Protein AF-A0A1M6BQM5-F1 (afdb_monomer_lite)

Radius of gyration: 25.69 Å; chains: 1; bounding box: 80×69×64 Å

Sequence (448 aa):
MKKIYMFLIIIILGLVFVLYKNVTLPLAPKIQARNLKTSPLLGDWYVDKYVTLKDKSSYNNEPDKYLGKVAHFSNESIFFNDEGLTNPSFKVKRVNSKDYFWDNYKIKANMIGIDKEYIQIITISSKEHFFDEYLKIDETHLAKYNEGLLLFFTKENSTNEKQVQKSIDYTQLASEKEQEVRAKSGLLLGLKSNNSYRTIWVSQVNNKFMDIAEINDILLPRISGFWKIGTDGTSLWAAPITSNTIKDSNNDIQRVQNLQDVSVLFAGNDFICVDNKKNLQVLPLDNLKGHPLELSKIFVREEDKYSIDGLSNDTITKAKEFSETNWGVFRRGGRWILRGRKKLIDNDGFKEFDIAYAAPKSLTTYDELYPSFNIIKTKIPEAVDAFSSPNKDFLVVLTDKELLTVPIQGNSLGDVQQRIALKRNETVVMANWATGHYVDEWLKKVKE

pLDDT: mean 82.98, std 15.09, range [32.44, 98.38]

Structure (mmCIF, N/CA/C/O backbone):
data_AF-A0A1M6BQM5-F1
#
_entry.id   AF-A0A1M6BQM5-F1
#
loop_
_atom_site.group_PDB
_atom_site.id
_atom_site.type_symbol
_atom_site.label_atom_id
_atom_site.label_alt_id
_atom_site.label_comp_id
_atom_site.label_asym_id
_atom_site.label_entity_id
_atom_site.label_seq_id
_atom_site.pdbx_PDB_ins_code
_atom_site.Cartn_x
_atom_site.Cartn_y
_atom_site.Cartn_z
_atom_site.occupancy
_atom_site.B_iso_or_equiv
_atom_site.auth_seq_id
_atom_site.auth_comp_id
_atom_site.auth_asym_id
_atom_site.auth_atom_id
_atom_site.pdbx_PDB_model_num
ATOM 1 N N . MET A 1 1 ? 52.850 47.388 17.467 1.00 58.41 1 MET A N 1
ATOM 2 C CA . MET A 1 1 ? 51.442 47.232 17.909 1.00 58.41 1 MET A CA 1
ATOM 3 C C . MET A 1 1 ? 50.497 46.775 16.790 1.00 58.41 1 MET A C 1
ATOM 5 O O . MET A 1 1 ? 49.923 45.710 16.949 1.00 58.41 1 MET A O 1
ATOM 9 N N . LYS A 1 2 ? 50.381 47.454 15.631 1.00 64.69 2 LYS A N 1
ATOM 10 C CA . LYS A 1 2 ? 49.465 47.045 14.527 1.00 64.69 2 LYS A CA 1
ATOM 11 C C . LYS A 1 2 ? 49.612 45.589 14.032 1.00 64.69 2 LYS A C 1
ATOM 13 O O . LYS A 1 2 ? 48.608 44.932 13.791 1.00 64.69 2 LYS A O 1
ATOM 18 N N . LYS A 1 3 ? 50.840 45.060 13.932 1.00 67.19 3 LYS A N 1
ATOM 19 C CA . LYS A 1 3 ? 51.089 43.673 13.480 1.00 67.19 3 LYS A CA 1
ATOM 20 C C . LYS A 1 3 ? 50.585 42.602 14.463 1.00 67.19 3 LYS A C 1
ATOM 22 O O . LYS A 1 3 ? 50.183 41.532 14.030 1.00 67.19 3 LYS A O 1
ATOM 27 N N . ILE A 1 4 ? 50.555 42.910 15.763 1.00 81.12 4 ILE A N 1
ATOM 28 C CA . ILE A 1 4 ? 50.074 41.991 16.809 1.00 81.12 4 ILE A CA 1
ATOM 29 C C . ILE A 1 4 ? 48.544 41.885 16.758 1.00 81.12 4 ILE A C 1
ATOM 31 O O . ILE A 1 4 ? 48.010 40.783 16.800 1.00 81.12 4 ILE A O 1
ATOM 35 N N . TYR A 1 5 ? 47.840 43.007 16.562 1.00 81.38 5 TYR A N 1
ATOM 36 C CA . TYR A 1 5 ? 46.382 43.008 16.389 1.00 81.38 5 TYR A CA 1
ATOM 37 C C . TYR A 1 5 ? 45.936 42.245 15.139 1.00 81.38 5 TYR A C 1
ATOM 39 O O . TYR A 1 5 ? 44.965 41.498 15.192 1.00 81.38 5 TYR A O 1
ATOM 47 N N . MET A 1 6 ? 46.670 42.378 14.031 1.00 81.25 6 MET A N 1
ATOM 48 C CA . MET A 1 6 ? 46.360 41.647 12.800 1.00 81.25 6 MET A CA 1
ATOM 49 C C . MET A 1 6 ? 46.514 40.130 12.982 1.00 81.25 6 MET A C 1
ATOM 51 O O . MET A 1 6 ? 45.677 39.364 12.515 1.00 81.25 6 MET A O 1
ATOM 55 N N . PHE A 1 7 ? 47.547 39.697 13.711 1.00 85.19 7 PHE A N 1
ATOM 56 C CA . PHE A 1 7 ? 47.756 38.284 14.026 1.00 85.19 7 PHE A CA 1
ATOM 57 C C . PHE A 1 7 ? 46.655 37.730 14.944 1.00 85.19 7 PHE A C 1
ATOM 59 O O . PHE A 1 7 ? 46.140 36.640 14.706 1.00 85.19 7 PHE A O 1
ATOM 66 N N . LEU A 1 8 ? 46.221 38.517 15.935 1.00 87.00 8 LEU A N 1
ATOM 67 C CA . LEU A 1 8 ? 45.123 38.149 16.831 1.00 87.00 8 LEU A CA 1
ATOM 68 C C . LEU A 1 8 ? 43.791 37.984 16.075 1.00 87.00 8 LEU A C 1
ATOM 70 O O . LEU A 1 8 ? 43.055 37.033 16.322 1.00 87.00 8 LEU A O 1
ATOM 74 N N . ILE A 1 9 ? 43.504 38.869 15.115 1.00 88.62 9 ILE A N 1
ATOM 75 C CA . ILE A 1 9 ? 42.290 38.807 14.282 1.00 88.62 9 ILE A CA 1
ATOM 76 C C . ILE A 1 9 ? 42.274 37.543 13.413 1.00 88.62 9 ILE A C 1
ATOM 78 O O . ILE A 1 9 ? 41.232 36.901 13.295 1.00 88.62 9 ILE A O 1
ATOM 82 N N . ILE A 1 10 ? 43.418 37.148 12.846 1.00 88.44 10 ILE A N 1
ATOM 83 C CA . ILE A 1 10 ? 43.527 35.925 12.033 1.00 88.44 10 ILE A CA 1
ATOM 84 C C . ILE A 1 10 ? 43.280 34.676 12.889 1.00 88.44 10 ILE A C 1
ATOM 86 O O . ILE A 1 10 ? 42.579 33.765 12.451 1.00 88.44 10 ILE A O 1
ATOM 90 N N . ILE A 1 11 ? 43.789 34.648 14.124 1.00 88.88 11 ILE A N 1
ATOM 91 C CA . ILE A 1 11 ? 43.536 33.548 15.067 1.00 88.88 11 ILE A CA 1
ATOM 92 C C . ILE A 1 11 ? 42.049 33.471 15.431 1.00 88.88 11 ILE A C 1
ATOM 94 O O . ILE A 1 11 ? 41.479 32.381 15.435 1.00 88.88 11 ILE A O 1
ATOM 98 N N . ILE A 1 12 ? 41.406 34.614 15.686 1.00 89.38 12 ILE A N 1
ATOM 99 C CA . ILE A 1 12 ? 39.972 34.671 15.999 1.00 89.38 12 ILE A CA 1
ATOM 100 C C . ILE A 1 12 ? 39.137 34.195 14.802 1.00 89.38 12 ILE A C 1
ATOM 102 O O . ILE A 1 12 ? 38.239 33.377 14.980 1.00 89.38 12 ILE A O 1
ATOM 106 N N . LEU A 1 13 ? 39.459 34.626 13.578 1.00 85.62 13 LEU A N 1
ATOM 107 C CA . LEU A 1 13 ? 38.794 34.153 12.356 1.00 85.62 13 LEU A CA 1
ATOM 108 C C . LEU A 1 13 ? 38.989 32.647 12.136 1.00 85.62 13 LEU A C 1
ATOM 110 O O . LEU A 1 13 ? 38.041 31.958 11.763 1.00 85.62 13 LEU A O 1
ATOM 114 N N . GLY A 1 14 ? 40.183 32.121 12.422 1.00 82.69 14 GLY A N 1
ATOM 115 C CA . GLY A 1 14 ? 40.461 30.685 12.384 1.00 82.69 14 GLY A CA 1
ATOM 116 C C . GLY A 1 14 ? 39.630 29.900 13.402 1.00 82.69 14 GLY A C 1
ATOM 117 O O . GLY A 1 14 ? 39.033 28.883 13.054 1.00 82.69 14 GLY A O 1
ATOM 118 N N . LEU A 1 15 ? 39.517 30.401 14.635 1.00 80.94 15 LEU A N 1
ATOM 119 C CA . LEU A 1 15 ? 38.677 29.812 15.684 1.00 80.94 15 LEU A CA 1
ATOM 120 C C . LEU A 1 15 ? 37.191 29.828 15.314 1.00 80.94 15 LEU A C 1
ATOM 122 O O . LEU A 1 15 ? 36.513 28.819 15.494 1.00 80.94 15 LEU A O 1
ATOM 126 N N . VAL A 1 16 ? 36.694 30.929 14.743 1.00 81.75 16 VAL A N 1
ATOM 127 C CA . VAL A 1 16 ? 35.309 31.031 14.254 1.00 81.75 16 VAL A CA 1
ATOM 128 C C . VAL A 1 16 ? 35.057 30.047 13.110 1.00 81.75 16 VAL A C 1
ATOM 130 O O . VAL A 1 16 ? 34.013 29.403 13.087 1.00 81.75 16 VAL A O 1
ATOM 133 N N . PHE A 1 17 ? 36.015 29.862 12.198 1.00 75.62 17 PHE A N 1
ATOM 134 C CA . PHE A 1 17 ? 35.891 28.897 11.103 1.00 75.62 17 PHE A CA 1
ATOM 135 C C . PHE A 1 17 ? 35.893 27.442 11.600 1.00 75.62 17 PHE A C 1
ATOM 137 O O . PHE A 1 17 ? 35.099 26.627 11.132 1.00 75.62 17 PHE A O 1
ATOM 144 N N . VAL A 1 18 ? 36.735 27.115 12.589 1.00 75.25 18 VAL A N 1
ATOM 145 C CA . VAL A 1 18 ? 36.762 25.790 13.236 1.00 75.25 18 VAL A CA 1
ATOM 146 C C . VAL A 1 18 ? 35.475 25.531 14.023 1.00 75.25 18 VAL A C 1
ATOM 148 O O . VAL A 1 18 ? 34.941 24.425 13.957 1.00 75.25 18 VAL A O 1
ATOM 151 N N . LEU A 1 19 ? 34.941 26.537 14.719 1.00 70.94 19 LEU A N 1
ATOM 152 C CA . LEU A 1 19 ? 33.640 26.448 15.385 1.00 70.94 19 LEU A CA 1
ATOM 153 C C . LEU A 1 19 ? 32.514 26.256 14.363 1.00 70.94 19 LEU A C 1
ATOM 155 O O . LEU A 1 19 ? 31.722 25.338 14.516 1.00 70.94 19 LEU A O 1
ATOM 159 N N . TYR A 1 20 ? 32.482 27.031 13.277 1.00 72.62 20 TYR A N 1
ATOM 160 C CA . TYR A 1 20 ? 31.472 26.896 12.223 1.00 72.62 20 TYR A CA 1
ATOM 161 C C . TYR A 1 20 ? 31.479 25.505 11.573 1.00 72.62 20 TYR A C 1
ATOM 163 O O . TYR A 1 20 ? 30.420 24.918 11.369 1.00 72.62 20 TYR A O 1
ATOM 171 N N . LYS A 1 21 ? 32.662 24.932 11.305 1.00 65.12 21 LYS A N 1
ATOM 172 C CA . LYS A 1 21 ? 32.771 23.588 10.712 1.00 65.12 21 LYS A CA 1
ATOM 173 C C . LYS A 1 21 ? 32.346 22.457 11.656 1.00 65.12 21 LYS A C 1
ATOM 175 O O . LYS A 1 21 ? 31.922 21.413 11.173 1.00 65.12 21 LYS A O 1
ATOM 180 N N . ASN A 1 22 ? 32.491 22.648 12.969 1.00 57.97 22 ASN A N 1
ATOM 181 C CA . ASN A 1 22 ? 32.187 21.632 13.984 1.00 57.97 22 ASN A CA 1
ATOM 182 C C . ASN A 1 22 ? 30.829 21.836 14.671 1.00 57.97 22 ASN A C 1
ATOM 184 O O . ASN A 1 22 ? 30.365 20.956 15.394 1.00 57.97 22 ASN A O 1
ATOM 188 N N . VAL A 1 23 ? 30.162 22.968 14.441 1.00 50.62 23 VAL A N 1
ATOM 189 C CA . VAL A 1 23 ? 28.787 23.206 14.883 1.00 50.62 23 VAL A CA 1
ATOM 190 C C . VAL A 1 23 ? 27.833 22.565 13.875 1.00 50.62 23 VAL A C 1
ATOM 192 O O . VAL A 1 23 ? 27.143 23.214 13.100 1.00 50.62 23 VAL A O 1
ATOM 195 N N . THR A 1 24 ? 27.750 21.239 13.918 1.00 46.69 24 THR A N 1
ATOM 196 C CA . THR A 1 24 ? 26.511 20.540 13.568 1.00 46.69 24 THR A CA 1
ATOM 197 C C . THR A 1 24 ? 25.662 20.485 14.832 1.00 46.69 24 THR A C 1
ATOM 199 O O . THR A 1 24 ? 25.572 19.447 15.483 1.00 46.69 24 THR A O 1
ATOM 202 N N . LEU A 1 25 ? 25.102 21.625 15.243 1.00 41.09 25 LEU A N 1
ATOM 203 C CA . LEU A 1 25 ? 24.037 21.632 16.243 1.00 41.09 25 LEU A CA 1
ATOM 204 C C . LEU A 1 25 ? 22.778 21.111 15.540 1.00 41.09 25 LEU A C 1
ATOM 206 O O . LEU A 1 25 ? 22.276 21.798 14.647 1.00 41.09 25 LEU A O 1
ATOM 210 N N . PRO A 1 26 ? 22.251 19.920 15.881 1.00 38.66 26 PRO A N 1
ATOM 211 C CA . PRO A 1 26 ? 20.911 19.572 15.454 1.00 38.66 26 PRO A CA 1
ATOM 212 C C . PRO A 1 26 ? 19.970 20.557 16.156 1.00 38.66 26 PRO A C 1
ATOM 214 O O . PRO A 1 26 ? 19.730 20.459 17.354 1.00 38.66 26 PRO A O 1
ATOM 217 N N . LEU A 1 27 ? 19.466 21.541 15.412 1.00 38.12 27 LEU A N 1
ATOM 218 C CA . LEU A 1 27 ? 18.432 22.472 15.880 1.00 38.12 27 LEU A CA 1
ATOM 219 C C . LEU A 1 27 ? 17.078 21.771 16.101 1.00 38.12 27 LEU A C 1
ATOM 221 O O . LEU A 1 27 ? 16.133 22.395 16.573 1.00 38.12 27 LEU A O 1
ATOM 225 N N . ALA A 1 28 ? 16.987 20.472 15.809 1.00 37.97 28 ALA A N 1
ATOM 226 C CA . ALA A 1 28 ? 15.866 19.636 16.195 1.00 37.97 28 ALA A CA 1
ATOM 227 C C . ALA A 1 28 ? 16.120 19.051 17.599 1.00 37.97 28 ALA A C 1
ATOM 229 O O . ALA A 1 28 ? 17.084 18.294 17.774 1.00 37.97 28 ALA A O 1
ATOM 230 N N . PRO A 1 29 ? 15.287 19.355 18.615 1.00 32.44 29 PRO A N 1
ATOM 231 C CA . PRO A 1 29 ? 15.341 18.626 19.873 1.00 32.44 29 PRO A CA 1
ATOM 232 C C . PRO A 1 29 ? 15.192 17.131 19.580 1.00 32.44 29 PRO A C 1
ATOM 234 O O . PRO A 1 29 ? 14.281 16.707 18.872 1.00 32.44 29 PRO A O 1
ATOM 237 N N . LYS A 1 30 ? 16.107 16.321 20.116 1.00 33.34 30 LYS A N 1
ATOM 238 C CA . LYS A 1 30 ? 16.066 14.861 20.013 1.00 33.34 30 LYS A CA 1
ATOM 239 C C . LYS A 1 30 ? 14.858 14.360 20.811 1.00 33.34 30 LYS A C 1
ATOM 241 O O . LYS A 1 30 ? 14.973 14.096 22.006 1.00 33.34 30 LYS A O 1
ATOM 246 N N . ILE A 1 31 ? 13.693 14.268 20.174 1.00 35.88 31 ILE A N 1
ATOM 247 C CA . ILE A 1 31 ? 12.490 13.688 20.778 1.00 35.88 31 ILE A CA 1
ATOM 248 C C . ILE A 1 31 ? 12.744 12.181 20.886 1.00 35.88 31 ILE A C 1
ATOM 250 O O . ILE A 1 31 ? 12.659 11.445 19.906 1.00 35.88 31 ILE A O 1
ATOM 254 N N . GLN A 1 32 ? 13.150 11.707 22.065 1.00 34.22 32 GLN A N 1
ATOM 255 C CA . GLN A 1 32 ? 13.111 10.277 22.358 1.00 34.22 32 GLN A CA 1
ATOM 256 C C . GLN A 1 32 ? 11.645 9.847 22.424 1.00 34.22 32 GLN A C 1
ATOM 258 O O . GLN A 1 32 ? 10.875 10.424 23.196 1.00 34.22 32 GLN A O 1
ATOM 263 N N . ALA A 1 33 ? 11.275 8.832 21.639 1.00 43.94 33 ALA A N 1
ATOM 264 C CA . ALA A 1 33 ? 9.988 8.161 21.771 1.00 43.94 33 ALA A CA 1
ATOM 265 C C . ALA A 1 33 ? 9.815 7.722 23.234 1.00 43.94 33 ALA A C 1
ATOM 267 O O . ALA A 1 33 ? 10.659 7.019 23.800 1.00 43.94 33 ALA A O 1
ATOM 268 N N . ARG A 1 34 ? 8.761 8.214 23.887 1.00 47.59 34 ARG A N 1
ATOM 269 C CA . ARG A 1 34 ? 8.517 7.945 25.304 1.00 47.59 34 ARG A CA 1
ATOM 270 C C . ARG A 1 34 ? 7.883 6.563 25.419 1.00 47.59 34 ARG A C 1
ATOM 272 O O . ARG A 1 34 ? 6.721 6.401 25.068 1.00 47.59 34 ARG A O 1
ATOM 279 N N . ASN A 1 35 ? 8.613 5.594 25.970 1.00 55.09 35 ASN A N 1
ATOM 280 C CA . ASN A 1 35 ? 8.020 4.312 26.352 1.00 55.09 35 ASN A CA 1
ATOM 281 C C . ASN A 1 35 ? 6.920 4.559 27.394 1.00 55.09 35 ASN A C 1
ATOM 283 O O . ASN A 1 35 ? 7.194 5.031 28.504 1.00 55.09 35 ASN A O 1
ATOM 287 N N . LEU A 1 36 ? 5.672 4.276 27.022 1.00 64.56 36 LEU A N 1
ATOM 288 C CA . LEU A 1 36 ? 4.530 4.400 27.917 1.00 64.56 36 LEU A CA 1
ATOM 289 C C . LEU A 1 36 ? 4.571 3.255 28.929 1.00 64.56 36 LEU A C 1
ATOM 291 O O . LEU A 1 36 ? 4.529 2.087 28.559 1.00 64.56 36 LEU A O 1
ATOM 295 N N . LYS A 1 37 ? 4.661 3.597 30.218 1.00 63.72 37 LYS A N 1
ATOM 296 C CA . LYS A 1 37 ? 4.569 2.619 31.317 1.00 63.72 37 LYS A CA 1
ATOM 297 C C . LYS A 1 37 ? 3.125 2.243 31.657 1.00 63.72 37 LYS A C 1
ATOM 299 O O . LYS A 1 37 ? 2.902 1.264 32.355 1.00 63.72 37 LYS A O 1
ATOM 304 N N . THR A 1 38 ? 2.169 3.049 31.206 1.00 77.62 38 THR A N 1
ATOM 305 C CA . THR A 1 38 ? 0.742 2.895 31.484 1.00 77.62 38 THR A CA 1
ATOM 306 C C . THR A 1 38 ? -0.025 2.758 30.182 1.00 77.62 38 THR A C 1
ATOM 308 O O . THR A 1 38 ? 0.233 3.515 29.242 1.00 77.62 38 THR A O 1
ATOM 311 N N . SER A 1 39 ? -0.995 1.847 30.148 1.00 84.38 39 SER A N 1
ATOM 312 C CA . SER A 1 39 ? -1.902 1.684 29.019 1.00 84.38 39 SER A CA 1
ATOM 313 C C . SER A 1 39 ? -2.628 3.006 28.724 1.00 84.38 39 SER A C 1
ATOM 315 O O . SER A 1 39 ? -3.278 3.558 29.617 1.00 84.38 39 SER A O 1
ATOM 317 N N . PRO A 1 40 ? -2.553 3.534 27.488 1.00 88.56 40 PRO A N 1
ATOM 318 C CA . PRO A 1 40 ? -3.270 4.752 27.099 1.00 88.56 40 PRO A CA 1
ATOM 319 C C . PRO A 1 40 ? -4.795 4.555 27.025 1.00 88.56 40 PRO A C 1
ATOM 321 O O . PRO A 1 40 ? -5.533 5.537 26.909 1.00 88.56 40 PRO A O 1
ATOM 324 N N . LEU A 1 41 ? -5.249 3.298 27.098 1.00 92.88 41 LEU A N 1
ATOM 325 C CA . LEU A 1 41 ? -6.643 2.863 27.011 1.00 92.88 41 LEU A CA 1
ATOM 326 C C . LEU A 1 41 ? -7.145 2.244 28.322 1.00 92.88 41 LEU A C 1
ATOM 328 O O . LEU A 1 41 ? -8.127 1.522 28.307 1.00 92.88 41 LEU A O 1
ATOM 332 N N . LEU A 1 42 ? -6.484 2.496 29.455 1.00 92.94 42 LEU A N 1
ATOM 333 C CA . LEU A 1 42 ? -6.770 1.813 30.720 1.00 92.94 42 LEU A CA 1
ATOM 334 C C . LEU A 1 42 ? -8.264 1.827 31.117 1.00 92.94 42 LEU A C 1
ATOM 336 O O . LEU A 1 42 ? -8.894 2.896 31.180 1.00 92.94 42 LEU A O 1
ATOM 340 N N . GLY A 1 43 ? -8.780 0.639 31.441 1.00 93.19 43 GLY A N 1
ATOM 341 C CA . GLY A 1 43 ? -10.149 0.388 31.896 1.00 93.19 43 GLY A CA 1
ATOM 342 C C . GLY A 1 43 ? -10.959 -0.508 30.954 1.00 93.19 43 GLY A C 1
ATOM 343 O O . GLY A 1 43 ? -10.422 -1.074 30.001 1.00 93.19 43 GLY A O 1
ATOM 344 N N . ASP A 1 44 ? -12.255 -0.597 31.249 1.00 94.75 44 ASP A N 1
ATOM 345 C CA . ASP A 1 44 ? -13.246 -1.358 30.488 1.00 94.75 44 ASP A CA 1
ATOM 346 C C . ASP A 1 44 ? -14.039 -0.460 29.535 1.00 94.75 44 ASP A C 1
ATOM 348 O O . ASP A 1 44 ? -14.463 0.653 29.881 1.00 94.75 44 ASP A O 1
ATOM 352 N N . TRP A 1 45 ? -14.229 -0.956 28.314 1.00 95.25 45 TRP A N 1
ATOM 353 C CA . TRP A 1 45 ? -14.884 -0.241 27.224 1.00 95.25 45 TRP A CA 1
ATOM 354 C C . TRP A 1 45 ? -15.866 -1.167 26.534 1.00 95.25 45 TRP A C 1
ATOM 356 O O . TRP A 1 45 ? -15.476 -2.230 26.062 1.00 95.25 45 TRP A O 1
ATOM 366 N N . TYR A 1 46 ? -17.130 -0.779 26.436 1.00 93.62 46 TYR A N 1
ATOM 367 C CA . TYR A 1 46 ? -18.146 -1.605 25.790 1.00 93.62 46 TYR A CA 1
ATOM 368 C C . TYR A 1 46 ? -18.461 -1.085 24.393 1.00 93.62 46 TYR A C 1
ATOM 370 O O . TYR A 1 46 ? -18.455 0.123 24.165 1.00 93.62 46 TYR A O 1
ATOM 378 N N . VAL A 1 47 ? -18.758 -1.990 23.464 1.00 94.00 47 VAL A N 1
ATOM 379 C CA . VAL A 1 47 ? -19.202 -1.626 22.116 1.00 94.00 47 VAL A CA 1
ATOM 380 C C . VAL A 1 47 ? -20.620 -1.066 22.188 1.00 94.00 47 VAL A C 1
ATOM 382 O O . VAL A 1 47 ? -21.549 -1.785 22.564 1.00 94.00 47 VAL A O 1
ATOM 385 N N . ASP A 1 48 ? -20.804 0.193 21.809 1.00 91.31 48 ASP A N 1
ATOM 386 C CA . ASP A 1 48 ? -22.098 0.882 21.887 1.00 91.31 48 ASP A CA 1
ATOM 387 C C . ASP A 1 48 ? -22.765 1.086 20.521 1.00 91.31 48 ASP A C 1
ATOM 389 O O . ASP A 1 48 ? -23.992 1.153 20.441 1.00 91.31 48 ASP A O 1
ATOM 393 N N . LYS A 1 49 ? -21.972 1.138 19.446 1.00 92.50 49 LYS A N 1
ATOM 394 C CA . LYS A 1 49 ? -22.429 1.183 18.056 1.00 92.50 49 LYS A CA 1
ATOM 395 C C . LYS A 1 49 ? -21.398 0.578 17.108 1.00 92.50 49 LYS A C 1
ATOM 397 O O . LYS A 1 49 ? -20.218 0.423 17.422 1.00 92.50 49 LYS A O 1
ATOM 402 N N . TYR A 1 50 ? -21.841 0.308 15.887 1.00 92.94 50 TYR A N 1
ATOM 403 C CA . TYR A 1 50 ? -20.963 -0.003 14.765 1.00 92.94 50 TYR A CA 1
ATOM 404 C C . TYR A 1 50 ? -21.380 0.770 13.513 1.00 92.94 50 TYR A C 1
ATOM 406 O O . TYR A 1 50 ? -22.524 1.221 13.390 1.00 92.94 50 TYR A O 1
ATOM 414 N N . VAL A 1 51 ? -20.444 0.891 12.572 1.00 92.06 51 VAL A N 1
ATOM 415 C CA . VAL A 1 51 ? -20.672 1.447 11.235 1.00 92.06 51 VAL A CA 1
ATOM 416 C C . VAL A 1 51 ? -20.408 0.373 10.182 1.00 92.06 51 VAL A C 1
ATOM 418 O O . VAL A 1 51 ? -19.320 -0.214 10.160 1.00 92.06 51 VAL A O 1
ATOM 421 N N . THR A 1 52 ? -21.376 0.146 9.292 1.00 89.12 52 THR A N 1
ATOM 422 C CA . THR A 1 52 ? -21.189 -0.676 8.086 1.00 89.12 52 THR A CA 1
ATOM 423 C C . THR A 1 52 ? -20.684 0.183 6.932 1.00 89.12 52 THR A C 1
ATOM 425 O O . THR A 1 52 ? -21.195 1.274 6.675 1.00 89.12 52 THR A O 1
ATOM 428 N N . LEU A 1 53 ? -19.656 -0.308 6.238 1.00 84.81 53 LEU A N 1
ATOM 429 C CA . LEU A 1 53 ? -19.035 0.356 5.083 1.00 84.81 53 LEU A CA 1
ATOM 430 C C . LEU A 1 53 ? -19.459 -0.268 3.744 1.00 84.81 53 LEU A C 1
ATOM 432 O O . LEU A 1 53 ? -19.281 0.348 2.692 1.00 84.81 53 LEU A O 1
ATOM 436 N N . LYS A 1 54 ? -20.006 -1.485 3.799 1.00 77.69 54 LYS A N 1
ATOM 437 C CA . LYS A 1 54 ? -20.572 -2.250 2.684 1.00 77.69 54 LYS A CA 1
ATOM 438 C C . LYS A 1 54 ? -21.999 -2.673 3.043 1.00 77.69 54 LYS A C 1
ATOM 440 O O . LYS A 1 54 ? -22.408 -2.538 4.197 1.00 77.69 54 LYS A O 1
ATOM 445 N N . ASP A 1 55 ? -22.730 -3.211 2.070 1.00 70.44 55 ASP A N 1
ATOM 446 C CA . ASP A 1 55 ? -24.059 -3.777 2.311 1.00 70.44 55 ASP A CA 1
ATOM 447 C C . ASP A 1 55 ? -24.011 -4.865 3.384 1.00 70.44 55 ASP A C 1
ATOM 449 O O . ASP A 1 55 ? -23.080 -5.675 3.419 1.00 70.44 55 ASP A O 1
ATOM 453 N N . LYS A 1 56 ? -25.045 -4.932 4.232 1.00 66.31 56 LYS A N 1
ATOM 454 C CA . LYS A 1 56 ? -25.126 -5.922 5.321 1.00 66.31 56 LYS A CA 1
ATOM 455 C C . LYS A 1 56 ? -24.982 -7.375 4.838 1.00 66.31 56 LYS A C 1
ATOM 457 O O . LYS A 1 56 ? -24.446 -8.201 5.565 1.00 66.31 56 LYS A O 1
ATOM 462 N N . SER A 1 57 ? -25.396 -7.672 3.605 1.00 63.62 57 SER A N 1
ATOM 463 C CA . SER A 1 57 ? -25.240 -8.986 2.958 1.00 63.62 57 SER A CA 1
ATOM 464 C C . SER A 1 57 ? -23.786 -9.379 2.666 1.00 63.62 57 SER A C 1
ATOM 466 O O . SER A 1 57 ? -23.516 -10.542 2.388 1.00 63.62 57 SER A O 1
ATOM 468 N N . SER A 1 58 ? -22.849 -8.429 2.717 1.00 65.50 58 SER A N 1
ATOM 469 C CA . SER A 1 58 ? -21.423 -8.657 2.442 1.00 65.50 58 SER A CA 1
ATOM 470 C C . SER A 1 58 ? -20.635 -9.142 3.665 1.00 65.50 58 SER A C 1
ATOM 472 O O . SER A 1 58 ? -19.428 -9.368 3.559 1.00 65.50 58 SER A O 1
ATOM 474 N N . TYR A 1 59 ? -21.280 -9.258 4.829 1.00 69.88 59 TYR A N 1
ATOM 475 C CA . TYR A 1 59 ? -20.643 -9.671 6.076 1.00 69.88 59 TYR A CA 1
ATOM 476 C C . TYR A 1 59 ? -20.956 -11.134 6.386 1.00 69.88 59 TYR A C 1
ATOM 478 O O . TYR A 1 59 ? -22.110 -11.550 6.360 1.00 69.88 59 TYR A O 1
ATOM 486 N N . ASN A 1 60 ? -19.924 -11.905 6.739 1.00 64.75 60 ASN A N 1
ATOM 487 C CA . ASN A 1 60 ? -20.062 -13.329 7.071 1.00 64.75 60 ASN A CA 1
ATOM 488 C C . ASN A 1 60 ? -20.863 -13.576 8.361 1.00 64.75 60 ASN A C 1
ATOM 490 O O . ASN A 1 60 ? -21.352 -14.678 8.575 1.00 64.75 60 ASN A O 1
ATOM 494 N N . ASN A 1 61 ? -20.959 -12.571 9.235 1.00 67.19 61 ASN A N 1
ATOM 495 C CA . ASN A 1 61 ? -21.617 -12.647 10.532 1.00 67.19 61 ASN A CA 1
ATOM 496 C C . ASN A 1 61 ? -22.521 -11.431 10.736 1.00 67.19 61 ASN A C 1
ATOM 498 O O . ASN A 1 61 ? -22.192 -10.341 10.263 1.00 67.19 61 ASN A O 1
ATOM 502 N N . GLU A 1 62 ? -23.597 -11.590 11.509 1.00 80.06 62 GLU A N 1
ATOM 503 C CA . GLU A 1 62 ? -24.452 -10.466 11.892 1.00 80.06 62 GLU A CA 1
ATOM 504 C C . GLU A 1 62 ? -23.653 -9.432 12.706 1.00 80.06 62 GLU A C 1
ATOM 506 O O . GLU A 1 62 ? -23.115 -9.775 13.766 1.00 80.06 62 GLU A O 1
ATOM 511 N N . PRO A 1 63 ? -23.567 -8.166 12.250 1.00 81.69 63 PRO A N 1
ATOM 512 C CA . PRO A 1 63 ? -22.814 -7.119 12.944 1.00 81.69 63 PRO A CA 1
ATOM 513 C C . PRO A 1 63 ? -23.264 -6.879 14.393 1.00 81.69 63 PRO A C 1
ATOM 515 O O . PRO A 1 63 ? -22.459 -6.483 15.237 1.00 81.69 63 PRO A O 1
ATOM 518 N N . ASP A 1 64 ? -24.530 -7.171 14.700 1.00 86.75 64 ASP A N 1
ATOM 519 C CA . ASP A 1 64 ? -25.128 -6.966 16.021 1.00 86.75 64 ASP A CA 1
ATOM 520 C C . ASP A 1 64 ? -24.481 -7.837 17.114 1.00 86.75 64 ASP A C 1
ATOM 522 O O . ASP A 1 64 ? -24.515 -7.458 18.284 1.00 86.75 64 ASP A O 1
ATOM 526 N N . LYS A 1 65 ? -23.781 -8.931 16.757 1.00 88.12 65 LYS A N 1
ATOM 527 C CA . LYS A 1 65 ? -23.072 -9.806 17.716 1.00 88.12 65 LYS A CA 1
ATOM 528 C C . LYS A 1 65 ? -21.999 -9.090 18.547 1.00 88.12 65 LYS A C 1
ATOM 530 O O . LYS A 1 65 ? -21.506 -9.655 19.525 1.00 88.12 65 LYS A O 1
ATOM 535 N N . TYR A 1 66 ? -21.548 -7.914 18.108 1.00 89.94 66 TYR A N 1
ATOM 536 C CA . TYR A 1 66 ? -20.525 -7.138 18.804 1.00 89.94 66 TYR A CA 1
ATOM 537 C C . TYR A 1 66 ? -21.098 -6.174 19.838 1.00 89.94 66 TYR A C 1
ATOM 539 O O . TYR A 1 66 ? -20.366 -5.798 20.748 1.00 89.94 66 TYR A O 1
ATOM 547 N N . LEU A 1 67 ? -22.368 -5.776 19.720 1.00 90.56 67 LEU A N 1
ATOM 548 C CA . LEU A 1 67 ? -22.973 -4.789 20.614 1.00 90.56 67 LEU A CA 1
ATOM 549 C C . LEU A 1 67 ? -22.950 -5.285 22.066 1.00 90.56 67 LEU A C 1
ATOM 551 O O . LEU A 1 67 ? -23.262 -6.439 22.355 1.00 90.56 67 LEU A O 1
ATOM 555 N N . GLY A 1 68 ? -22.543 -4.410 22.984 1.00 89.12 68 GLY A N 1
ATOM 556 C CA . GLY A 1 68 ? -22.422 -4.704 24.412 1.00 89.12 68 GLY A CA 1
ATOM 557 C C . GLY A 1 68 ? -21.190 -5.522 24.816 1.00 89.12 68 GLY A C 1
ATOM 558 O O . GLY A 1 68 ? -20.938 -5.650 26.014 1.00 89.12 68 GLY A O 1
ATOM 559 N N . LYS A 1 69 ? -20.389 -6.048 23.873 1.00 92.31 69 LYS A N 1
ATOM 560 C CA . LYS A 1 69 ? -19.125 -6.725 24.213 1.00 92.31 69 LYS A CA 1
ATOM 561 C C . LYS A 1 69 ? -18.140 -5.744 24.840 1.00 92.31 69 LYS A C 1
ATOM 563 O O . LYS A 1 69 ? -18.047 -4.601 24.401 1.00 92.31 69 LYS A O 1
ATOM 568 N N . VAL A 1 70 ? -17.381 -6.214 25.827 1.00 93.25 70 VAL A N 1
ATOM 569 C CA . VAL A 1 70 ? -16.417 -5.402 26.580 1.00 93.25 70 VAL A CA 1
ATOM 570 C C . VAL A 1 70 ? -14.991 -5.716 26.131 1.00 93.25 70 VAL A C 1
ATOM 572 O O . VAL A 1 70 ? -14.610 -6.880 26.009 1.00 93.25 70 VAL A O 1
ATOM 575 N N . ALA A 1 71 ? -14.216 -4.670 25.872 1.00 94.81 71 ALA A N 1
ATOM 576 C CA . ALA A 1 71 ? -12.772 -4.701 25.723 1.00 94.81 71 ALA A CA 1
ATOM 577 C C . ALA A 1 71 ? -12.124 -4.242 27.035 1.00 94.81 71 ALA A C 1
ATOM 579 O O . ALA A 1 71 ? -12.416 -3.148 27.526 1.00 94.81 71 ALA A O 1
ATOM 580 N N . HIS A 1 72 ? -11.237 -5.074 27.576 1.00 94.81 72 HIS A N 1
ATOM 581 C CA . HIS A 1 72 ? -10.487 -4.791 28.796 1.00 94.81 72 HIS A CA 1
ATOM 582 C C . HIS A 1 72 ? -9.052 -4.401 28.448 1.00 94.81 72 HIS A C 1
ATOM 584 O O . HIS A 1 72 ? -8.369 -5.134 27.725 1.00 94.81 72 HIS A O 1
ATOM 590 N N . PHE A 1 73 ? -8.568 -3.286 28.999 1.00 94.19 73 PHE A N 1
ATOM 591 C CA . PHE A 1 73 ? -7.181 -2.851 28.839 1.00 94.19 73 PHE A CA 1
ATOM 592 C C . PHE A 1 73 ? -6.534 -2.562 30.192 1.00 94.19 73 PHE A C 1
ATOM 594 O O . PHE A 1 73 ? -6.929 -1.642 30.915 1.00 94.19 73 PHE A O 1
ATOM 601 N N . SER A 1 74 ? -5.452 -3.277 30.480 1.00 92.25 74 SER A N 1
ATOM 602 C CA . SER A 1 74 ? -4.578 -3.034 31.624 1.00 92.25 74 SER A CA 1
ATOM 603 C C . SER A 1 74 ? -3.116 -2.906 31.177 1.00 92.25 74 SER A C 1
ATOM 605 O O . SER A 1 74 ? -2.801 -2.918 29.985 1.00 92.25 74 SER A O 1
ATOM 607 N N . ASN A 1 75 ? -2.206 -2.739 32.138 1.00 88.88 75 ASN A N 1
ATOM 608 C CA . ASN A 1 75 ? -0.766 -2.762 31.861 1.00 88.88 75 ASN A CA 1
ATOM 609 C C . ASN A 1 75 ? -0.235 -4.189 31.646 1.00 88.88 75 ASN A C 1
ATOM 611 O O . ASN A 1 75 ? 0.842 -4.354 31.083 1.00 88.88 75 ASN A O 1
ATOM 615 N N . GLU A 1 76 ? -0.967 -5.204 32.109 1.00 90.06 76 GLU A N 1
ATOM 616 C CA . GLU A 1 76 ? -0.535 -6.606 32.099 1.00 90.06 76 GLU A CA 1
ATOM 617 C C . GLU A 1 76 ? -1.189 -7.395 30.968 1.00 90.06 76 GLU A C 1
ATOM 619 O O . GLU A 1 76 ? -0.584 -8.310 30.410 1.00 90.06 76 GLU A O 1
ATOM 624 N N . SER A 1 77 ? -2.419 -7.035 30.609 1.00 90.19 77 SER A N 1
ATOM 625 C CA . SER A 1 77 ? -3.210 -7.763 29.631 1.00 90.19 77 SER A CA 1
ATOM 626 C C . SER A 1 77 ? -4.197 -6.875 28.883 1.00 90.19 77 SER A C 1
ATOM 628 O O . SER A 1 77 ? -4.664 -5.845 29.377 1.00 90.19 77 SER A O 1
ATOM 630 N N . ILE A 1 78 ? -4.519 -7.306 27.669 1.00 92.44 78 ILE A N 1
ATOM 631 C CA . ILE A 1 78 ? -5.587 -6.759 26.838 1.00 92.44 78 ILE A CA 1
ATOM 632 C C . ILE A 1 78 ? -6.442 -7.926 26.378 1.00 92.44 78 ILE A C 1
ATOM 634 O O . ILE A 1 78 ? -5.899 -8.977 26.035 1.00 92.44 78 ILE A O 1
ATOM 638 N N . PHE A 1 79 ? -7.758 -7.742 26.368 1.00 92.00 79 PHE A N 1
ATOM 639 C CA . PHE A 1 79 ? -8.695 -8.770 25.934 1.00 92.00 79 PHE A CA 1
ATOM 640 C C . PHE A 1 79 ? -9.894 -8.154 25.219 1.00 92.00 79 PHE A C 1
ATOM 642 O O . PHE A 1 79 ? -10.504 -7.209 25.724 1.00 92.00 79 PHE A O 1
ATOM 649 N N . PHE A 1 80 ? -10.249 -8.702 24.059 1.00 92.19 80 PHE A N 1
ATOM 650 C CA . PHE A 1 80 ? -11.480 -8.379 23.346 1.00 92.19 80 PHE A CA 1
ATOM 651 C C . PHE A 1 80 ? -11.867 -9.530 22.412 1.00 92.19 80 PHE A C 1
ATOM 653 O O . PHE A 1 80 ? -11.051 -9.982 21.618 1.00 92.19 80 PHE A O 1
ATOM 660 N N . ASN A 1 81 ? -13.138 -9.949 22.452 1.00 85.38 81 ASN A N 1
ATOM 661 C CA . ASN A 1 81 ? -13.715 -10.921 21.512 1.00 85.38 81 ASN A CA 1
ATOM 662 C C . ASN A 1 81 ? -12.898 -12.225 21.377 1.00 85.38 81 ASN A C 1
ATOM 664 O O . ASN A 1 81 ? -12.526 -12.610 20.273 1.00 85.38 81 ASN A O 1
ATOM 668 N N . ASP A 1 82 ? -12.622 -12.875 22.511 1.00 82.94 82 ASP A N 1
ATOM 669 C CA . ASP A 1 82 ? -11.879 -14.145 22.620 1.00 82.94 82 ASP A CA 1
ATOM 670 C C . ASP A 1 82 ? -10.401 -14.081 22.193 1.00 82.94 82 ASP A C 1
ATOM 672 O O . ASP A 1 82 ? -9.690 -15.085 22.233 1.00 82.94 82 ASP A O 1
ATOM 676 N N . GLU A 1 83 ? -9.904 -12.890 21.864 1.00 85.19 83 GLU A N 1
ATOM 677 C CA . GLU A 1 83 ? -8.500 -12.619 21.586 1.00 85.19 83 GLU A CA 1
ATOM 678 C C . GLU A 1 83 ? -7.881 -11.832 22.743 1.00 85.19 83 GLU A C 1
ATOM 680 O O . GLU A 1 83 ? -8.481 -10.902 23.291 1.00 85.19 83 GLU A O 1
ATOM 685 N N . GLY A 1 84 ? -6.654 -12.193 23.119 1.00 87.00 84 GLY A N 1
ATOM 686 C CA . GLY A 1 84 ? -5.956 -11.539 24.214 1.00 87.00 84 GLY A CA 1
ATOM 687 C C . GLY A 1 84 ? -4.447 -11.499 24.043 1.00 87.00 84 GLY A C 1
ATOM 688 O O . GLY A 1 84 ? -3.849 -12.331 23.360 1.00 87.00 84 GLY A O 1
ATOM 689 N N . LEU A 1 85 ? -3.836 -10.517 24.699 1.00 88.69 85 LEU A N 1
ATOM 690 C CA . LEU A 1 85 ? -2.399 -10.284 24.706 1.00 88.69 85 LEU A CA 1
ATOM 691 C C . LEU A 1 85 ? -1.917 -10.036 26.131 1.00 88.69 85 LEU A C 1
ATOM 693 O O . LEU A 1 85 ? -2.465 -9.186 26.827 1.00 88.69 85 LEU A O 1
ATOM 697 N N . THR A 1 86 ? -0.851 -10.721 26.541 1.00 89.19 86 THR A N 1
ATOM 698 C CA . THR A 1 86 ? -0.144 -10.456 27.803 1.00 89.19 86 THR A CA 1
ATOM 699 C C . THR A 1 86 ? 1.103 -9.604 27.571 1.00 89.19 86 THR A C 1
ATOM 701 O O . THR A 1 86 ? 1.792 -9.784 26.562 1.00 89.19 86 THR A O 1
ATOM 704 N N . ASN A 1 87 ? 1.442 -8.750 28.537 1.00 87.31 87 ASN A N 1
ATOM 705 C CA . ASN A 1 87 ? 2.557 -7.798 28.499 1.00 87.31 87 ASN A CA 1
ATOM 706 C C . ASN A 1 87 ? 2.540 -6.910 27.239 1.00 87.31 87 ASN A C 1
ATOM 708 O O . ASN A 1 87 ? 3.485 -6.956 26.439 1.00 87.31 87 ASN A O 1
ATOM 712 N N . PRO A 1 88 ? 1.462 -6.131 27.030 1.00 88.62 88 PRO A N 1
ATOM 713 C CA . PRO A 1 88 ? 1.343 -5.259 25.872 1.00 88.62 88 PRO A CA 1
ATOM 714 C C . PRO A 1 88 ? 2.366 -4.117 25.909 1.00 88.62 88 PRO A C 1
ATOM 716 O O . PRO A 1 88 ? 2.629 -3.511 26.949 1.00 88.62 88 PRO A O 1
ATOM 719 N N . SER A 1 89 ? 2.899 -3.773 24.742 1.00 86.81 89 SER A N 1
ATOM 720 C CA . SER A 1 89 ? 3.580 -2.510 24.481 1.00 86.81 89 SER A CA 1
ATOM 721 C C . SER A 1 89 ? 2.686 -1.611 23.629 1.00 86.81 89 SER A C 1
ATOM 723 O O . SER A 1 89 ? 1.923 -2.084 22.783 1.00 86.81 89 SER A O 1
ATOM 725 N N . PHE A 1 90 ? 2.765 -0.302 23.870 1.00 85.12 90 PHE A N 1
ATOM 726 C CA . PHE A 1 90 ? 1.902 0.686 23.229 1.00 85.12 90 PHE A CA 1
ATOM 727 C C . PHE A 1 90 ? 2.718 1.732 22.487 1.00 85.12 90 PHE A C 1
ATOM 729 O O . PHE A 1 90 ? 3.714 2.244 23.005 1.00 85.12 90 PHE A O 1
ATOM 736 N N . LYS A 1 91 ? 2.226 2.108 21.309 1.00 84.31 91 LYS A N 1
ATOM 737 C CA . LYS A 1 91 ? 2.722 3.232 20.521 1.00 84.31 91 LYS A CA 1
ATOM 738 C C . LYS A 1 91 ? 1.560 4.143 20.158 1.00 84.31 91 LYS A C 1
ATOM 740 O O . LYS A 1 91 ? 0.492 3.655 19.794 1.00 84.31 91 LYS A O 1
ATOM 745 N N . VAL A 1 92 ? 1.756 5.454 20.287 1.00 84.19 92 VAL A N 1
ATOM 746 C CA . VAL A 1 92 ? 0.675 6.436 20.146 1.00 84.19 92 VAL A CA 1
ATOM 747 C C . VAL A 1 92 ? 1.028 7.449 19.077 1.00 84.19 92 VAL A C 1
ATOM 749 O O . VAL A 1 92 ? 1.963 8.226 19.223 1.00 84.19 92 VAL A O 1
ATOM 752 N N . LYS A 1 93 ? 0.225 7.485 18.018 1.00 84.00 93 LYS A N 1
ATOM 753 C CA . LYS A 1 93 ? 0.415 8.382 16.881 1.00 84.00 93 LYS A CA 1
ATOM 754 C C . LYS A 1 93 ? -0.787 9.306 16.753 1.00 84.00 93 LYS A C 1
ATOM 756 O O . LYS A 1 93 ? -1.909 8.848 16.588 1.00 84.00 93 LYS A O 1
ATOM 761 N N . ARG A 1 94 ? -0.575 10.617 16.814 1.00 86.88 94 ARG A N 1
ATOM 762 C CA . ARG A 1 94 ? -1.646 11.599 16.588 1.00 86.88 94 ARG A CA 1
ATOM 763 C C . ARG A 1 94 ? -1.823 11.831 15.090 1.00 86.88 94 ARG A C 1
ATOM 765 O O . ARG A 1 94 ? -0.835 12.050 14.408 1.00 86.88 94 ARG A O 1
ATOM 772 N N . VAL A 1 95 ? -3.051 11.829 14.582 1.00 87.50 95 VAL A N 1
ATOM 773 C CA . VAL A 1 95 ? -3.336 12.045 13.150 1.00 87.50 95 VAL A CA 1
ATOM 774 C C . VAL A 1 95 ? -4.529 12.975 12.958 1.00 87.50 95 VAL A C 1
ATOM 776 O O . VAL A 1 95 ? -5.373 13.079 13.849 1.00 87.50 95 VAL A O 1
ATOM 779 N N . ASN A 1 96 ? -4.604 13.652 11.809 1.00 93.19 96 ASN A N 1
ATOM 780 C CA . ASN A 1 96 ? -5.813 14.368 11.404 1.00 93.19 96 ASN A CA 1
ATOM 781 C C . ASN A 1 96 ? -6.929 13.351 11.117 1.00 93.19 96 ASN A C 1
ATOM 783 O O . ASN A 1 96 ? -6.717 12.385 10.384 1.00 93.19 96 ASN A O 1
ATOM 787 N N . SER A 1 97 ? -8.105 13.551 11.708 1.00 92.62 97 SER A N 1
ATOM 788 C CA . SER A 1 97 ? -9.216 12.603 11.594 1.00 92.62 97 SER A CA 1
ATOM 789 C C . SER A 1 97 ? -9.775 12.533 10.174 1.00 92.62 97 SER A C 1
ATOM 791 O O . SER A 1 97 ? -9.987 11.439 9.656 1.00 92.62 97 SER A O 1
ATOM 793 N N . LYS A 1 98 ? -9.975 13.677 9.512 1.00 93.19 98 LYS A N 1
ATOM 794 C CA . LYS A 1 98 ? -10.554 13.740 8.163 1.00 93.19 98 LYS A CA 1
ATOM 795 C C . LYS A 1 98 ? -9.684 12.979 7.170 1.00 93.19 98 LYS A C 1
ATOM 797 O O . LYS A 1 98 ? -10.197 12.111 6.467 1.00 93.19 98 LYS A O 1
ATOM 802 N N . ASP A 1 99 ? -8.385 13.260 7.183 1.00 89.56 99 ASP A N 1
ATOM 803 C CA . ASP A 1 99 ? -7.424 12.622 6.283 1.00 89.56 99 ASP A CA 1
ATOM 804 C C . ASP A 1 99 ? -7.313 11.123 6.581 1.00 89.56 99 ASP A C 1
ATOM 806 O O . ASP A 1 99 ? -7.402 10.302 5.673 1.00 89.56 99 ASP A O 1
ATOM 810 N N . TYR A 1 100 ? -7.214 10.736 7.860 1.00 89.75 100 TYR A N 1
ATOM 811 C CA . TYR A 1 100 ? -7.092 9.328 8.243 1.00 89.75 100 TYR A CA 1
ATOM 812 C C . TYR A 1 100 ? -8.312 8.498 7.817 1.00 89.75 100 TYR A C 1
ATOM 814 O O . TYR A 1 100 ? -8.146 7.425 7.232 1.00 89.75 100 TYR A O 1
ATOM 822 N N . PHE A 1 101 ? -9.536 8.972 8.074 1.00 91.94 101 PHE A N 1
ATOM 823 C CA . PHE A 1 101 ? -10.743 8.223 7.708 1.00 91.94 101 PHE A CA 1
ATOM 824 C C . PHE A 1 101 ? -10.961 8.162 6.191 1.00 91.94 101 PHE A C 1
ATOM 826 O O . PHE A 1 101 ? -11.404 7.132 5.672 1.00 91.94 101 PHE A O 1
ATOM 833 N N . TRP A 1 102 ? -10.588 9.216 5.463 1.00 89.31 102 TRP A N 1
ATOM 834 C CA . TRP A 1 102 ? -10.622 9.213 4.004 1.00 89.31 102 TRP A CA 1
ATOM 835 C C . TRP A 1 102 ? -9.585 8.255 3.402 1.00 89.31 102 TRP A C 1
ATOM 837 O O . TRP A 1 102 ? -9.908 7.437 2.533 1.00 89.31 102 TRP A O 1
ATOM 847 N N . ASP A 1 103 ? -8.348 8.293 3.890 1.00 84.38 103 ASP A N 1
ATOM 848 C CA . ASP A 1 103 ? -7.248 7.471 3.385 1.00 84.38 103 ASP A CA 1
ATOM 849 C C . ASP A 1 103 ? -7.484 5.976 3.631 1.00 84.38 103 ASP A C 1
ATOM 851 O O . ASP A 1 103 ? -7.284 5.175 2.716 1.00 84.38 103 ASP A O 1
ATOM 855 N N . ASN A 1 104 ? -7.973 5.603 4.816 1.00 85.12 104 ASN A N 1
ATOM 856 C CA . ASN A 1 104 ? -8.071 4.199 5.235 1.00 85.12 104 ASN A CA 1
ATOM 857 C C . ASN A 1 104 ? -9.430 3.544 4.959 1.00 85.12 104 ASN A C 1
ATOM 859 O O . ASN A 1 104 ? -9.502 2.320 4.829 1.00 85.12 104 ASN A O 1
ATOM 863 N N . TYR A 1 105 ? -10.508 4.336 4.905 1.00 87.50 105 TYR A N 1
ATOM 864 C CA . TYR A 1 105 ? -11.878 3.812 4.814 1.00 87.50 105 TYR A CA 1
ATOM 865 C C . TYR A 1 105 ? -12.739 4.502 3.749 1.00 87.50 105 TYR A C 1
ATOM 867 O O . TYR A 1 105 ? -13.842 4.032 3.477 1.00 87.50 105 TYR A O 1
ATOM 875 N N . LYS A 1 106 ? -12.258 5.594 3.130 1.00 88.56 106 LYS A N 1
ATOM 876 C CA . LYS A 1 106 ? -12.989 6.367 2.105 1.00 88.56 106 LYS A CA 1
ATOM 877 C C . LYS A 1 106 ? -14.341 6.884 2.623 1.00 88.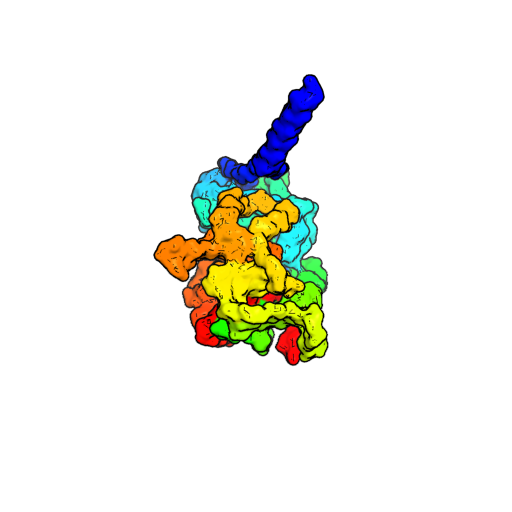56 106 LYS A C 1
ATOM 879 O O . LYS A 1 106 ? -15.359 6.839 1.922 1.00 88.56 106 LYS A O 1
ATOM 884 N N . ILE A 1 107 ? -14.333 7.365 3.870 1.00 90.62 107 ILE A N 1
ATOM 885 C CA . ILE A 1 107 ? -15.489 7.951 4.562 1.00 90.62 107 ILE A CA 1
ATOM 886 C C . ILE A 1 107 ? -15.135 9.287 5.217 1.00 90.62 107 ILE A C 1
ATOM 888 O O . ILE A 1 107 ? -13.970 9.581 5.487 1.00 90.62 107 ILE A O 1
ATOM 892 N N . LYS A 1 108 ? -16.160 10.081 5.519 1.00 92.50 108 LYS A N 1
ATOM 893 C CA . LYS A 1 108 ? -16.061 11.331 6.268 1.00 92.50 108 LYS A CA 1
ATOM 894 C C . LYS A 1 108 ? -16.304 11.065 7.751 1.00 92.50 108 LYS A C 1
ATOM 896 O O . LYS A 1 108 ? -17.359 10.576 8.143 1.00 92.50 108 LYS A O 1
ATOM 901 N N . ALA A 1 109 ? -15.329 11.438 8.576 1.00 92.56 109 ALA A N 1
ATOM 902 C CA . ALA A 1 109 ? -15.345 11.209 10.021 1.00 92.56 109 ALA A CA 1
ATOM 903 C C . ALA A 1 109 ? -16.568 11.841 10.728 1.00 92.56 109 ALA A C 1
ATOM 905 O O . ALA A 1 109 ? -17.199 11.214 11.576 1.00 92.56 109 ALA A O 1
ATOM 906 N N . ASN A 1 110 ? -16.970 13.050 10.329 1.00 91.81 110 ASN A N 1
ATOM 907 C CA . ASN A 1 110 ? -18.106 13.754 10.936 1.00 91.81 110 ASN A CA 1
ATOM 908 C C . ASN A 1 110 ? -19.452 13.038 10.714 1.00 91.81 110 ASN A C 1
ATOM 910 O O . ASN A 1 110 ? -20.303 13.036 11.595 1.00 91.81 110 ASN A O 1
ATOM 914 N N . MET A 1 111 ? -19.633 12.360 9.576 1.00 90.75 111 MET A N 1
ATOM 915 C CA . MET A 1 111 ? -20.859 11.610 9.266 1.00 90.75 111 MET A CA 1
ATOM 916 C C . MET A 1 111 ? -21.062 10.375 10.157 1.00 90.75 111 MET A C 1
ATOM 918 O O . MET A 1 111 ? -22.162 9.835 10.206 1.00 90.75 111 MET A O 1
ATOM 922 N N . ILE A 1 112 ? -20.024 9.935 10.875 1.00 91.12 112 ILE A N 1
ATOM 923 C CA . ILE A 1 112 ? -20.087 8.819 11.833 1.00 91.12 112 ILE A CA 1
ATOM 924 C C . ILE A 1 112 ? -19.952 9.284 13.294 1.00 91.12 112 ILE A C 1
ATOM 926 O O . ILE A 1 112 ? -19.791 8.466 14.205 1.00 91.12 112 ILE A O 1
ATOM 930 N N . GLY A 1 113 ? -20.055 10.597 13.530 1.00 88.62 113 GLY A N 1
ATOM 931 C CA . GLY A 1 113 ? -19.995 11.211 14.858 1.00 88.62 113 GLY A CA 1
ATOM 932 C C . GLY A 1 113 ? -18.578 11.471 15.371 1.00 88.62 113 GLY A C 1
ATOM 933 O O . GLY A 1 113 ? -18.362 11.460 16.580 1.00 88.62 113 GLY A O 1
ATOM 934 N N . ILE A 1 114 ? -17.599 11.661 14.479 1.00 92.06 114 ILE A N 1
ATOM 935 C CA . ILE A 1 114 ? -16.231 12.055 14.839 1.00 92.06 114 ILE A CA 1
ATOM 936 C C . ILE A 1 114 ? -15.977 13.488 14.365 1.00 92.06 114 ILE A C 1
ATOM 938 O O . ILE A 1 114 ? -15.585 13.723 13.221 1.00 92.06 114 ILE A O 1
ATOM 942 N N . ASP A 1 115 ? -16.151 14.440 15.280 1.00 91.81 115 ASP A N 1
ATOM 943 C CA . ASP A 1 115 ? -15.951 15.874 15.012 1.00 91.81 115 ASP A CA 1
ATOM 944 C C . ASP A 1 115 ? -14.578 16.396 15.463 1.00 91.81 115 ASP A C 1
ATOM 946 O O . ASP A 1 115 ? -14.197 17.530 15.168 1.00 91.81 115 ASP A O 1
ATOM 950 N N . LYS A 1 116 ? -13.801 15.574 16.178 1.00 92.81 116 LYS A N 1
ATOM 951 C CA . LYS A 1 116 ? -12.448 15.932 16.619 1.00 92.81 116 LYS A CA 1
ATOM 952 C C . LYS A 1 116 ? -11.536 16.099 15.409 1.00 92.81 116 LYS A C 1
ATOM 954 O O . LYS A 1 116 ? -11.454 15.202 14.579 1.00 92.81 116 LYS A O 1
ATOM 959 N N . GLU A 1 117 ? -10.799 17.209 15.335 1.00 93.38 117 GLU A N 1
ATOM 960 C CA . GLU A 1 117 ? -9.837 17.452 14.246 1.00 93.38 117 GLU A CA 1
ATOM 961 C C . GLU A 1 117 ? -8.685 16.438 14.254 1.00 93.38 117 GLU A C 1
ATOM 963 O O . GLU A 1 117 ? -8.222 16.009 13.200 1.00 93.38 117 GLU A O 1
ATOM 968 N N . TYR A 1 118 ? -8.254 16.014 15.445 1.00 93.00 118 TYR A N 1
ATOM 969 C CA . TYR A 1 118 ? -7.207 15.014 15.620 1.00 93.00 118 TYR A CA 1
ATOM 970 C C . TYR A 1 118 ? -7.684 13.876 16.507 1.00 93.00 118 TYR A C 1
ATOM 972 O O . TYR A 1 118 ? -8.354 14.113 17.510 1.00 93.00 118 TYR A O 1
ATOM 980 N N . ILE A 1 119 ? -7.250 12.667 16.169 1.00 94.94 119 ILE A N 1
ATOM 981 C CA . ILE A 1 119 ? -7.421 11.456 16.975 1.00 94.94 119 ILE A CA 1
ATOM 982 C C . ILE A 1 119 ? -6.055 10.821 17.250 1.00 94.94 119 ILE A C 1
ATOM 984 O O . ILE A 1 119 ? -5.045 11.199 16.644 1.00 94.94 119 ILE A O 1
ATOM 988 N N . GLN A 1 120 ? -6.011 9.866 18.172 1.00 93.12 120 GLN A N 1
ATOM 989 C CA . GLN A 1 120 ? -4.810 9.093 18.473 1.00 93.12 120 GLN A CA 1
ATOM 990 C C . GLN A 1 120 ? -4.971 7.655 17.984 1.00 93.12 120 GLN A C 1
ATOM 992 O O . GLN A 1 120 ? -5.928 6.974 18.330 1.00 93.12 120 GLN A O 1
ATOM 997 N N . ILE A 1 121 ? -4.007 7.186 17.207 1.00 92.75 121 ILE A N 1
ATOM 998 C CA . ILE A 1 121 ? -3.856 5.790 16.819 1.00 92.75 121 ILE A CA 1
ATOM 999 C C . ILE A 1 121 ? -3.019 5.106 17.893 1.00 92.75 121 ILE A C 1
ATOM 1001 O O . ILE A 1 121 ? -1.881 5.513 18.145 1.00 92.75 121 ILE A O 1
ATOM 1005 N N . ILE A 1 122 ? -3.595 4.101 18.538 1.00 91.44 122 ILE A N 1
ATOM 1006 C CA . ILE A 1 122 ? -2.966 3.300 19.578 1.00 91.44 122 ILE A CA 1
ATOM 1007 C C . ILE A 1 122 ? -2.627 1.945 18.973 1.00 91.44 122 ILE A C 1
ATOM 1009 O O . ILE A 1 122 ? -3.489 1.075 18.855 1.00 91.44 122 ILE A O 1
ATOM 1013 N N . THR A 1 123 ? -1.366 1.770 18.594 1.00 88.56 123 THR A N 1
ATOM 1014 C CA . THR A 1 123 ? -0.853 0.476 18.146 1.00 88.56 123 THR A CA 1
ATOM 1015 C C . THR A 1 123 ? -0.438 -0.339 19.364 1.00 88.56 123 THR A C 1
ATOM 1017 O O . THR A 1 123 ? 0.346 0.126 20.197 1.00 88.56 123 THR A O 1
ATOM 1020 N N . ILE A 1 124 ? -0.956 -1.559 19.449 1.00 88.25 124 ILE A N 1
ATOM 1021 C CA . ILE A 1 124 ? -0.689 -2.523 20.512 1.00 88.25 124 ILE A CA 1
ATOM 1022 C C . ILE A 1 124 ? 0.196 -3.623 19.936 1.00 88.25 124 ILE A C 1
ATOM 1024 O O . ILE A 1 124 ? -0.027 -4.120 18.829 1.00 88.25 124 ILE A O 1
ATOM 1028 N N . SER A 1 125 ? 1.237 -4.002 20.663 1.00 81.81 125 SER A N 1
ATOM 1029 C CA . SER A 1 125 ? 2.193 -5.023 20.233 1.00 81.81 125 SER A CA 1
ATOM 1030 C C . SER A 1 125 ? 2.654 -5.871 21.416 1.00 81.81 125 SER A C 1
ATOM 1032 O O . SER A 1 125 ? 2.501 -5.477 22.568 1.00 81.81 125 SER A O 1
ATOM 1034 N N . SER A 1 126 ? 3.228 -7.043 21.152 1.00 78.69 126 SER A N 1
ATOM 1035 C CA . SER A 1 126 ? 3.974 -7.814 22.154 1.00 78.69 126 SER A CA 1
ATOM 1036 C C . SER A 1 126 ? 5.375 -8.073 21.639 1.00 78.69 126 SER A C 1
ATOM 1038 O O . SER A 1 126 ? 5.557 -8.629 20.553 1.00 78.69 126 SER A O 1
ATOM 1040 N N . LYS A 1 127 ? 6.374 -7.643 22.419 1.00 74.31 127 LYS A N 1
ATOM 1041 C CA . LYS A 1 127 ? 7.780 -7.580 21.997 1.00 74.31 127 LYS A CA 1
ATOM 1042 C C . LYS A 1 127 ? 7.914 -6.770 20.698 1.00 74.31 127 LYS A C 1
ATOM 1044 O O . LYS A 1 127 ? 7.840 -5.547 20.754 1.00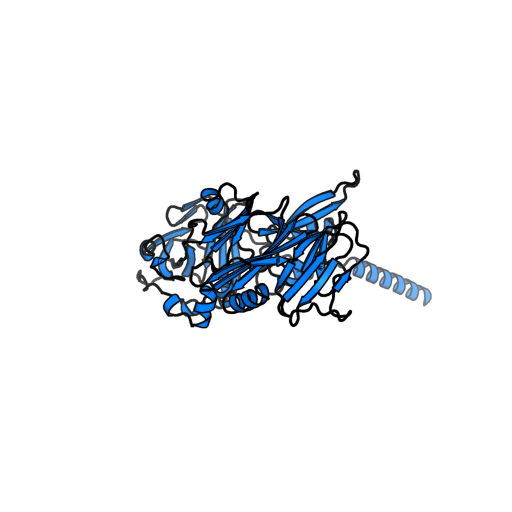 74.31 127 LYS A O 1
ATOM 1049 N N . GLU A 1 128 ? 8.051 -7.447 19.557 1.00 65.06 128 GLU A N 1
ATOM 1050 C CA . GLU A 1 128 ? 8.194 -6.854 18.218 1.00 65.06 128 GLU A CA 1
ATOM 1051 C C . GLU A 1 128 ? 7.049 -7.214 17.253 1.00 65.06 128 GLU A C 1
ATOM 1053 O O . GLU A 1 128 ? 7.098 -6.865 16.075 1.00 65.06 128 GLU A O 1
ATOM 1058 N N . HIS A 1 129 ? 6.005 -7.904 17.720 1.00 68.19 129 HIS A N 1
ATOM 1059 C CA . HIS A 1 129 ? 4.881 -8.305 16.873 1.00 68.19 129 HIS A CA 1
ATOM 1060 C C . HIS A 1 129 ? 3.664 -7.412 17.102 1.00 68.19 129 HIS A C 1
ATOM 1062 O O . HIS A 1 129 ? 3.219 -7.235 18.236 1.00 68.19 129 HIS A O 1
ATOM 1068 N N . PHE A 1 130 ? 3.114 -6.886 16.006 1.00 77.38 130 PHE A N 1
ATOM 1069 C CA . PHE A 1 130 ? 1.824 -6.199 15.988 1.00 77.38 130 PHE A CA 1
ATOM 1070 C C . PHE A 1 130 ? 0.716 -7.134 16.488 1.00 77.38 130 PHE A C 1
ATOM 1072 O O . PHE A 1 130 ? 0.646 -8.285 16.055 1.00 77.38 130 PHE A O 1
ATOM 1079 N N . PHE A 1 131 ? -0.142 -6.629 17.374 1.00 83.69 131 PHE A N 1
ATOM 1080 C CA . PHE A 1 131 ? -1.323 -7.338 17.863 1.00 83.69 131 PHE A CA 1
ATOM 1081 C C . PHE A 1 131 ? -2.600 -6.695 17.328 1.00 83.69 131 PHE A C 1
ATOM 1083 O O . PHE A 1 131 ? -3.371 -7.359 16.645 1.00 83.69 131 PHE A O 1
ATOM 1090 N N . ASP A 1 132 ? -2.806 -5.405 17.609 1.00 87.50 132 ASP A N 1
ATOM 1091 C CA . ASP A 1 132 ? -4.054 -4.719 17.272 1.00 87.50 132 ASP A CA 1
ATOM 1092 C C . ASP A 1 132 ? -3.880 -3.192 17.212 1.00 87.50 132 ASP A C 1
ATOM 1094 O O . ASP A 1 132 ? -2.867 -2.646 17.664 1.00 87.50 132 ASP A O 1
ATOM 1098 N N . GLU A 1 133 ? -4.878 -2.493 16.674 1.00 90.88 133 GLU A N 1
ATOM 1099 C CA . GLU A 1 133 ? -4.912 -1.033 16.575 1.00 90.88 133 GLU A CA 1
ATOM 1100 C C . GLU A 1 133 ? -6.281 -0.466 16.978 1.00 90.88 133 GLU A C 1
ATOM 1102 O O . GLU A 1 133 ? -7.323 -0.884 16.472 1.00 90.88 133 GLU A O 1
ATOM 1107 N N . TYR A 1 134 ? -6.267 0.540 17.857 1.00 95.25 134 TYR A N 1
ATOM 1108 C CA . TYR A 1 134 ? -7.458 1.287 18.273 1.00 95.25 134 TYR A CA 1
ATOM 1109 C C . TYR A 1 134 ? -7.310 2.776 17.962 1.00 95.25 134 TYR A C 1
ATOM 1111 O O . TYR A 1 134 ? -6.236 3.363 18.078 1.00 95.25 134 TYR A O 1
ATOM 1119 N N . LEU A 1 135 ? -8.425 3.407 17.620 1.00 96.00 135 LEU A N 1
ATOM 1120 C CA . LEU A 1 135 ? -8.566 4.833 17.362 1.00 96.00 135 LEU A CA 1
ATOM 1121 C C . LEU A 1 135 ? -9.139 5.489 18.616 1.00 96.00 135 LEU A C 1
ATOM 1123 O O . LEU A 1 135 ? -10.342 5.424 18.861 1.00 96.00 135 LEU A O 1
ATOM 1127 N N . LYS A 1 136 ? -8.299 6.126 19.426 1.00 95.94 136 LYS A N 1
ATOM 1128 C CA . LYS A 1 136 ? -8.759 6.931 20.556 1.00 95.94 136 LYS A CA 1
ATOM 1129 C C . LYS A 1 136 ? -9.266 8.279 20.045 1.00 95.94 136 LYS A C 1
ATOM 1131 O O . LYS A 1 136 ? -8.478 9.122 19.603 1.00 95.94 136 LYS A O 1
ATOM 1136 N N . ILE A 1 137 ? -10.588 8.453 20.078 1.00 94.94 137 ILE A N 1
ATOM 1137 C CA . ILE A 1 137 ? -11.276 9.672 19.631 1.00 94.94 137 ILE A CA 1
ATOM 1138 C C . ILE A 1 137 ? -11.193 10.731 20.735 1.00 94.94 137 ILE A C 1
ATOM 1140 O O . ILE A 1 137 ? -10.845 11.882 20.470 1.00 94.94 137 ILE A O 1
ATOM 1144 N N . ASP A 1 138 ? -11.465 10.323 21.975 1.00 92.56 138 ASP A N 1
ATOM 1145 C CA . ASP A 1 138 ? -11.281 11.116 23.190 1.00 92.56 138 ASP A CA 1
ATOM 1146 C C . ASP A 1 138 ? -11.067 10.203 24.419 1.00 92.56 138 ASP A C 1
ATOM 1148 O O . ASP A 1 138 ? -10.702 9.037 24.283 1.00 92.56 138 ASP A O 1
ATOM 1152 N N . GLU A 1 139 ? -11.217 10.732 25.636 1.00 91.31 139 GLU A N 1
ATOM 1153 C CA . GLU A 1 139 ? -11.010 9.974 26.880 1.00 91.31 139 GLU A CA 1
ATOM 1154 C C . GLU A 1 139 ? -12.118 8.957 27.194 1.00 91.31 139 GLU A C 1
ATOM 1156 O O . GLU A 1 139 ? -11.931 8.096 28.057 1.00 91.31 139 GLU A O 1
ATOM 1161 N N . THR A 1 140 ? -13.258 9.052 26.511 1.00 92.50 140 THR A N 1
ATOM 1162 C CA . THR A 1 140 ? -14.458 8.235 26.733 1.00 92.50 140 THR A CA 1
ATOM 1163 C C . THR A 1 140 ? -14.887 7.426 25.514 1.00 92.50 140 THR A C 1
ATOM 1165 O O . THR A 1 140 ? -15.623 6.464 25.704 1.00 92.50 140 THR A O 1
ATOM 1168 N N . HIS A 1 141 ? -14.383 7.734 24.313 1.00 94.38 141 HIS A N 1
ATOM 1169 C CA . HIS A 1 141 ? -14.750 7.061 23.065 1.00 94.38 141 HIS A CA 1
ATOM 1170 C C . HIS A 1 141 ? -13.540 6.508 22.298 1.00 94.38 141 HIS A C 1
ATOM 1172 O O . HIS A 1 141 ? -12.570 7.228 22.025 1.00 94.38 141 HIS A O 1
ATOM 1178 N N . LEU A 1 142 ? -13.643 5.248 21.865 1.00 95.69 142 LEU A N 1
ATOM 1179 C CA . LEU A 1 142 ? -12.694 4.581 20.966 1.00 95.69 142 LEU A CA 1
ATOM 1180 C C . LEU A 1 142 ? -13.398 4.079 19.706 1.00 95.69 142 LEU A C 1
ATOM 1182 O O . LEU A 1 142 ? -14.612 3.895 19.691 1.00 95.69 142 LEU A O 1
ATOM 1186 N N . ALA A 1 143 ? -12.621 3.775 18.672 1.00 95.31 143 ALA A N 1
ATOM 1187 C CA . ALA A 1 143 ? -13.070 2.960 17.555 1.00 95.31 143 ALA A CA 1
ATOM 1188 C C . ALA A 1 143 ? -12.019 1.916 17.151 1.00 95.31 143 ALA A C 1
ATOM 1190 O O . ALA A 1 143 ? -10.827 2.115 17.364 1.00 95.31 143 ALA A O 1
ATOM 1191 N N . LYS A 1 144 ? -12.448 0.810 16.542 1.00 92.69 144 LYS A N 1
ATOM 1192 C CA . LYS A 1 144 ? -11.582 -0.220 15.947 1.00 92.69 144 LYS A CA 1
ATOM 1193 C C . LYS A 1 144 ? -12.198 -0.716 14.647 1.00 92.69 144 LYS A C 1
ATOM 1195 O O . LYS A 1 144 ? -13.405 -0.940 14.577 1.00 92.69 144 LYS A O 1
ATOM 1200 N N . TYR A 1 145 ? -11.367 -0.941 13.635 1.00 88.69 145 TYR A N 1
ATOM 1201 C CA . TYR A 1 145 ? -11.788 -1.655 12.435 1.00 88.69 145 TYR A CA 1
ATOM 1202 C C . TYR A 1 145 ? -11.684 -3.169 12.654 1.00 88.69 145 TYR A C 1
ATOM 1204 O O . TYR A 1 145 ? -10.604 -3.681 12.943 1.00 88.69 145 TYR A O 1
ATOM 1212 N N . ASN A 1 146 ? -12.795 -3.892 12.516 1.00 85.88 146 ASN A N 1
ATOM 1213 C CA . ASN A 1 146 ? -12.858 -5.336 12.727 1.00 85.88 146 ASN A CA 1
ATOM 1214 C C . ASN A 1 146 ? -13.850 -5.997 11.761 1.00 85.88 146 ASN A C 1
ATOM 1216 O O . ASN A 1 146 ? -15.004 -5.587 11.703 1.00 85.88 146 ASN A O 1
ATOM 1220 N N . GLU A 1 147 ? -13.425 -7.024 11.016 1.00 79.06 147 GLU A N 1
ATOM 1221 C CA . GLU A 1 147 ? -14.283 -7.784 10.082 1.00 79.06 147 GLU A CA 1
ATOM 1222 C C . GLU A 1 147 ? -15.076 -6.904 9.085 1.00 79.06 147 GLU A C 1
ATOM 1224 O O . GLU A 1 147 ? -16.193 -7.232 8.696 1.00 79.06 147 GLU A O 1
ATOM 1229 N N . GLY A 1 148 ? -14.509 -5.775 8.640 1.00 79.38 148 GLY A N 1
ATOM 1230 C CA . GLY A 1 148 ? -15.192 -4.846 7.726 1.00 79.38 148 GLY A CA 1
ATOM 1231 C C . GLY A 1 148 ? -16.137 -3.840 8.396 1.00 79.38 148 GLY A C 1
ATOM 1232 O O . GLY A 1 148 ? -16.810 -3.078 7.693 1.00 79.38 148 GLY A O 1
ATOM 1233 N N . LEU A 1 149 ? -16.202 -3.837 9.727 1.00 87.88 149 LEU A N 1
ATOM 1234 C CA . LEU A 1 149 ? -16.994 -2.919 10.543 1.00 87.88 149 LEU A CA 1
ATOM 1235 C C . LEU A 1 149 ? -16.073 -1.933 11.261 1.00 87.88 149 LEU A C 1
ATOM 1237 O O . LEU A 1 149 ? -14.974 -2.297 11.676 1.00 87.88 149 LEU A O 1
ATOM 1241 N N . LEU A 1 150 ? -16.537 -0.701 11.467 1.00 92.88 150 LEU A N 1
ATOM 1242 C CA . LEU A 1 150 ? -15.954 0.177 12.485 1.00 92.88 150 LEU A CA 1
ATOM 1243 C C . LEU A 1 150 ? -16.772 0.023 13.763 1.00 92.88 150 LEU A C 1
ATOM 1245 O O . LEU A 1 150 ? -17.910 0.483 13.825 1.00 92.88 150 LEU A O 1
ATOM 1249 N N . LEU A 1 151 ? -16.201 -0.647 14.757 1.00 94.06 151 LEU A N 1
ATOM 1250 C CA . LEU A 1 151 ? -16.777 -0.786 16.090 1.00 94.06 151 LEU A CA 1
ATOM 1251 C C . LEU A 1 151 ? -16.417 0.449 16.908 1.00 94.06 151 LEU A C 1
ATOM 1253 O O . LEU A 1 151 ? -15.251 0.837 16.921 1.00 94.06 151 LEU A O 1
ATOM 1257 N N . PHE A 1 152 ? -17.391 1.046 17.583 1.00 94.88 152 PHE A N 1
ATOM 1258 C CA . PHE A 1 152 ? -17.182 2.154 18.508 1.00 94.88 152 PHE A CA 1
ATOM 1259 C C . PHE A 1 152 ? -17.392 1.670 19.932 1.00 94.88 152 PHE A C 1
ATOM 1261 O O . PHE A 1 152 ? -18.266 0.843 20.189 1.00 94.88 152 PHE A O 1
ATOM 1268 N N . PHE A 1 153 ? -16.558 2.174 20.833 1.00 94.75 153 PHE A N 1
ATOM 1269 C CA . PHE A 1 153 ? -16.561 1.788 22.229 1.00 94.75 153 PHE A CA 1
ATOM 1270 C C . PHE A 1 153 ? -16.726 3.009 23.112 1.00 94.75 153 PHE A C 1
ATOM 1272 O O . PHE A 1 153 ? -16.078 4.031 22.873 1.00 94.75 153 PHE A O 1
ATOM 1279 N N . THR A 1 154 ? -17.491 2.843 24.185 1.00 93.50 154 THR A N 1
ATOM 1280 C CA . THR A 1 154 ? -17.652 3.839 25.239 1.00 93.50 154 THR A CA 1
ATOM 1281 C C . THR A 1 154 ? -17.105 3.301 26.556 1.00 93.50 154 THR A C 1
ATOM 1283 O O . THR A 1 154 ? -17.271 2.128 26.897 1.00 93.50 154 THR A O 1
ATOM 1286 N N . LYS A 1 155 ? -16.408 4.159 27.303 1.00 93.31 155 LYS A N 1
ATOM 1287 C CA . LYS A 1 155 ? -15.821 3.807 28.600 1.00 93.31 155 LYS A CA 1
ATOM 1288 C C . LYS A 1 155 ? -16.914 3.538 29.635 1.00 93.31 155 LYS A C 1
ATOM 1290 O O . LYS A 1 155 ? -17.813 4.364 29.810 1.00 93.31 155 LYS A O 1
ATOM 1295 N N . GLU A 1 156 ? -16.810 2.428 30.365 1.00 81.50 156 GLU A N 1
ATOM 1296 C CA . GLU A 1 156 ? -17.870 1.968 31.278 1.00 81.50 156 GLU A CA 1
ATOM 1297 C C . GLU A 1 156 ? -18.151 2.937 32.444 1.00 81.50 156 GLU A C 1
ATOM 1299 O O . GLU A 1 156 ? -19.291 3.066 32.872 1.00 81.50 156 GLU A O 1
ATOM 1304 N N . ASN A 1 157 ? -17.150 3.707 32.887 1.00 69.69 157 ASN A N 1
ATOM 1305 C CA . ASN A 1 157 ? -17.295 4.703 33.960 1.00 69.69 157 ASN A CA 1
ATOM 1306 C C . ASN A 1 157 ? -17.809 6.080 33.490 1.00 69.69 157 ASN A C 1
ATOM 1308 O O . ASN A 1 157 ? -17.746 7.048 34.251 1.00 69.69 157 ASN A O 1
ATOM 1312 N N . SER A 1 158 ? -18.260 6.219 32.240 1.00 61.88 158 SER A N 1
ATOM 1313 C CA . SER A 1 158 ? -18.933 7.448 31.808 1.00 61.88 158 SER A CA 1
ATOM 1314 C C . SER A 1 158 ? -20.323 7.505 32.453 1.00 61.88 158 SER A C 1
ATOM 1316 O O . SER A 1 158 ? -21.054 6.525 32.461 1.00 61.88 158 SER A O 1
ATOM 1318 N N . THR A 1 159 ? -20.690 8.644 33.038 1.00 50.78 159 THR A N 1
ATOM 1319 C CA . THR A 1 159 ? -21.918 8.854 33.836 1.00 50.78 159 THR A CA 1
ATOM 1320 C C . THR A 1 159 ? -23.239 8.705 33.064 1.00 50.78 159 THR A C 1
ATOM 1322 O O . THR A 1 159 ? -24.296 9.039 33.593 1.00 50.78 159 THR A O 1
ATOM 1325 N N . ASN A 1 160 ? -23.194 8.233 31.820 1.00 52.59 160 ASN A N 1
ATOM 1326 C CA . ASN A 1 160 ? -24.355 8.040 30.969 1.00 52.59 160 ASN A CA 1
ATOM 1327 C C . ASN A 1 160 ? -24.793 6.574 31.053 1.00 52.59 160 ASN A C 1
ATOM 1329 O O . ASN A 1 160 ? -23.962 5.669 30.997 1.00 52.59 160 ASN A O 1
ATOM 1333 N N . GLU A 1 161 ? -26.098 6.333 31.187 1.00 53.75 161 GLU A N 1
ATOM 1334 C CA . GLU A 1 161 ? -26.677 4.991 31.071 1.00 53.75 161 GLU A CA 1
ATOM 1335 C C . GLU A 1 161 ? -26.141 4.276 29.820 1.00 53.75 161 GLU A C 1
ATOM 1337 O O . GLU A 1 161 ? -25.895 4.923 28.799 1.00 53.75 161 GLU A O 1
ATOM 1342 N N . LYS A 1 162 ? -25.978 2.944 29.889 1.00 59.38 162 LYS A N 1
ATOM 1343 C CA . LYS A 1 162 ? -25.564 2.092 28.760 1.00 59.38 162 LYS A CA 1
ATOM 1344 C C . LYS A 1 162 ? -26.598 2.177 27.628 1.00 59.38 162 LYS A C 1
ATOM 1346 O O . LYS A 1 162 ? -27.463 1.315 27.498 1.00 59.38 162 LYS A O 1
ATOM 1351 N N . GLN A 1 163 ? -26.538 3.232 26.825 1.00 58.31 163 GLN A N 1
ATOM 1352 C CA . GLN A 1 163 ? -27.412 3.440 25.681 1.00 58.31 163 GLN A CA 1
ATOM 1353 C C . GLN A 1 163 ? -26.702 2.931 24.434 1.00 58.31 163 GLN A C 1
ATOM 1355 O O . GLN A 1 163 ? -25.833 3.595 23.875 1.00 58.31 163 GLN A O 1
ATOM 1360 N N . VAL A 1 164 ? -27.088 1.732 24.001 1.00 61.88 164 VAL A N 1
ATOM 1361 C CA . VAL A 1 164 ? -26.721 1.211 22.683 1.00 61.88 164 VAL A CA 1
ATOM 1362 C C . VAL A 1 164 ? -27.299 2.164 21.637 1.00 61.88 164 VAL A C 1
ATOM 1364 O O . VAL A 1 164 ? -28.520 2.299 21.515 1.00 61.88 164 VAL A O 1
ATOM 1367 N N . GLN A 1 165 ? -26.431 2.864 20.908 1.00 67.38 165 GLN A N 1
ATOM 1368 C CA . GLN A 1 165 ? -26.858 3.745 19.826 1.00 67.38 165 GLN A CA 1
ATOM 1369 C C . GLN A 1 165 ? -27.209 2.909 18.592 1.00 67.38 165 GLN A C 1
ATOM 1371 O O . GLN A 1 165 ? -26.642 1.845 18.343 1.00 67.38 165 GLN A O 1
ATOM 1376 N N . LYS A 1 166 ? -28.153 3.407 17.785 1.00 72.62 166 LYS A N 1
ATOM 1377 C CA . LYS A 1 166 ? -28.524 2.758 16.524 1.00 72.62 166 LYS A CA 1
ATOM 1378 C C . LYS A 1 166 ? -27.298 2.684 15.612 1.00 72.62 166 LYS A C 1
ATOM 1380 O O . LYS A 1 166 ? -26.604 3.682 15.420 1.00 72.62 166 LYS A O 1
ATOM 1385 N N . SER A 1 167 ? -27.044 1.504 15.050 1.00 83.25 167 SER A N 1
ATOM 1386 C CA . SER A 1 167 ? -25.952 1.311 14.100 1.00 83.25 167 SER A CA 1
ATOM 1387 C C . SER A 1 167 ? -26.109 2.207 12.872 1.00 83.25 167 SER A C 1
ATOM 1389 O O . SER A 1 167 ? -27.223 2.517 12.437 1.00 83.25 167 SER A O 1
ATOM 1391 N N . ILE A 1 168 ? -24.973 2.645 12.332 1.00 87.00 168 ILE A N 1
ATOM 1392 C CA . ILE A 1 168 ? -24.924 3.562 11.193 1.00 87.00 168 ILE A CA 1
ATOM 1393 C C . ILE A 1 168 ? -24.628 2.753 9.938 1.00 87.00 168 ILE A C 1
ATOM 1395 O O . ILE A 1 168 ? -23.604 2.075 9.856 1.00 87.00 168 ILE A O 1
ATOM 1399 N N . ASP A 1 169 ? -25.494 2.873 8.938 1.00 88.25 169 ASP A N 1
ATOM 1400 C CA . ASP A 1 169 ? -25.212 2.360 7.605 1.00 88.25 169 ASP A CA 1
ATOM 1401 C C . ASP A 1 169 ? -24.617 3.470 6.737 1.00 88.25 169 ASP A C 1
ATOM 1403 O O . ASP A 1 169 ? -25.335 4.323 6.212 1.00 88.25 169 ASP A O 1
ATOM 1407 N N . TYR A 1 170 ? -23.286 3.490 6.605 1.00 88.25 170 TYR A N 1
ATOM 1408 C CA . TYR A 1 170 ? -22.615 4.554 5.855 1.00 88.25 170 TYR A CA 1
ATOM 1409 C C . TYR A 1 170 ? -22.965 4.513 4.366 1.00 88.25 170 TYR A C 1
ATOM 1411 O O . TYR A 1 170 ? -22.894 5.540 3.691 1.00 88.25 170 TYR A O 1
ATOM 1419 N N . THR A 1 171 ? -23.369 3.354 3.837 1.00 84.62 171 THR A N 1
ATOM 1420 C CA . THR A 1 171 ? -23.763 3.232 2.428 1.00 84.62 171 THR A CA 1
ATOM 1421 C C . THR A 1 171 ? -24.946 4.145 2.094 1.00 84.62 171 THR A C 1
ATOM 1423 O O . THR A 1 171 ? -24.954 4.755 1.029 1.00 84.62 171 THR A O 1
ATOM 1426 N N . GLN A 1 172 ? -25.865 4.336 3.047 1.00 87.00 172 GLN A N 1
ATOM 1427 C CA . GLN A 1 172 ? -27.047 5.192 2.914 1.00 87.00 172 GLN A CA 1
ATOM 1428 C C . GLN A 1 172 ? -26.742 6.683 3.125 1.00 87.00 172 GLN A C 1
ATOM 1430 O O . GLN A 1 172 ? -27.498 7.536 2.668 1.00 87.00 172 GLN A O 1
ATOM 1435 N N . LEU A 1 173 ? -25.646 7.007 3.820 1.00 88.50 173 LEU A N 1
ATOM 1436 C CA . LEU A 1 173 ? -25.221 8.388 4.093 1.00 88.50 173 LEU A CA 1
ATOM 1437 C C . LEU A 1 173 ? -24.267 8.945 3.033 1.00 88.50 173 LEU A C 1
ATOM 1439 O O . LEU A 1 173 ? -24.147 10.158 2.862 1.00 88.50 173 LEU A O 1
ATOM 1443 N N . ALA A 1 174 ? -23.537 8.061 2.360 1.00 87.88 174 ALA A N 1
ATOM 1444 C CA . ALA A 1 174 ? -22.512 8.441 1.411 1.00 87.88 174 ALA A CA 1
ATOM 1445 C C . ALA A 1 174 ? -23.102 9.149 0.190 1.00 87.88 174 ALA A C 1
ATOM 1447 O O . ALA A 1 174 ? -24.050 8.660 -0.422 1.00 87.88 174 ALA A O 1
ATOM 1448 N N . SER A 1 175 ? -22.468 10.247 -0.226 1.00 89.12 175 SER A N 1
ATOM 1449 C CA . SER A 1 175 ? -22.774 10.867 -1.519 1.00 89.12 175 SER A CA 1
ATOM 1450 C C . SER A 1 175 ? -22.475 9.922 -2.687 1.00 89.12 175 SER A C 1
ATOM 1452 O O . SER A 1 175 ? -21.650 9.016 -2.562 1.00 89.12 175 SER A O 1
ATOM 1454 N N . GLU A 1 176 ? -23.069 10.181 -3.853 1.00 87.56 176 GLU A N 1
ATOM 1455 C CA . GLU A 1 176 ? -22.818 9.416 -5.085 1.00 87.56 176 GLU A CA 1
ATOM 1456 C C . GLU A 1 176 ? -21.319 9.290 -5.397 1.00 87.56 176 GLU A C 1
ATOM 1458 O O . GLU A 1 176 ? -20.827 8.201 -5.677 1.00 87.56 176 GLU A O 1
ATOM 1463 N N . LYS A 1 177 ? -20.556 10.380 -5.234 1.00 87.12 177 LYS A N 1
ATOM 1464 C CA . LYS A 1 177 ? -19.096 10.382 -5.415 1.00 87.12 177 LYS A CA 1
ATOM 1465 C C . LYS A 1 177 ? -18.380 9.450 -4.433 1.00 87.12 177 LYS A C 1
ATOM 1467 O O . LYS A 1 177 ? -17.415 8.785 -4.794 1.00 87.12 177 LYS A O 1
ATOM 1472 N N . GLU A 1 178 ? -18.813 9.416 -3.176 1.00 88.62 178 GLU A N 1
ATOM 1473 C CA . GLU A 1 178 ? -18.232 8.532 -2.159 1.00 88.62 178 GLU A CA 1
ATOM 1474 C C . GLU A 1 178 ? -18.576 7.065 -2.426 1.00 88.62 178 GLU A C 1
ATOM 1476 O O . GLU A 1 178 ? -17.726 6.193 -2.249 1.00 88.62 178 GLU A O 1
ATOM 1481 N N . GLN A 1 179 ? -19.805 6.793 -2.867 1.00 88.06 179 GLN A N 1
ATOM 1482 C CA . GLN A 1 179 ? -20.220 5.459 -3.294 1.00 88.06 179 GLN A CA 1
ATOM 1483 C C . GLN A 1 179 ? -19.403 5.003 -4.505 1.00 88.06 179 GLN A C 1
ATOM 1485 O O . GLN A 1 179 ? -18.865 3.900 -4.487 1.00 88.06 179 GLN A O 1
ATOM 1490 N N . GLU A 1 180 ? -19.215 5.869 -5.502 1.00 90.69 180 GLU A N 1
ATOM 1491 C CA . GLU A 1 180 ? -18.406 5.572 -6.683 1.00 90.69 180 GLU A CA 1
ATOM 1492 C C . GLU A 1 180 ? -16.955 5.233 -6.317 1.00 90.69 180 GLU A C 1
ATOM 1494 O O . GLU A 1 180 ? -16.412 4.232 -6.788 1.00 90.69 180 GLU A O 1
ATOM 1499 N N . VAL A 1 181 ? -16.329 6.036 -5.449 1.00 90.44 181 VAL A N 1
ATOM 1500 C CA . VAL A 1 181 ? -14.952 5.795 -4.991 1.00 90.44 181 VAL A CA 1
ATOM 1501 C C . VAL A 1 181 ? -14.815 4.432 -4.316 1.00 90.44 181 VAL A C 1
ATOM 1503 O O . VAL A 1 181 ? -13.817 3.757 -4.556 1.00 90.44 181 VAL A O 1
ATOM 1506 N N . ARG A 1 182 ? -15.806 4.004 -3.523 1.00 89.50 182 ARG A N 1
ATOM 1507 C CA . ARG A 1 182 ? -15.799 2.693 -2.848 1.00 89.50 182 ARG A CA 1
ATOM 1508 C C . ARG A 1 182 ? -16.203 1.525 -3.749 1.00 89.50 182 ARG A C 1
ATOM 1510 O O . ARG A 1 182 ? -15.839 0.391 -3.465 1.00 89.50 182 ARG A O 1
ATOM 1517 N N . ALA A 1 183 ? -16.953 1.793 -4.811 1.00 91.19 183 ALA A N 1
ATOM 1518 C CA . ALA A 1 183 ? -17.457 0.782 -5.732 1.00 91.19 183 ALA A CA 1
ATOM 1519 C C . ALA A 1 183 ? -16.409 0.282 -6.733 1.00 91.19 183 ALA A C 1
ATOM 1521 O O . ALA A 1 183 ? -16.592 -0.788 -7.317 1.00 91.19 183 ALA A O 1
ATOM 1522 N N . LYS A 1 184 ? -15.352 1.063 -6.979 1.00 95.12 184 LYS A N 1
ATOM 1523 C CA . LYS A 1 184 ? -14.369 0.796 -8.030 1.00 95.12 184 LYS A CA 1
ATOM 1524 C C . LYS A 1 184 ? -12.960 0.775 -7.453 1.00 95.12 184 LYS A C 1
ATOM 1526 O O . LYS A 1 184 ? -12.520 1.781 -6.894 1.00 95.12 184 LYS A O 1
ATOM 1531 N N . SER A 1 185 ? -12.248 -0.322 -7.683 1.00 96.69 185 SER A N 1
ATOM 1532 C CA . SER A 1 185 ? -10.817 -0.468 -7.402 1.00 96.69 185 SER A CA 1
ATOM 1533 C C . SER A 1 185 ? -10.111 -1.032 -8.629 1.00 96.69 185 SER A C 1
ATOM 1535 O O . SER A 1 185 ? -10.616 -1.955 -9.269 1.00 96.69 185 SER A O 1
ATOM 1537 N N . GLY A 1 186 ? -8.931 -0.513 -8.956 1.00 97.44 186 GLY A N 1
ATOM 1538 C CA . GLY A 1 186 ? -8.114 -1.025 -10.054 1.00 97.44 186 GLY A CA 1
ATOM 1539 C C . GLY A 1 186 ? -6.626 -0.986 -9.737 1.00 97.44 186 GLY A C 1
ATOM 1540 O O . GLY A 1 186 ? -6.177 -0.097 -9.021 1.00 97.44 186 GLY A O 1
ATOM 1541 N N . LEU A 1 187 ? -5.872 -1.951 -10.257 1.00 98.00 187 LEU A N 1
ATOM 1542 C CA . LEU A 1 187 ? -4.440 -2.132 -10.041 1.00 98.00 187 LEU A CA 1
ATOM 1543 C C . LEU A 1 187 ? -3.709 -2.163 -11.382 1.00 98.00 187 LEU A C 1
ATOM 1545 O O . LEU A 1 187 ? -3.979 -3.033 -12.209 1.00 98.00 187 LEU A O 1
ATOM 1549 N N . LEU A 1 188 ? -2.729 -1.273 -11.547 1.00 97.81 188 LEU A N 1
ATOM 1550 C CA . LEU A 1 188 ? -1.656 -1.420 -12.530 1.00 97.81 188 LEU A CA 1
ATOM 1551 C C . LEU A 1 188 ? -0.454 -2.078 -11.855 1.00 97.81 188 LEU A C 1
ATOM 1553 O O . LEU A 1 188 ? 0.222 -1.464 -11.023 1.00 97.81 188 LEU A O 1
ATOM 1557 N N . LEU A 1 189 ? -0.190 -3.327 -12.228 1.00 97.75 189 LEU A N 1
ATOM 1558 C CA . LEU A 1 189 ? 0.921 -4.120 -11.723 1.00 97.75 189 LEU A CA 1
ATOM 1559 C C . LEU A 1 189 ? 2.006 -4.234 -12.798 1.00 97.75 189 LEU A C 1
ATOM 1561 O O . LEU A 1 189 ? 1.818 -4.906 -13.810 1.00 97.75 189 LEU A O 1
ATOM 1565 N N . GLY A 1 190 ? 3.142 -3.576 -12.585 1.00 97.31 190 GLY A N 1
ATOM 1566 C CA . GLY A 1 190 ? 4.300 -3.688 -13.469 1.00 97.31 190 GLY A CA 1
ATOM 1567 C C . GLY A 1 190 ? 5.155 -4.886 -13.092 1.00 97.31 190 GLY A C 1
ATOM 1568 O O . GLY A 1 190 ? 5.524 -5.068 -11.928 1.00 97.31 190 GLY A O 1
ATOM 1569 N N . LEU A 1 191 ? 5.496 -5.677 -14.097 1.00 96.94 191 LEU A N 1
ATOM 1570 C CA . LEU A 1 191 ? 6.282 -6.890 -13.998 1.00 96.94 191 LEU A CA 1
ATOM 1571 C C . LEU A 1 191 ? 7.533 -6.780 -14.862 1.00 96.94 191 LEU A C 1
ATOM 1573 O O . LEU A 1 191 ? 7.516 -6.203 -15.949 1.00 96.94 191 LEU A O 1
ATOM 1577 N N . LYS A 1 192 ? 8.613 -7.378 -14.376 1.00 94.69 192 LYS A N 1
ATOM 1578 C CA . LYS A 1 192 ? 9.902 -7.488 -15.051 1.00 94.69 192 LYS A CA 1
ATOM 1579 C C . LYS A 1 192 ? 10.242 -8.953 -15.236 1.00 94.69 192 LYS A C 1
ATOM 1581 O O . LYS A 1 192 ? 10.311 -9.674 -14.250 1.00 94.69 192 LYS A O 1
ATOM 1586 N N . SER A 1 193 ? 10.559 -9.363 -16.456 1.00 92.56 193 SER A N 1
ATOM 1587 C CA . SER A 1 193 ? 11.169 -10.656 -16.764 1.00 92.56 193 SER A CA 1
ATOM 1588 C C . SER A 1 193 ? 12.485 -10.404 -17.497 1.00 92.56 193 SER A C 1
ATOM 1590 O O . SER A 1 193 ? 12.508 -9.992 -18.659 1.00 92.56 193 SER A O 1
ATOM 1592 N N . ASN A 1 194 ? 13.604 -10.614 -16.800 1.00 85.31 194 ASN A N 1
ATOM 1593 C CA . ASN A 1 194 ? 14.943 -10.233 -17.263 1.00 85.31 194 ASN A CA 1
ATOM 1594 C C . ASN A 1 194 ? 15.015 -8.730 -17.624 1.00 85.31 194 ASN A C 1
ATOM 1596 O O . ASN A 1 194 ? 14.926 -7.892 -16.728 1.00 85.31 194 ASN A O 1
ATOM 1600 N N . ASN A 1 195 ? 15.141 -8.399 -18.915 1.00 81.75 195 ASN A N 1
ATOM 1601 C CA . ASN A 1 195 ? 15.175 -7.026 -19.440 1.00 81.75 195 ASN A CA 1
ATOM 1602 C C . ASN A 1 195 ? 13.868 -6.617 -20.146 1.00 81.75 195 ASN A C 1
ATOM 1604 O O . ASN A 1 195 ? 13.817 -5.562 -20.766 1.00 81.75 195 ASN A O 1
ATOM 1608 N N . SER A 1 196 ? 12.821 -7.445 -20.087 1.00 91.06 196 SER A N 1
ATOM 1609 C CA . SER A 1 196 ? 11.501 -7.131 -20.639 1.00 91.06 196 SER A CA 1
ATOM 1610 C C . SER A 1 196 ? 10.533 -6.766 -19.521 1.00 91.06 196 SER A C 1
ATOM 1612 O O . SER A 1 196 ? 10.599 -7.328 -18.425 1.00 91.06 196 SER A O 1
ATOM 1614 N N . TYR A 1 197 ? 9.625 -5.840 -19.813 1.00 94.94 197 TYR A N 1
ATOM 1615 C CA . TYR A 1 197 ? 8.627 -5.359 -18.872 1.00 94.94 197 TYR A CA 1
ATOM 1616 C C . TYR A 1 197 ? 7.235 -5.461 -19.480 1.00 94.94 197 TYR A C 1
ATOM 1618 O O . TYR A 1 197 ? 7.056 -5.305 -20.690 1.00 94.94 197 TYR A O 1
ATOM 1626 N N . ARG A 1 198 ? 6.250 -5.703 -18.623 1.00 95.94 198 ARG A N 1
ATOM 16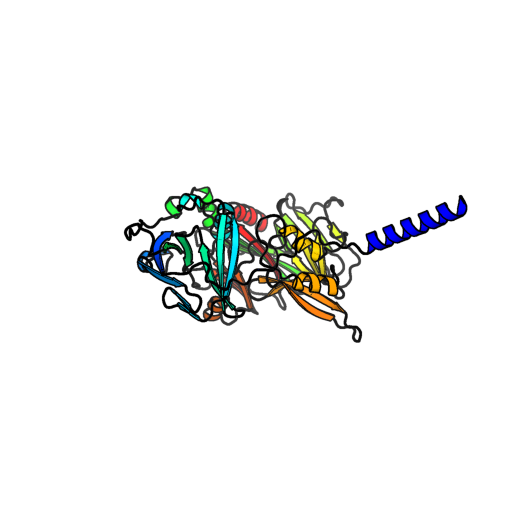27 C CA . ARG A 1 198 ? 4.832 -5.591 -18.960 1.00 95.94 198 ARG A CA 1
ATOM 1628 C C . ARG A 1 198 ? 4.062 -5.021 -17.785 1.00 95.94 198 ARG A C 1
ATOM 1630 O O . ARG A 1 198 ? 4.486 -5.154 -16.640 1.00 95.94 198 ARG A O 1
ATOM 1637 N N . THR A 1 199 ? 2.909 -4.443 -18.064 1.00 97.75 199 THR A N 1
ATOM 1638 C CA . THR A 1 199 ? 1.962 -3.983 -17.056 1.00 97.75 199 THR A CA 1
ATOM 1639 C C . THR A 1 199 ? 0.672 -4.766 -17.194 1.00 97.75 199 THR A C 1
ATOM 1641 O O . THR A 1 199 ? 0.160 -4.929 -18.296 1.00 97.75 199 THR A O 1
ATOM 1644 N N . ILE A 1 200 ? 0.149 -5.248 -16.075 1.00 98.25 200 ILE A N 1
ATOM 1645 C CA . ILE A 1 200 ? -1.137 -5.930 -15.995 1.00 98.25 200 ILE A CA 1
ATOM 1646 C C . ILE A 1 200 ? -2.129 -4.988 -15.328 1.00 98.25 200 ILE A C 1
ATOM 1648 O O . ILE A 1 200 ? -1.850 -4.438 -14.263 1.00 98.25 200 ILE A O 1
ATOM 1652 N N . TRP A 1 201 ? -3.294 -4.835 -15.944 1.00 98.38 201 TRP A N 1
ATOM 1653 C CA . TRP A 1 201 ? -4.444 -4.163 -15.363 1.00 98.38 201 TRP A CA 1
ATOM 1654 C C . TRP A 1 201 ? -5.437 -5.186 -14.820 1.00 98.38 201 TRP A C 1
ATOM 1656 O O . TRP A 1 201 ? -5.908 -6.056 -15.554 1.00 98.38 201 TRP A O 1
ATOM 1666 N N . VAL A 1 202 ? -5.776 -5.050 -13.540 1.00 98.31 202 VAL A N 1
ATOM 1667 C CA . VAL A 1 202 ? -6.847 -5.797 -12.871 1.00 98.31 202 VAL A CA 1
ATOM 1668 C C . VAL A 1 202 ? -7.803 -4.788 -12.262 1.00 98.31 202 VAL A C 1
ATOM 1670 O O . VAL A 1 202 ? -7.359 -3.831 -11.634 1.00 98.31 202 VAL A O 1
ATOM 1673 N N . SER A 1 203 ? -9.111 -4.986 -12.401 1.00 97.88 203 SER A N 1
ATOM 1674 C CA . SER A 1 203 ? -10.082 -4.097 -11.759 1.00 97.88 203 SER A CA 1
ATOM 1675 C C . SER A 1 203 ? -11.337 -4.822 -11.306 1.00 97.88 203 SER A C 1
ATOM 1677 O O . SER A 1 203 ? -11.715 -5.860 -11.851 1.00 97.88 203 SER A O 1
ATOM 1679 N N . GLN A 1 204 ? -11.976 -4.240 -10.299 1.00 96.38 204 GLN A N 1
ATOM 1680 C CA . GLN A 1 204 ? -13.249 -4.667 -9.752 1.00 96.38 204 GLN A CA 1
ATOM 1681 C C . GLN A 1 204 ? -14.196 -3.466 -9.703 1.00 96.38 204 GLN A C 1
ATOM 1683 O O . GLN A 1 204 ? -13.838 -2.404 -9.189 1.00 96.38 204 GLN A O 1
ATOM 1688 N N . VAL A 1 205 ? -15.408 -3.644 -10.228 1.00 95.25 205 VAL A N 1
ATOM 1689 C CA . VAL A 1 205 ? -16.480 -2.641 -10.222 1.00 95.25 205 VAL A CA 1
ATOM 1690 C C . VAL A 1 205 ? -17.723 -3.272 -9.612 1.00 95.25 205 VAL A C 1
ATOM 1692 O O . VAL A 1 205 ? -18.185 -4.309 -10.081 1.00 95.25 205 VAL A O 1
ATOM 1695 N N . ASN A 1 206 ? -18.275 -2.661 -8.562 1.00 90.50 206 ASN A N 1
ATOM 1696 C CA . ASN A 1 206 ? -19.453 -3.157 -7.840 1.00 90.50 206 ASN A CA 1
ATOM 1697 C C . ASN A 1 206 ? -19.323 -4.644 -7.458 1.00 90.50 206 ASN A C 1
ATOM 1699 O O . ASN A 1 206 ? -20.210 -5.450 -7.737 1.00 90.50 206 ASN A O 1
ATOM 1703 N N . ASN A 1 207 ? -18.184 -5.014 -6.864 1.00 88.62 207 ASN A N 1
ATOM 1704 C CA . ASN A 1 207 ? -17.851 -6.391 -6.473 1.00 88.62 207 ASN A CA 1
ATOM 1705 C C . ASN A 1 207 ? -17.760 -7.413 -7.624 1.00 88.62 207 ASN A C 1
ATOM 1707 O O . ASN A 1 207 ? -17.783 -8.617 -7.375 1.00 88.62 207 ASN A O 1
ATOM 1711 N N . LYS A 1 208 ? -17.629 -6.962 -8.877 1.00 94.44 208 LYS A N 1
ATOM 1712 C CA . LYS A 1 208 ? -17.422 -7.826 -10.048 1.00 94.44 208 LYS A CA 1
ATOM 1713 C C . LYS A 1 208 ? -16.067 -7.555 -10.682 1.00 94.44 208 LYS A C 1
ATOM 1715 O O . LYS A 1 208 ? -15.754 -6.406 -10.990 1.00 94.44 208 LYS A O 1
ATOM 1720 N N . PHE A 1 209 ? -15.275 -8.606 -10.876 1.00 96.69 209 PHE A N 1
ATOM 1721 C CA . PHE A 1 209 ? -14.013 -8.511 -11.605 1.00 96.69 209 PHE A CA 1
ATOM 1722 C C . PHE A 1 209 ? -14.272 -8.243 -13.086 1.00 96.69 209 PHE A C 1
ATOM 1724 O O . PHE A 1 209 ? -15.139 -8.868 -13.698 1.00 96.69 209 PHE A O 1
ATOM 1731 N N . MET A 1 210 ? -13.512 -7.305 -13.639 1.00 97.12 210 MET A N 1
ATOM 1732 C CA . MET A 1 210 ? -13.540 -6.940 -15.053 1.00 97.12 210 MET A CA 1
ATOM 1733 C C . MET A 1 210 ? -12.443 -7.684 -15.821 1.00 97.12 210 MET A C 1
ATOM 1735 O O . MET A 1 210 ? -11.551 -8.283 -15.217 1.00 97.12 210 MET A O 1
ATOM 1739 N N . ASP A 1 211 ? -12.478 -7.613 -17.151 1.00 96.38 211 ASP A N 1
ATOM 1740 C CA . ASP A 1 211 ? -11.451 -8.217 -18.000 1.00 96.38 211 ASP A CA 1
ATOM 1741 C C . ASP A 1 211 ? -10.046 -7.696 -17.670 1.00 96.38 211 ASP A C 1
ATOM 1743 O O . ASP A 1 211 ? -9.830 -6.500 -17.442 1.00 96.38 211 ASP A O 1
ATOM 1747 N N . ILE A 1 212 ? -9.087 -8.621 -17.678 1.00 97.38 212 ILE A N 1
ATOM 1748 C CA . ILE A 1 212 ? -7.665 -8.318 -17.521 1.00 97.38 212 ILE A CA 1
ATOM 1749 C C . ILE A 1 212 ? -7.132 -7.753 -18.835 1.00 97.38 212 ILE A C 1
ATOM 1751 O O . ILE A 1 212 ? -7.471 -8.240 -19.915 1.00 97.38 212 ILE A O 1
ATOM 1755 N N . ALA A 1 213 ? -6.244 -6.770 -18.738 1.00 96.88 213 ALA A N 1
ATOM 1756 C CA . ALA A 1 213 ? -5.495 -6.270 -19.880 1.00 96.88 213 ALA A CA 1
ATOM 1757 C C . ALA A 1 213 ? -3.988 -6.289 -19.600 1.00 96.88 213 ALA A C 1
ATOM 1759 O O . ALA A 1 213 ? -3.549 -6.095 -18.466 1.00 96.88 213 ALA A O 1
ATOM 1760 N N . GLU A 1 214 ? -3.202 -6.538 -20.645 1.00 95.75 214 GLU A N 1
ATOM 1761 C CA . GLU A 1 214 ? -1.740 -6.570 -20.610 1.00 95.75 214 GLU A CA 1
ATOM 1762 C C . GLU A 1 214 ? -1.194 -5.525 -21.583 1.00 95.75 214 GLU A C 1
ATOM 1764 O O . GLU A 1 214 ? -1.601 -5.469 -22.742 1.00 95.75 214 GLU A O 1
ATOM 1769 N N . ILE A 1 215 ? -0.258 -4.709 -21.107 1.00 94.12 215 ILE A N 1
ATOM 1770 C CA . ILE A 1 215 ? 0.422 -3.675 -21.884 1.00 94.12 215 ILE A CA 1
ATOM 1771 C C . ILE A 1 215 ? 1.919 -3.973 -21.860 1.00 94.12 215 ILE A C 1
ATOM 1773 O O . ILE A 1 215 ? 2.470 -4.331 -20.820 1.00 94.12 215 ILE A O 1
ATOM 1777 N N . ASN A 1 216 ? 2.595 -3.798 -22.994 1.00 91.12 216 ASN A N 1
ATOM 1778 C CA . ASN A 1 216 ? 4.056 -3.828 -23.030 1.00 91.12 216 ASN A CA 1
ATOM 1779 C C . ASN A 1 216 ? 4.644 -2.627 -22.275 1.00 91.12 216 ASN A C 1
ATOM 1781 O O . ASN A 1 216 ? 4.073 -1.534 -22.294 1.00 91.12 216 ASN A O 1
ATOM 1785 N N . ASP A 1 217 ? 5.820 -2.832 -21.685 1.00 92.00 217 ASP A N 1
ATOM 1786 C CA . ASP A 1 217 ? 6.536 -1.859 -20.857 1.00 92.00 217 ASP A CA 1
ATOM 1787 C C . ASP A 1 217 ? 5.830 -1.532 -19.528 1.00 92.00 217 ASP A C 1
ATOM 1789 O O . ASP A 1 217 ? 4.771 -2.071 -19.183 1.00 92.00 217 ASP A O 1
ATOM 1793 N N . ILE A 1 218 ? 6.457 -0.665 -18.732 1.00 95.38 218 ILE A N 1
ATOM 1794 C CA . ILE A 1 218 ? 5.867 -0.138 -17.501 1.00 95.38 218 ILE A CA 1
ATOM 1795 C C . ILE A 1 218 ? 4.978 1.055 -17.872 1.00 95.38 218 ILE A C 1
ATOM 1797 O O . ILE A 1 218 ? 5.486 2.090 -18.307 1.00 95.38 218 ILE A O 1
ATOM 1801 N N . LEU A 1 219 ? 3.664 0.920 -17.678 1.00 95.44 219 LEU A N 1
ATOM 1802 C CA . LEU A 1 219 ? 2.675 1.989 -17.818 1.00 95.44 219 LEU A CA 1
ATOM 1803 C C . LEU A 1 219 ? 2.442 2.638 -16.450 1.00 95.44 219 LEU A C 1
ATOM 1805 O O . LEU A 1 219 ? 1.700 2.115 -15.620 1.00 95.44 219 LEU A O 1
ATOM 1809 N N . LEU A 1 220 ? 3.077 3.780 -16.218 1.00 94.69 220 LEU A N 1
ATOM 1810 C CA . LEU A 1 220 ? 3.063 4.461 -14.931 1.00 94.69 220 LEU A CA 1
ATOM 1811 C C . LEU A 1 220 ? 2.038 5.612 -14.918 1.00 94.69 220 LEU A C 1
ATOM 1813 O O . LEU A 1 220 ? 2.185 6.559 -15.695 1.00 94.69 220 LEU A O 1
ATOM 1817 N N . PRO A 1 221 ? 1.031 5.588 -14.030 1.00 93.12 221 PRO A N 1
ATOM 1818 C CA . PRO A 1 221 ? 0.147 6.727 -13.807 1.00 93.12 221 PRO A CA 1
ATOM 1819 C C . PRO A 1 221 ? 0.851 7.828 -12.997 1.00 93.12 221 PRO A C 1
ATOM 1821 O O . PRO A 1 221 ? 1.487 7.559 -11.979 1.00 93.12 221 PRO A O 1
ATOM 1824 N N . ARG A 1 222 ? 0.713 9.087 -13.422 1.00 89.31 222 ARG A N 1
ATOM 1825 C CA . ARG A 1 222 ? 1.192 10.281 -12.705 1.00 89.31 222 ARG A CA 1
ATOM 1826 C C . ARG A 1 222 ? 0.115 11.366 -12.694 1.00 89.31 222 ARG A C 1
ATOM 1828 O O . ARG A 1 222 ? -0.836 11.318 -13.470 1.00 89.31 222 ARG A O 1
ATOM 1835 N N . ILE A 1 223 ? 0.299 12.395 -11.861 1.00 84.00 223 ILE A N 1
ATOM 1836 C CA . ILE A 1 223 ? -0.588 13.578 -11.824 1.00 84.00 223 ILE A CA 1
ATOM 1837 C C . ILE A 1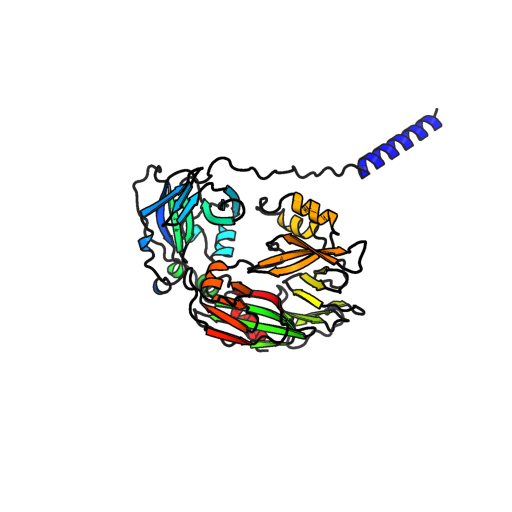 223 ? -0.657 14.261 -13.202 1.00 84.00 223 ILE A C 1
ATOM 1839 O O . ILE A 1 223 ? -1.702 14.766 -13.594 1.00 84.00 223 ILE A O 1
ATOM 1843 N N . SER A 1 224 ? 0.447 14.248 -13.956 1.00 83.25 224 SER A N 1
ATOM 1844 C CA . SER A 1 224 ? 0.539 14.813 -15.309 1.00 83.25 224 SER A CA 1
ATOM 1845 C C . SER A 1 224 ? 0.002 13.895 -16.418 1.00 83.25 224 SER A C 1
ATOM 1847 O O . SER A 1 224 ? 0.132 14.227 -17.595 1.00 83.25 224 SER A O 1
ATOM 1849 N N . GLY A 1 225 ? -0.588 12.750 -16.067 1.00 88.81 225 GLY A N 1
ATOM 1850 C CA . GLY A 1 225 ? -1.032 11.719 -17.001 1.00 88.81 225 GLY A CA 1
ATOM 1851 C C . GLY A 1 225 ? -0.130 10.486 -16.984 1.00 88.81 225 GLY A C 1
ATOM 1852 O O . GLY A 1 225 ? 0.638 10.257 -16.052 1.00 88.81 225 GLY A O 1
ATOM 1853 N N . PHE A 1 226 ? -0.233 9.657 -18.018 1.00 91.62 226 PHE A N 1
ATOM 1854 C CA . PHE A 1 226 ? 0.489 8.388 -18.083 1.00 91.62 226 PHE A CA 1
ATOM 1855 C C . PHE A 1 226 ? 1.866 8.529 -18.697 1.00 91.62 226 PHE A C 1
ATOM 1857 O O . PHE A 1 226 ? 2.061 9.296 -19.635 1.00 91.62 226 PHE A O 1
ATOM 1864 N N . TRP A 1 227 ? 2.806 7.745 -18.192 1.00 92.75 227 TRP A N 1
ATOM 1865 C CA . TRP A 1 227 ? 4.165 7.653 -18.695 1.00 92.75 227 TRP A CA 1
ATOM 1866 C C . TRP A 1 227 ? 4.491 6.207 -19.053 1.00 92.75 227 TRP A C 1
ATOM 1868 O O . TRP A 1 227 ? 4.004 5.277 -18.411 1.00 92.75 227 TRP A O 1
ATOM 1878 N N . LYS A 1 228 ? 5.335 6.014 -20.067 1.00 92.62 228 LYS A N 1
ATOM 1879 C CA . LYS A 1 228 ? 6.012 4.737 -20.305 1.00 92.62 228 LYS A CA 1
ATOM 1880 C C . LYS A 1 228 ? 7.433 4.806 -19.784 1.00 92.62 228 LYS A C 1
ATOM 1882 O O . LYS A 1 228 ? 8.104 5.827 -19.946 1.00 92.62 228 LYS A O 1
ATOM 1887 N N . ILE A 1 229 ? 7.880 3.713 -19.183 1.00 92.00 229 ILE A N 1
ATOM 1888 C CA . ILE A 1 229 ? 9.249 3.540 -18.706 1.00 92.00 229 ILE A CA 1
ATOM 1889 C C . ILE A 1 229 ? 9.798 2.245 -19.291 1.00 92.00 229 ILE A C 1
ATOM 1891 O O . ILE A 1 229 ? 9.126 1.211 -19.259 1.00 92.00 229 ILE A O 1
ATOM 1895 N N . GLY A 1 230 ? 11.037 2.296 -19.771 1.00 87.81 230 GLY A N 1
ATOM 1896 C CA . GLY A 1 230 ? 11.717 1.129 -20.314 1.00 87.81 230 GLY A CA 1
ATOM 1897 C C . GLY A 1 230 ? 13.231 1.187 -20.157 1.00 87.81 230 GLY A C 1
ATOM 1898 O O . GLY A 1 230 ? 13.835 2.239 -19.930 1.00 87.81 230 GLY A O 1
ATOM 1899 N N . THR A 1 231 ? 13.847 0.015 -20.276 1.00 89.06 231 THR A N 1
ATOM 1900 C CA . THR A 1 231 ? 15.299 -0.155 -20.346 1.00 89.06 231 THR A CA 1
ATOM 1901 C C . THR A 1 231 ? 15.643 -1.337 -21.240 1.00 89.06 231 THR A C 1
ATOM 1903 O O . THR A 1 231 ? 14.948 -2.349 -21.220 1.00 89.06 231 THR A O 1
ATOM 1906 N N . ASP A 1 232 ? 16.730 -1.213 -21.997 1.00 85.56 232 ASP A N 1
ATOM 1907 C CA . ASP A 1 232 ? 17.343 -2.308 -22.763 1.00 85.56 232 ASP A CA 1
ATOM 1908 C C . ASP A 1 232 ? 18.587 -2.900 -22.058 1.00 85.56 232 ASP A C 1
ATOM 1910 O O . ASP A 1 232 ? 19.252 -3.788 -22.589 1.00 85.56 232 ASP A O 1
ATOM 1914 N N . GLY A 1 233 ? 18.906 -2.417 -20.851 1.00 86.06 233 GLY A N 1
ATOM 1915 C CA . GLY A 1 233 ? 20.118 -2.752 -20.097 1.00 86.06 233 GLY A CA 1
ATOM 1916 C C . GLY A 1 233 ? 21.272 -1.763 -20.298 1.00 86.06 233 GLY A C 1
ATOM 1917 O O . GLY A 1 233 ? 22.162 -1.683 -19.452 1.00 86.06 233 GLY A O 1
ATOM 1918 N N . THR A 1 234 ? 21.235 -0.961 -21.361 1.00 88.25 234 THR A N 1
ATOM 1919 C CA . THR A 1 234 ? 22.247 0.054 -21.708 1.00 88.25 234 THR A CA 1
ATOM 1920 C C . THR A 1 234 ? 21.693 1.474 -21.773 1.00 88.25 234 THR A C 1
ATOM 1922 O O . THR A 1 234 ? 22.437 2.456 -21.690 1.00 88.25 234 THR A O 1
ATOM 1925 N N . SER A 1 235 ? 20.375 1.602 -21.881 1.00 89.75 235 SER A N 1
ATOM 1926 C CA . SER A 1 235 ? 19.657 2.858 -21.806 1.00 89.75 235 SER A CA 1
ATOM 1927 C C . SER A 1 235 ? 18.450 2.741 -20.887 1.00 89.75 235 SER A C 1
ATOM 1929 O O . SER A 1 235 ? 17.799 1.704 -20.833 1.00 89.75 235 SER A O 1
ATOM 1931 N N . LEU A 1 236 ? 18.166 3.815 -20.156 1.00 91.44 236 LEU A N 1
ATOM 1932 C CA . LEU A 1 236 ? 16.970 3.978 -19.338 1.00 91.44 236 LEU A CA 1
ATOM 1933 C C . LEU A 1 236 ? 16.196 5.167 -19.887 1.00 91.44 236 LEU A C 1
ATOM 1935 O O . LEU A 1 236 ? 16.788 6.227 -20.115 1.00 91.44 236 LEU A O 1
ATOM 1939 N N . TRP A 1 237 ? 14.893 5.012 -20.085 1.00 91.06 237 TRP A N 1
ATOM 1940 C CA . TRP A 1 237 ? 14.050 6.098 -20.559 1.00 91.06 237 TRP A CA 1
ATOM 1941 C C . TRP A 1 237 ? 12.701 6.145 -19.846 1.00 91.06 237 TRP A C 1
ATOM 1943 O O . TRP A 1 237 ? 12.170 5.124 -19.410 1.00 91.06 237 TRP A O 1
ATOM 1953 N N . ALA A 1 238 ? 12.158 7.355 -19.742 1.00 91.12 238 ALA A N 1
ATOM 1954 C CA . ALA A 1 238 ? 10.817 7.636 -19.258 1.00 91.12 238 ALA A CA 1
ATOM 1955 C C . ALA A 1 238 ? 10.208 8.750 -20.116 1.00 91.12 238 ALA A C 1
ATOM 1957 O O . ALA A 1 238 ? 10.863 9.764 -20.370 1.00 91.12 238 ALA A O 1
ATOM 1958 N N . ALA A 1 239 ? 8.975 8.557 -20.579 1.00 88.94 239 ALA A N 1
ATOM 1959 C CA . ALA A 1 239 ? 8.310 9.513 -21.458 1.00 88.94 239 ALA A CA 1
ATOM 1960 C C . ALA A 1 239 ? 6.803 9.609 -21.176 1.00 88.94 239 ALA A C 1
ATOM 1962 O O . ALA A 1 239 ? 6.166 8.568 -20.983 1.00 88.94 239 ALA A O 1
ATOM 1963 N N . PRO A 1 240 ? 6.209 10.817 -21.202 1.00 89.00 240 PRO A N 1
ATOM 1964 C CA . PRO A 1 240 ? 4.763 10.984 -21.129 1.00 89.00 240 PRO A CA 1
ATOM 1965 C C . PRO A 1 240 ? 4.074 10.428 -22.383 1.00 89.00 240 PRO A C 1
ATOM 1967 O O . PRO A 1 240 ? 4.588 10.519 -23.500 1.00 89.00 240 PRO A O 1
ATOM 1970 N N . ILE A 1 241 ? 2.867 9.897 -22.204 1.00 84.19 241 ILE A N 1
ATOM 1971 C CA . ILE A 1 241 ? 1.983 9.450 -23.278 1.00 84.19 241 ILE A CA 1
ATOM 1972 C C . ILE A 1 241 ? 0.953 10.553 -23.535 1.00 84.19 241 ILE A C 1
ATOM 1974 O O . ILE A 1 241 ? 0.072 10.779 -22.708 1.00 84.19 241 ILE A O 1
ATOM 1978 N N . THR A 1 242 ? 1.011 11.209 -24.695 1.00 68.69 242 THR A N 1
ATOM 1979 C CA . THR A 1 242 ? -0.039 12.145 -25.135 1.00 68.69 242 THR A CA 1
ATOM 1980 C C . THR A 1 242 ? -0.606 11.686 -26.473 1.00 68.69 242 THR A C 1
ATOM 1982 O O . THR A 1 242 ? 0.157 11.493 -27.413 1.00 68.69 242 THR A O 1
ATOM 1985 N N . SER A 1 243 ? -1.932 11.505 -26.554 1.00 54.75 243 SER A N 1
ATOM 1986 C CA . SER A 1 243 ? -2.667 11.144 -27.784 1.00 54.75 243 SER A CA 1
ATOM 1987 C C . SER A 1 243 ? -2.005 10.028 -28.614 1.00 54.75 243 SER A C 1
ATOM 1989 O O . SER A 1 243 ? -1.503 10.280 -29.703 1.00 54.75 243 SER A O 1
ATOM 1991 N N . ASN A 1 244 ? -1.983 8.801 -28.076 1.00 53.12 244 ASN A N 1
ATOM 1992 C CA . ASN A 1 244 ? -1.513 7.546 -28.700 1.00 53.12 244 ASN A CA 1
ATOM 1993 C C . ASN A 1 244 ? -0.091 7.499 -29.287 1.00 53.12 244 ASN A C 1
ATOM 1995 O O . ASN A 1 244 ? 0.335 6.448 -29.760 1.00 53.12 244 ASN A O 1
ATOM 1999 N N . THR A 1 245 ? 0.687 8.570 -29.171 1.00 54.47 245 THR A N 1
ATOM 2000 C CA . THR A 1 245 ? 2.100 8.606 -29.553 1.00 54.47 245 THR A CA 1
ATOM 2001 C C . THR A 1 245 ? 2.951 9.032 -28.366 1.00 54.47 245 THR A C 1
ATOM 2003 O O . THR A 1 245 ? 2.586 9.933 -27.609 1.00 54.47 245 THR A O 1
ATOM 2006 N N . ILE A 1 246 ? 4.105 8.389 -28.190 1.00 56.41 246 ILE A N 1
ATOM 2007 C CA . ILE A 1 246 ? 5.153 8.922 -27.315 1.00 56.41 246 ILE A CA 1
ATOM 2008 C C . ILE A 1 246 ? 5.561 10.269 -27.922 1.00 56.41 246 ILE A C 1
ATOM 2010 O O . ILE A 1 246 ? 5.801 10.341 -29.127 1.00 56.41 246 ILE A O 1
ATOM 2014 N N . LYS A 1 247 ? 5.591 11.352 -27.135 1.00 51.53 247 LYS A N 1
ATOM 2015 C CA . LYS A 1 247 ? 6.143 12.613 -27.642 1.00 51.53 247 LYS A CA 1
ATOM 2016 C C . LYS A 1 247 ? 7.619 12.411 -27.969 1.00 51.53 247 LYS A C 1
ATOM 2018 O O . LYS A 1 247 ? 8.443 12.386 -27.065 1.00 51.53 247 LYS A O 1
ATOM 2023 N N . ASP A 1 248 ? 7.939 12.360 -29.256 1.00 46.19 248 ASP A N 1
ATOM 2024 C CA . ASP A 1 248 ? 9.312 12.365 -29.778 1.00 46.19 248 ASP A CA 1
ATOM 2025 C C . ASP A 1 248 ? 9.941 13.768 -29.812 1.00 46.19 248 ASP A C 1
ATOM 2027 O O . ASP A 1 248 ? 11.039 13.960 -30.338 1.00 46.19 248 ASP A O 1
ATOM 2031 N N . SER A 1 249 ? 9.294 14.789 -29.233 1.00 51.97 249 SER A N 1
ATOM 2032 C CA . SER A 1 249 ? 10.007 16.034 -28.964 1.00 51.97 249 SER A CA 1
ATOM 2033 C C . SER A 1 249 ? 11.130 15.718 -27.974 1.00 51.97 249 SER A C 1
ATOM 2035 O O . SER A 1 249 ? 10.847 15.440 -26.809 1.00 51.97 249 SER A O 1
ATOM 2037 N N . ASN A 1 250 ? 12.386 15.782 -28.433 1.00 52.59 250 ASN A N 1
ATOM 2038 C CA . ASN A 1 250 ? 13.616 15.465 -27.683 1.00 52.59 250 ASN A CA 1
ATOM 2039 C C . ASN A 1 250 ? 13.704 16.056 -26.256 1.00 52.59 250 ASN A C 1
ATOM 2041 O O . ASN A 1 250 ? 14.549 15.623 -25.478 1.00 52.59 250 ASN A O 1
ATOM 2045 N N . ASN A 1 251 ? 12.863 17.035 -25.912 1.00 58.25 251 ASN A N 1
ATOM 2046 C CA . ASN A 1 251 ? 12.826 17.689 -24.607 1.00 58.25 251 ASN A CA 1
ATOM 2047 C C . ASN A 1 251 ? 11.939 16.982 -23.559 1.00 58.25 251 ASN A C 1
ATOM 2049 O O . ASN A 1 251 ? 12.205 17.144 -22.371 1.00 58.25 251 ASN A O 1
ATOM 2053 N N . ASP A 1 252 ? 10.927 16.200 -23.962 1.00 66.06 252 ASP A N 1
ATOM 2054 C CA . ASP A 1 252 ? 9.961 15.586 -23.025 1.00 66.06 252 ASP A CA 1
ATOM 2055 C C . ASP A 1 252 ? 10.365 14.153 -22.617 1.00 66.06 252 ASP A C 1
ATOM 2057 O O . ASP A 1 252 ? 9.926 13.648 -21.582 1.00 66.06 252 ASP A O 1
ATOM 2061 N N . ILE A 1 253 ? 11.236 13.500 -23.398 1.00 78.31 253 ILE A N 1
ATOM 2062 C CA . ILE A 1 253 ? 11.778 12.173 -23.086 1.00 78.31 253 ILE A CA 1
ATOM 2063 C C . ILE A 1 253 ? 12.986 12.322 -22.161 1.00 78.31 253 ILE A C 1
ATOM 2065 O O . ILE A 1 253 ? 14.047 12.815 -22.552 1.00 78.31 253 ILE A O 1
ATOM 2069 N N . GLN A 1 254 ? 12.870 11.796 -20.946 1.00 80.25 254 GLN A N 1
ATOM 2070 C CA . GLN A 1 254 ? 14.016 11.620 -20.065 1.00 80.25 254 GLN A CA 1
ATOM 2071 C C . GLN A 1 254 ? 14.754 10.358 -20.496 1.00 80.25 254 GLN A C 1
ATOM 2073 O O . GLN A 1 254 ? 14.203 9.265 -20.416 1.00 80.25 254 GLN A O 1
ATOM 2078 N N . ARG A 1 255 ? 15.997 10.486 -20.972 1.00 85.19 255 ARG A N 1
ATOM 2079 C CA . ARG A 1 255 ? 16.807 9.338 -21.405 1.00 85.19 255 ARG A CA 1
ATOM 2080 C C . ARG A 1 255 ? 18.234 9.413 -20.897 1.00 85.19 255 ARG A C 1
ATOM 2082 O O . ARG A 1 255 ? 18.906 10.432 -21.055 1.00 85.19 255 ARG A O 1
ATOM 2089 N N . VAL A 1 256 ? 18.715 8.300 -20.365 1.00 84.62 256 VAL A N 1
ATOM 2090 C CA . VAL A 1 256 ? 20.112 8.076 -19.994 1.00 84.62 256 VAL A CA 1
ATOM 2091 C C . VAL A 1 256 ? 20.648 6.943 -20.866 1.00 84.62 256 VAL A C 1
ATOM 2093 O O . VAL A 1 256 ? 19.982 5.926 -21.035 1.00 84.62 256 VAL A O 1
ATOM 2096 N N . GLN A 1 257 ? 21.821 7.137 -21.462 1.00 83.75 257 GLN A N 1
ATOM 2097 C CA . GLN A 1 257 ? 22.486 6.171 -22.346 1.00 83.75 257 GLN A CA 1
ATOM 2098 C C . GLN A 1 257 ? 23.844 5.768 -21.761 1.00 83.75 257 GLN A C 1
ATOM 2100 O O . GLN A 1 257 ? 24.317 6.400 -20.816 1.00 83.75 257 GLN A O 1
ATOM 2105 N N . ASN A 1 258 ? 24.481 4.754 -22.354 1.00 80.69 258 ASN A N 1
ATOM 2106 C CA . ASN A 1 258 ? 25.786 4.223 -21.936 1.00 80.69 258 ASN A CA 1
ATOM 2107 C C . ASN A 1 258 ? 25.794 3.715 -20.486 1.00 80.69 258 ASN A C 1
ATOM 2109 O O . ASN A 1 258 ? 26.807 3.782 -19.789 1.00 80.69 258 ASN A O 1
ATOM 2113 N N . LEU A 1 259 ? 24.645 3.222 -20.028 1.00 81.56 259 LEU A N 1
ATOM 2114 C CA . LEU A 1 259 ? 24.534 2.506 -18.770 1.00 81.56 259 LEU A CA 1
ATOM 2115 C C . LEU A 1 259 ? 25.054 1.080 -18.954 1.00 81.56 259 LEU A C 1
ATOM 2117 O O . LEU A 1 259 ? 25.096 0.547 -20.062 1.00 81.56 259 LEU A O 1
ATOM 2121 N N . GLN A 1 260 ? 25.466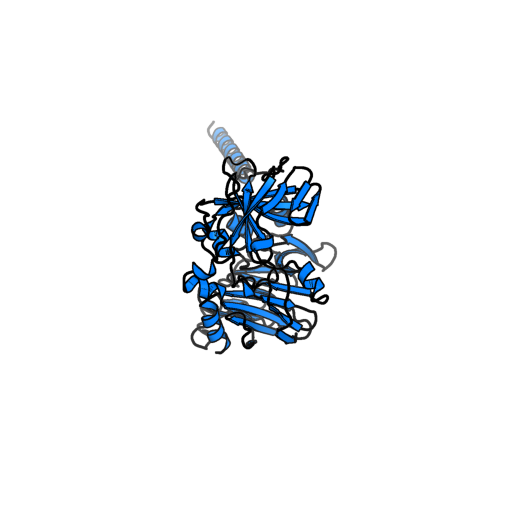 0.463 -17.854 1.00 82.94 260 GLN A N 1
ATOM 2122 C CA . GLN A 1 260 ? 25.916 -0.919 -17.849 1.00 82.94 260 GLN A CA 1
ATOM 2123 C C . GLN A 1 260 ? 24.954 -1.739 -16.998 1.00 82.94 260 GLN A C 1
ATOM 2125 O O . GLN A 1 260 ? 24.828 -1.485 -15.801 1.00 82.94 260 GLN A O 1
ATOM 2130 N N . ASP A 1 261 ? 24.287 -2.705 -17.630 1.00 84.56 261 ASP A N 1
ATOM 2131 C CA . ASP A 1 261 ? 23.395 -3.672 -16.985 1.00 84.56 261 ASP A CA 1
ATOM 2132 C C . ASP A 1 261 ? 22.295 -3.039 -16.112 1.00 84.56 261 ASP A C 1
ATOM 2134 O O . ASP A 1 261 ? 21.981 -3.538 -15.030 1.00 84.56 261 ASP A O 1
ATOM 2138 N N . VAL A 1 262 ? 21.717 -1.920 -16.561 1.00 90.81 262 VAL A N 1
ATOM 2139 C CA . VAL A 1 262 ? 20.692 -1.211 -15.789 1.00 90.81 262 VAL A CA 1
ATOM 2140 C C . VAL A 1 262 ? 19.351 -1.933 -15.844 1.00 90.81 262 VAL A C 1
ATOM 2142 O O . VAL A 1 262 ? 18.811 -2.230 -16.912 1.00 90.81 262 VAL A O 1
ATOM 2145 N N . SER A 1 263 ? 18.759 -2.158 -14.678 1.00 93.25 263 SER A N 1
ATOM 2146 C CA . SER A 1 263 ? 17.439 -2.761 -14.570 1.00 93.25 263 SER A CA 1
ATOM 2147 C C . SER A 1 263 ? 16.566 -2.018 -13.569 1.00 93.25 263 SER A C 1
ATOM 2149 O O . SER A 1 263 ? 17.055 -1.536 -12.550 1.00 93.25 263 SER A O 1
ATOM 2151 N N . VAL A 1 264 ? 15.270 -1.913 -13.860 1.00 94.88 264 VAL A N 1
ATOM 2152 C CA . VAL A 1 264 ? 14.305 -1.273 -12.963 1.00 94.88 264 VAL A CA 1
ATOM 2153 C C . VAL A 1 264 ? 13.964 -2.248 -11.840 1.00 94.88 264 VAL A C 1
ATOM 2155 O O . VAL A 1 264 ? 13.721 -3.432 -12.088 1.00 94.88 264 VAL A O 1
ATOM 2158 N N . LEU A 1 265 ? 13.985 -1.754 -10.606 1.00 94.12 265 LEU A N 1
ATOM 2159 C CA . LEU A 1 265 ? 13.587 -2.489 -9.403 1.00 94.12 265 LEU A CA 1
ATOM 2160 C C . LEU A 1 265 ? 12.246 -2.004 -8.851 1.00 94.12 265 LEU A C 1
ATOM 2162 O O . LEU A 1 265 ? 11.485 -2.795 -8.305 1.00 94.12 265 LEU A O 1
ATOM 2166 N N . PHE A 1 266 ? 11.963 -0.711 -9.001 1.00 95.50 266 PHE A N 1
ATOM 2167 C CA . PHE A 1 266 ? 10.736 -0.088 -8.525 1.00 95.50 266 PHE A CA 1
ATOM 2168 C C . PHE A 1 266 ? 10.385 1.124 -9.392 1.00 95.50 266 PHE A C 1
ATOM 2170 O O . PHE A 1 266 ? 11.273 1.901 -9.738 1.00 95.50 266 PHE A O 1
ATOM 2177 N N . ALA A 1 267 ? 9.106 1.313 -9.701 1.00 95.12 267 ALA A N 1
ATOM 2178 C CA . ALA A 1 267 ? 8.565 2.521 -10.312 1.00 95.12 267 ALA A CA 1
ATOM 2179 C C . ALA A 1 267 ? 7.373 3.024 -9.484 1.00 95.12 267 ALA A C 1
ATOM 2181 O O . ALA A 1 267 ? 6.336 2.364 -9.407 1.00 95.12 267 ALA A O 1
ATOM 2182 N N . GLY A 1 268 ? 7.541 4.189 -8.861 1.00 91.44 268 GLY A N 1
ATOM 2183 C CA . GLY A 1 268 ? 6.488 4.934 -8.171 1.00 91.44 268 GLY A CA 1
ATOM 2184 C C . GLY A 1 268 ? 6.138 6.214 -8.927 1.00 91.44 268 GLY A C 1
ATOM 2185 O O . GLY A 1 268 ? 6.720 6.501 -9.969 1.00 91.44 268 GLY A O 1
ATOM 2186 N N . ASN A 1 269 ? 5.207 7.005 -8.394 1.00 87.56 269 ASN A N 1
ATOM 2187 C CA . ASN A 1 269 ? 4.647 8.165 -9.104 1.00 87.56 269 ASN A CA 1
ATOM 2188 C C . ASN A 1 269 ? 5.699 9.215 -9.502 1.00 87.56 269 ASN A C 1
ATOM 2190 O O . ASN A 1 269 ? 5.601 9.802 -10.578 1.00 87.56 269 ASN A O 1
ATOM 2194 N N . ASP A 1 270 ? 6.708 9.433 -8.653 1.00 87.06 270 ASP A N 1
ATOM 2195 C CA . ASP A 1 270 ? 7.714 10.489 -8.843 1.00 87.06 270 ASP A CA 1
ATOM 2196 C C . ASP A 1 270 ? 9.150 9.965 -8.941 1.00 87.06 270 ASP A C 1
ATOM 2198 O O . ASP A 1 270 ? 10.059 10.694 -9.348 1.00 87.06 270 ASP A O 1
ATOM 2202 N N . PHE A 1 271 ? 9.370 8.695 -8.597 1.00 91.06 271 PHE A N 1
ATOM 2203 C CA . PHE A 1 271 ? 10.700 8.111 -8.484 1.00 91.06 271 PHE A CA 1
ATOM 2204 C C . PHE A 1 271 ? 10.776 6.731 -9.118 1.00 91.06 271 PHE A C 1
ATOM 2206 O O . PHE A 1 271 ? 9.834 5.941 -9.065 1.00 91.06 271 PHE A O 1
ATOM 2213 N N . ILE A 1 272 ? 11.958 6.419 -9.637 1.00 93.94 272 ILE A N 1
ATOM 2214 C CA . ILE A 1 272 ? 12.324 5.098 -10.128 1.00 93.94 272 ILE A CA 1
ATOM 2215 C C . ILE A 1 272 ? 13.556 4.595 -9.379 1.00 93.94 272 ILE A C 1
ATOM 2217 O O . ILE A 1 272 ? 14.509 5.340 -9.162 1.00 93.94 272 ILE A O 1
ATOM 2221 N N . CYS A 1 273 ? 13.547 3.328 -8.979 1.00 94.62 273 CYS A N 1
ATOM 2222 C CA . CYS A 1 273 ? 14.721 2.646 -8.459 1.00 94.62 273 CYS A CA 1
ATOM 2223 C C . CYS A 1 273 ? 15.336 1.766 -9.542 1.00 94.62 273 CYS A C 1
ATOM 2225 O O . CYS A 1 273 ? 14.631 0.979 -10.184 1.00 94.62 273 CYS A O 1
ATOM 2227 N N . VAL A 1 274 ? 16.651 1.866 -9.707 1.00 94.44 274 VAL A N 1
ATOM 2228 C CA . VAL A 1 274 ? 17.420 1.074 -10.662 1.00 94.44 274 VAL A CA 1
ATOM 2229 C C . VAL A 1 274 ? 18.602 0.372 -9.999 1.00 94.44 274 VAL A C 1
ATOM 2231 O O . VAL A 1 274 ? 19.205 0.889 -9.059 1.00 94.44 274 VAL A O 1
ATOM 2234 N N . ASP A 1 275 ? 18.941 -0.801 -10.527 1.00 92.62 275 ASP A N 1
ATOM 2235 C CA . ASP A 1 275 ? 20.162 -1.549 -10.220 1.00 92.62 275 ASP A CA 1
ATOM 2236 C C . ASP A 1 275 ? 21.064 -1.551 -11.453 1.00 92.62 275 ASP A C 1
ATOM 2238 O O . ASP A 1 275 ? 20.627 -1.976 -12.522 1.00 92.62 275 ASP A O 1
ATOM 2242 N N . ASN A 1 276 ? 22.308 -1.092 -11.307 1.00 87.81 276 ASN A N 1
ATOM 2243 C CA . ASN A 1 276 ? 23.340 -1.131 -12.353 1.00 87.81 276 ASN A CA 1
ATOM 2244 C C . ASN A 1 276 ? 24.481 -2.115 -12.017 1.00 87.81 276 ASN A C 1
ATOM 2246 O O . ASN A 1 276 ? 25.642 -1.887 -12.368 1.00 87.81 276 ASN A O 1
ATOM 2250 N N . LYS A 1 277 ? 24.169 -3.171 -11.252 1.00 84.19 277 LYS A N 1
ATOM 2251 C CA . LYS A 1 277 ? 25.071 -4.156 -10.618 1.00 84.19 277 LYS A CA 1
ATOM 2252 C C . LYS A 1 277 ? 26.001 -3.590 -9.547 1.00 84.19 277 LYS A C 1
ATOM 2254 O O . LYS A 1 277 ? 26.334 -4.303 -8.606 1.00 84.19 277 LYS A O 1
ATOM 2259 N N . LYS A 1 278 ? 26.427 -2.329 -9.659 1.00 83.50 278 LYS A N 1
ATOM 2260 C CA . LYS A 1 278 ? 27.345 -1.684 -8.707 1.00 83.50 278 LYS A CA 1
ATOM 2261 C C . LYS A 1 278 ? 26.598 -0.973 -7.585 1.00 83.50 278 LYS A C 1
ATOM 2263 O O . LYS A 1 278 ? 26.933 -1.136 -6.416 1.00 83.50 278 LYS A O 1
ATOM 2268 N N . ASN A 1 279 ? 25.585 -0.199 -7.948 1.00 88.06 279 ASN A N 1
ATOM 2269 C CA . ASN A 1 279 ? 24.831 0.657 -7.050 1.00 88.06 279 ASN A CA 1
ATOM 2270 C C . ASN A 1 279 ? 23.330 0.461 -7.258 1.00 88.06 279 ASN A C 1
ATOM 2272 O O . ASN A 1 279 ? 22.857 0.268 -8.380 1.00 88.06 279 ASN A O 1
ATOM 2276 N N . LEU A 1 280 ? 22.603 0.584 -6.157 1.00 91.56 280 LEU A N 1
ATOM 2277 C CA . LEU A 1 280 ? 21.175 0.842 -6.131 1.00 91.56 280 LEU A CA 1
ATOM 2278 C C . LEU A 1 280 ? 20.977 2.354 -6.153 1.00 91.56 280 LEU A C 1
ATOM 2280 O O . LEU A 1 280 ? 21.612 3.063 -5.375 1.00 91.56 280 LEU A O 1
ATOM 2284 N N . GLN A 1 281 ? 20.147 2.857 -7.061 1.00 92.88 281 GLN A N 1
ATOM 2285 C CA . GLN A 1 281 ? 19.918 4.293 -7.199 1.00 92.88 281 GLN A CA 1
ATOM 2286 C C . GLN A 1 281 ? 18.429 4.584 -7.283 1.00 92.88 281 GLN A C 1
ATOM 2288 O O . GLN A 1 281 ? 17.715 3.955 -8.062 1.00 92.88 281 GLN A O 1
ATOM 2293 N N . VAL A 1 282 ? 17.974 5.572 -6.516 1.00 92.69 282 VAL A N 1
ATOM 2294 C CA . VAL A 1 282 ? 16.628 6.138 -6.636 1.00 92.69 282 VAL A CA 1
ATOM 2295 C C . VAL A 1 282 ? 16.730 7.470 -7.365 1.00 92.69 282 VAL A C 1
ATOM 2297 O O . VAL A 1 282 ? 17.413 8.381 -6.902 1.00 92.69 282 VAL A O 1
ATOM 2300 N N . LEU A 1 283 ? 16.084 7.577 -8.522 1.00 92.12 283 LEU A N 1
ATOM 2301 C CA . LEU A 1 283 ? 16.156 8.724 -9.421 1.00 92.12 283 LEU A CA 1
ATOM 2302 C C . LEU A 1 283 ? 14.778 9.393 -9.530 1.00 92.12 283 LEU A C 1
ATOM 2304 O O . LEU A 1 283 ? 13.776 8.683 -9.644 1.00 92.12 283 LEU A O 1
ATOM 2308 N N . PRO A 1 284 ? 14.694 10.734 -9.526 1.00 90.62 284 PRO A N 1
ATOM 2309 C CA . PRO A 1 284 ? 13.466 11.434 -9.891 1.00 90.62 284 PRO A CA 1
ATOM 2310 C C . PRO A 1 284 ? 13.109 11.150 -11.352 1.00 90.62 284 PRO A C 1
ATOM 2312 O O . PRO A 1 284 ? 13.961 11.289 -12.232 1.00 90.62 284 PRO A O 1
ATOM 2315 N N . LEU A 1 285 ? 11.852 10.804 -11.629 1.00 88.81 285 LEU A N 1
ATOM 2316 C CA . LEU A 1 285 ? 11.396 10.507 -12.993 1.00 88.81 285 LEU A CA 1
ATOM 2317 C C . LEU A 1 285 ? 11.531 11.702 -13.936 1.00 88.81 285 LEU A C 1
ATOM 2319 O O . LEU A 1 285 ? 11.871 11.520 -15.100 1.00 88.81 285 LEU A O 1
ATOM 2323 N N . ASP A 1 286 ? 11.333 12.914 -13.419 1.00 85.56 286 ASP A N 1
ATOM 2324 C CA . ASP A 1 286 ? 11.466 14.155 -14.188 1.00 85.56 286 ASP A CA 1
ATOM 2325 C C . ASP A 1 286 ? 12.927 14.535 -14.479 1.00 85.56 286 ASP A C 1
ATOM 2327 O O . ASP A 1 286 ? 13.182 15.444 -15.265 1.00 85.56 286 ASP A O 1
ATOM 2331 N N . ASN A 1 287 ? 13.902 13.865 -13.851 1.00 87.50 287 ASN A N 1
ATOM 2332 C CA . ASN A 1 287 ? 15.322 14.139 -14.053 1.00 87.50 287 ASN A CA 1
ATOM 2333 C C . ASN A 1 287 ? 16.178 12.875 -13.871 1.00 87.50 287 ASN A C 1
ATOM 2335 O O . ASN A 1 287 ? 16.969 12.766 -12.930 1.00 87.50 287 ASN A O 1
ATOM 2339 N N . LEU A 1 288 ? 16.060 11.931 -14.809 1.00 87.31 288 LEU A N 1
ATOM 2340 C CA . LEU A 1 288 ? 16.823 10.674 -14.776 1.00 87.31 288 LEU A CA 1
ATOM 2341 C C . LEU A 1 288 ? 18.346 10.874 -14.876 1.00 87.31 288 LEU A C 1
ATOM 2343 O O . LEU A 1 288 ? 19.106 10.012 -14.446 1.00 87.31 288 LEU A O 1
ATOM 2347 N N . LYS A 1 289 ? 18.801 12.000 -15.444 1.00 86.06 289 LYS A N 1
ATOM 2348 C CA . LYS A 1 289 ? 20.228 12.371 -15.534 1.00 86.06 289 LYS A CA 1
ATOM 2349 C C . LYS A 1 289 ? 20.756 13.027 -14.252 1.00 86.06 289 LYS A C 1
ATOM 2351 O O . LYS A 1 289 ? 21.951 13.306 -14.164 1.00 86.06 289 LYS A O 1
ATOM 2356 N N . GLY A 1 290 ? 19.871 13.337 -13.307 1.00 84.12 290 GLY A N 1
ATOM 2357 C CA . GLY A 1 290 ? 20.195 14.035 -12.074 1.00 84.12 290 GLY A CA 1
ATOM 2358 C C . GLY A 1 290 ? 20.951 13.175 -11.065 1.00 84.12 290 GLY A C 1
ATOM 2359 O O . GLY A 1 290 ? 21.255 12.003 -11.285 1.00 84.12 290 GLY A O 1
ATOM 2360 N N . HIS A 1 291 ? 21.243 13.779 -9.916 1.00 86.31 291 HIS A N 1
ATOM 2361 C CA . HIS A 1 291 ? 21.847 13.058 -8.804 1.00 86.31 291 HIS A CA 1
ATOM 2362 C C . HIS A 1 291 ? 20.842 12.084 -8.170 1.00 86.31 291 HIS A C 1
ATOM 2364 O O . HIS A 1 291 ? 19.683 12.466 -7.971 1.00 86.31 291 HIS A O 1
ATOM 2370 N N . PRO A 1 292 ? 21.274 10.860 -7.805 1.00 89.81 292 PRO A N 1
ATOM 2371 C CA . PRO A 1 292 ? 20.449 9.955 -7.020 1.00 89.81 292 PRO A CA 1
ATOM 2372 C C . PRO A 1 292 ? 19.975 10.604 -5.722 1.00 89.81 292 PRO A C 1
ATOM 2374 O O . PRO A 1 292 ? 20.702 11.375 -5.091 1.00 89.81 292 PRO A O 1
ATOM 2377 N N . LEU A 1 293 ? 18.746 10.281 -5.333 1.00 88.12 293 LEU A N 1
ATOM 2378 C CA . LEU A 1 293 ? 18.123 10.795 -4.128 1.00 88.12 293 LEU A CA 1
ATOM 2379 C C . LEU A 1 293 ? 18.897 10.320 -2.895 1.00 88.12 293 LEU A C 1
ATOM 2381 O O . LEU A 1 293 ? 19.146 9.129 -2.720 1.00 88.12 293 LEU A O 1
ATOM 2385 N N . GLU A 1 294 ? 19.239 11.256 -2.016 1.00 85.81 294 GLU A N 1
ATOM 2386 C CA . GLU A 1 294 ? 19.794 10.927 -0.707 1.00 85.81 294 GLU A CA 1
ATOM 2387 C C . GLU A 1 294 ? 18.703 10.351 0.201 1.00 85.81 294 GLU A C 1
ATOM 2389 O O . GLU A 1 294 ? 17.618 10.920 0.338 1.00 85.81 294 GLU A O 1
ATOM 2394 N N . LEU A 1 295 ? 19.012 9.245 0.870 1.00 80.19 295 LEU A N 1
ATOM 2395 C CA . LEU A 1 295 ? 18.131 8.549 1.800 1.00 80.19 295 LEU A CA 1
ATOM 2396 C C . LEU A 1 295 ? 17.680 9.455 2.954 1.00 80.19 295 LEU A C 1
ATOM 2398 O O . LEU A 1 295 ? 16.554 9.353 3.419 1.00 80.19 295 LEU A O 1
ATOM 2402 N N . SER A 1 296 ? 18.519 10.389 3.398 1.00 74.06 296 SER A N 1
ATOM 2403 C CA . SER A 1 296 ? 18.161 11.368 4.429 1.00 74.06 296 SER A CA 1
ATOM 2404 C C . SER A 1 296 ? 16.997 12.278 3.997 1.00 74.06 296 SER A C 1
ATOM 2406 O O . SER A 1 296 ? 16.120 12.592 4.803 1.00 74.06 296 SER A O 1
ATOM 2408 N N . LYS A 1 297 ? 16.924 12.641 2.710 1.00 77.25 297 LYS A N 1
ATOM 2409 C CA . LYS A 1 297 ? 15.909 13.557 2.163 1.00 77.25 297 LYS A CA 1
ATOM 2410 C C . LYS A 1 297 ? 14.510 12.949 2.095 1.00 77.25 297 LYS A C 1
ATOM 2412 O O . LYS A 1 297 ? 13.540 13.706 2.118 1.00 77.25 297 LYS A O 1
ATOM 2417 N N . ILE A 1 298 ? 14.376 11.620 2.012 1.00 73.69 298 ILE A N 1
ATOM 2418 C CA . ILE A 1 298 ? 13.046 10.994 1.969 1.00 73.69 298 ILE A CA 1
ATOM 2419 C C . ILE A 1 298 ? 12.353 11.025 3.333 1.00 73.69 298 ILE A C 1
ATOM 2421 O O . ILE A 1 298 ? 11.140 11.202 3.393 1.00 73.69 298 ILE A O 1
ATOM 2425 N N . PHE A 1 299 ? 13.126 10.930 4.417 1.00 64.56 299 PHE A N 1
ATOM 2426 C CA . PHE A 1 299 ? 12.598 10.964 5.780 1.00 64.56 299 PHE A CA 1
ATOM 2427 C C . PHE A 1 299 ? 12.289 12.390 6.248 1.00 64.56 299 PHE A C 1
ATOM 2429 O O . PHE A 1 299 ? 11.253 12.605 6.864 1.00 64.56 299 PHE A O 1
ATOM 2436 N N . VAL A 1 300 ? 13.108 13.380 5.869 1.00 55.22 300 VAL A N 1
ATOM 2437 C CA . VAL A 1 300 ? 12.852 14.801 6.188 1.00 55.22 300 VAL A CA 1
ATOM 2438 C C . VAL A 1 300 ? 11.570 15.312 5.522 1.00 55.22 300 VAL A C 1
ATOM 2440 O O . VAL A 1 300 ? 10.840 16.099 6.110 1.00 55.22 300 VAL A O 1
ATOM 2443 N N . ARG A 1 301 ? 11.233 14.830 4.318 1.00 50.53 301 ARG A N 1
ATOM 2444 C CA . ARG A 1 301 ? 9.969 15.188 3.647 1.00 50.53 301 ARG A CA 1
ATOM 2445 C C . ARG A 1 301 ? 8.714 14.722 4.391 1.00 50.53 301 ARG A C 1
ATOM 2447 O O . ARG A 1 301 ? 7.644 15.250 4.113 1.00 50.53 301 ARG A O 1
ATOM 2454 N N . GLU A 1 302 ? 8.829 13.760 5.306 1.00 49.34 302 GLU A N 1
ATOM 2455 C CA . GLU A 1 302 ? 7.728 13.352 6.188 1.00 49.34 302 GLU A CA 1
ATOM 2456 C C . GLU A 1 302 ? 7.754 14.049 7.559 1.00 49.34 302 GLU A C 1
ATOM 2458 O O . GLU A 1 302 ? 6.761 13.986 8.286 1.00 49.34 302 GLU A O 1
ATOM 2463 N N . GLU A 1 303 ? 8.844 14.742 7.922 1.00 46.41 303 GLU A N 1
ATOM 2464 C CA . GLU A 1 303 ? 8.929 15.499 9.183 1.00 46.41 303 GLU A CA 1
ATOM 2465 C C . GLU A 1 303 ? 7.972 16.707 9.213 1.00 46.41 303 GLU A C 1
ATOM 2467 O O . GLU A 1 303 ? 7.654 17.213 10.291 1.00 46.41 303 GLU A O 1
ATOM 2472 N N . ASP A 1 304 ? 7.393 17.079 8.067 1.00 40.25 304 ASP A N 1
ATOM 2473 C CA . ASP A 1 304 ? 6.304 18.044 7.970 1.00 40.25 304 ASP A CA 1
ATOM 2474 C C . ASP A 1 304 ? 4.939 17.346 7.809 1.00 40.25 304 ASP A C 1
ATOM 2476 O O . ASP A 1 304 ? 4.580 16.863 6.737 1.00 40.25 304 ASP A O 1
ATOM 2480 N N . LYS A 1 305 ? 4.153 17.411 8.901 1.00 39.56 305 LYS A N 1
ATOM 2481 C CA . LYS A 1 305 ? 2.746 16.983 9.122 1.00 39.56 305 LYS A CA 1
ATOM 2482 C C . LYS A 1 305 ? 2.533 15.621 9.821 1.00 39.56 305 LYS A C 1
ATOM 2484 O O . LYS A 1 305 ? 2.054 14.644 9.260 1.00 39.56 305 LYS A O 1
ATOM 2489 N N . TYR A 1 306 ? 2.706 15.674 11.148 1.00 38.19 306 TYR A N 1
ATOM 2490 C CA . TYR A 1 306 ? 1.947 14.932 12.177 1.00 38.19 306 TYR A CA 1
ATOM 2491 C C . TYR A 1 306 ? 2.338 13.498 12.555 1.00 38.19 306 TYR A C 1
ATOM 2493 O O . TYR A 1 306 ? 1.512 12.821 13.155 1.00 38.19 306 TYR A O 1
ATOM 2501 N N . SER A 1 307 ? 3.543 12.976 12.311 1.00 35.22 307 SER A N 1
ATOM 2502 C CA . SER A 1 307 ? 3.821 11.575 12.701 1.00 35.22 307 SER A CA 1
ATOM 2503 C C . SER A 1 307 ? 5.276 11.250 13.034 1.00 35.22 307 SER A C 1
ATOM 2505 O O . SER A 1 307 ? 5.856 10.309 12.498 1.00 35.22 307 SER A O 1
ATOM 2507 N N . ILE A 1 308 ? 5.849 11.972 13.996 1.00 41.66 308 ILE A N 1
ATOM 2508 C CA . ILE A 1 308 ? 7.084 11.539 14.661 1.00 41.66 308 ILE A CA 1
ATOM 2509 C C . ILE A 1 308 ? 6.724 10.427 15.645 1.00 41.66 308 ILE A C 1
ATOM 2511 O O . ILE A 1 308 ? 6.353 10.697 16.780 1.00 41.66 308 ILE A O 1
ATOM 2515 N N . ASP A 1 309 ? 6.798 9.181 15.187 1.00 36.91 309 ASP A N 1
ATOM 2516 C CA . ASP A 1 309 ? 7.057 8.050 16.092 1.00 36.91 309 ASP A CA 1
ATOM 2517 C C . ASP A 1 309 ? 7.595 6.799 15.366 1.00 36.91 309 ASP A C 1
ATOM 2519 O O . ASP A 1 309 ? 7.925 5.800 15.995 1.00 36.91 309 ASP A O 1
ATOM 2523 N N . GLY A 1 310 ? 7.705 6.801 14.032 1.00 40.31 310 GLY A N 1
ATOM 2524 C CA . GLY A 1 310 ? 8.016 5.604 13.239 1.00 40.31 310 GLY A CA 1
ATOM 2525 C C . GLY A 1 310 ? 9.489 5.209 13.126 1.00 40.31 310 GLY A C 1
ATOM 2526 O O . GLY A 1 310 ? 9.786 4.017 13.134 1.00 40.31 310 GLY A O 1
ATOM 2527 N N . LEU A 1 311 ? 10.401 6.174 13.011 1.00 42.03 311 LEU A N 1
ATOM 2528 C CA . LEU A 1 311 ? 11.796 5.913 12.657 1.00 42.03 311 LEU A CA 1
ATOM 2529 C C . LEU A 1 311 ? 12.713 6.277 13.819 1.00 42.03 311 LEU A C 1
ATOM 2531 O O . LEU A 1 311 ? 12.819 7.433 14.222 1.00 42.03 311 LEU A O 1
ATOM 2535 N N . SER A 1 312 ? 13.370 5.267 14.388 1.00 48.66 312 SER A N 1
ATOM 2536 C CA . SER A 1 312 ? 14.392 5.477 15.407 1.00 48.66 312 SER A CA 1
ATOM 2537 C C . SER A 1 312 ? 15.531 6.324 14.826 1.00 48.66 312 SER A C 1
ATOM 2539 O O . SER A 1 312 ? 15.932 6.135 13.677 1.00 48.66 312 SER A O 1
ATOM 2541 N N . ASN A 1 313 ? 16.117 7.212 15.639 1.00 52.12 313 ASN A N 1
ATOM 2542 C CA . ASN A 1 313 ? 17.359 7.926 15.296 1.00 52.12 313 ASN A CA 1
ATOM 2543 C C . ASN A 1 313 ? 18.464 6.974 14.782 1.00 52.12 313 ASN A C 1
ATOM 2545 O O . ASN A 1 313 ? 19.294 7.371 13.974 1.00 52.12 313 ASN A O 1
ATOM 2549 N N . ASP A 1 314 ? 18.434 5.708 15.209 1.00 54.19 314 ASP A N 1
ATOM 2550 C CA . ASP A 1 314 ? 19.312 4.627 14.754 1.00 54.19 314 ASP A CA 1
ATOM 2551 C C . ASP A 1 314 ? 19.185 4.326 13.246 1.00 54.19 314 ASP A C 1
ATOM 2553 O O . ASP A 1 314 ? 20.186 4.048 12.594 1.00 54.19 314 ASP A O 1
ATOM 2557 N N . THR A 1 315 ? 17.995 4.459 12.648 1.00 52.19 315 THR A N 1
ATOM 2558 C CA . THR A 1 315 ? 17.789 4.232 11.202 1.00 52.19 315 THR A CA 1
ATOM 2559 C C . THR A 1 315 ? 18.449 5.325 10.360 1.00 52.19 315 THR A C 1
ATOM 2561 O O . THR A 1 315 ? 19.063 5.034 9.337 1.00 52.19 315 THR A O 1
ATOM 2564 N N . ILE A 1 316 ? 18.389 6.581 10.815 1.00 54.56 316 ILE A N 1
ATOM 2565 C CA . ILE A 1 316 ? 19.049 7.719 10.153 1.00 54.56 316 ILE A CA 1
ATOM 2566 C C . ILE A 1 316 ? 20.571 7.644 10.350 1.00 54.56 316 ILE A C 1
ATOM 2568 O O . ILE A 1 316 ? 21.329 7.940 9.427 1.00 54.56 316 ILE A O 1
ATOM 2572 N N . THR A 1 317 ? 21.041 7.205 11.520 1.00 56.25 317 THR A N 1
ATOM 2573 C CA . THR A 1 317 ? 22.472 6.968 11.767 1.00 56.25 317 THR A CA 1
ATOM 2574 C C . THR A 1 317 ? 23.011 5.828 10.894 1.00 56.25 317 THR A C 1
ATOM 2576 O O . THR A 1 317 ? 24.020 6.015 10.216 1.00 56.25 317 THR A O 1
ATOM 2579 N N . LYS A 1 318 ? 22.288 4.705 10.787 1.00 55.09 318 LYS A N 1
ATOM 2580 C CA . LYS A 1 318 ? 22.598 3.617 9.843 1.00 55.09 318 LYS A CA 1
ATOM 2581 C C . LYS A 1 318 ? 22.498 4.063 8.382 1.00 55.09 318 LYS A C 1
ATOM 2583 O O . LYS A 1 318 ? 23.304 3.647 7.568 1.00 55.09 318 LYS A O 1
ATOM 2588 N N . ALA A 1 319 ? 21.568 4.938 8.012 1.00 54.38 319 ALA A N 1
ATOM 2589 C CA . ALA A 1 319 ? 21.507 5.488 6.654 1.00 54.38 319 ALA A CA 1
ATOM 2590 C C . ALA A 1 319 ? 22.782 6.273 6.286 1.00 54.38 319 ALA A C 1
ATOM 2592 O O . ALA A 1 319 ? 23.325 6.111 5.192 1.00 54.38 319 ALA A O 1
ATOM 2593 N N . LYS A 1 320 ? 23.292 7.086 7.219 1.00 57.50 320 LYS A N 1
ATOM 2594 C CA . LYS A 1 320 ? 24.498 7.910 7.028 1.00 57.50 320 LYS A CA 1
ATOM 2595 C C . LYS A 1 320 ? 25.786 7.089 6.935 1.00 57.50 320 LYS A C 1
ATOM 2597 O O . LYS A 1 320 ? 26.700 7.459 6.205 1.00 57.50 320 LYS A O 1
ATOM 2602 N N . GLU A 1 321 ? 25.860 5.959 7.633 1.00 58.22 321 GLU A N 1
ATOM 2603 C CA . GLU A 1 321 ? 27.048 5.093 7.662 1.00 58.22 321 GLU A CA 1
ATOM 2604 C C . GLU A 1 321 ? 27.263 4.252 6.383 1.00 58.22 321 GLU A C 1
ATOM 2606 O O . GLU A 1 321 ? 28.346 3.689 6.191 1.00 58.22 321 GLU A O 1
ATOM 2611 N N . PHE A 1 322 ? 26.266 4.142 5.494 1.00 57.38 322 PHE A N 1
ATOM 2612 C CA . PHE A 1 322 ? 26.259 3.141 4.414 1.00 57.38 322 PHE A CA 1
ATOM 2613 C C . PHE A 1 322 ? 26.133 3.704 2.983 1.00 57.38 322 PHE A C 1
ATOM 2615 O O . PHE A 1 322 ? 25.881 2.931 2.063 1.00 57.38 322 PHE A O 1
ATOM 2622 N N . SER A 1 323 ? 26.434 4.995 2.776 1.00 65.12 323 SER A N 1
ATOM 2623 C CA . SER A 1 323 ? 26.241 5.769 1.530 1.00 65.12 323 SER A CA 1
ATOM 2624 C C . SER A 1 323 ? 24.799 6.243 1.348 1.00 65.12 323 SER A C 1
ATOM 2626 O O . SER A 1 323 ? 23.903 5.458 1.048 1.00 65.12 323 SER A O 1
ATOM 2628 N N . GLU A 1 324 ? 24.586 7.558 1.475 1.00 78.12 324 GLU A N 1
ATOM 2629 C CA . GLU A 1 324 ? 23.253 8.169 1.387 1.00 78.12 324 GLU A CA 1
ATOM 2630 C C . GLU A 1 324 ? 22.570 7.957 0.025 1.00 78.12 324 GLU A C 1
ATOM 2632 O O . GLU A 1 324 ? 21.366 8.142 -0.075 1.00 78.12 324 GLU A O 1
ATOM 2637 N N . THR A 1 325 ? 23.293 7.540 -1.017 1.00 85.44 325 THR A N 1
ATOM 2638 C CA . THR A 1 325 ? 22.771 7.399 -2.386 1.00 85.44 325 THR A CA 1
ATOM 2639 C C . THR A 1 325 ? 22.798 5.968 -2.930 1.00 85.44 325 THR A C 1
ATOM 2641 O O . THR A 1 325 ? 22.354 5.765 -4.058 1.00 85.44 325 THR A O 1
ATOM 2644 N N . ASN A 1 326 ? 23.282 4.982 -2.157 1.00 89.56 326 ASN A N 1
ATOM 2645 C CA . ASN A 1 326 ? 23.328 3.567 -2.559 1.00 89.56 326 ASN A CA 1
ATOM 2646 C C . ASN A 1 326 ? 22.228 2.740 -1.874 1.00 89.56 326 ASN A C 1
ATOM 2648 O O . ASN A 1 326 ? 22.483 1.875 -1.027 1.00 89.56 326 ASN A O 1
ATOM 2652 N N . TRP A 1 327 ? 20.984 3.045 -2.222 1.00 89.69 327 TRP A N 1
ATOM 2653 C CA . TRP A 1 327 ? 19.796 2.411 -1.662 1.00 89.69 327 TRP A CA 1
ATOM 2654 C C . TRP A 1 327 ? 18.709 2.253 -2.723 1.00 89.69 327 TRP A C 1
ATOM 2656 O O . TRP A 1 327 ? 18.747 2.875 -3.786 1.00 89.69 327 TRP A O 1
ATOM 2666 N N . GLY A 1 328 ? 17.740 1.393 -2.432 1.00 91.38 328 GLY A N 1
ATOM 2667 C CA . GLY A 1 328 ? 16.634 1.107 -3.326 1.00 91.38 328 GLY A CA 1
ATOM 2668 C C . GLY A 1 328 ? 15.376 0.646 -2.610 1.00 91.38 328 GLY A C 1
ATOM 2669 O O . GLY A 1 328 ? 15.365 0.438 -1.394 1.00 91.38 328 GLY A O 1
ATOM 2670 N N . VAL A 1 329 ? 14.318 0.487 -3.399 1.00 92.50 329 VAL A N 1
ATOM 2671 C CA . VAL A 1 329 ? 12.997 0.043 -2.951 1.00 92.50 329 VAL A CA 1
ATOM 2672 C C . VAL A 1 329 ? 12.756 -1.361 -3.493 1.00 92.50 329 VAL A C 1
ATOM 2674 O O . VAL A 1 329 ? 12.929 -1.606 -4.685 1.00 92.50 329 VAL A O 1
ATOM 2677 N N . PHE A 1 330 ? 12.381 -2.283 -2.613 1.00 90.62 330 PHE A N 1
ATOM 2678 C CA . PHE A 1 330 ? 12.187 -3.696 -2.931 1.00 90.62 330 PHE A CA 1
ATOM 2679 C C . PHE A 1 330 ? 10.843 -4.170 -2.422 1.00 90.62 330 PHE A C 1
ATOM 2681 O O . PHE A 1 330 ? 10.318 -3.635 -1.450 1.00 90.62 330 PHE A O 1
ATOM 2688 N N . ARG A 1 331 ? 10.301 -5.213 -3.041 1.00 89.00 331 ARG A N 1
ATOM 2689 C CA . ARG A 1 331 ? 9.040 -5.802 -2.613 1.00 89.00 331 ARG A CA 1
ATOM 2690 C C . ARG A 1 331 ? 9.292 -7.024 -1.731 1.00 89.00 331 ARG A C 1
ATOM 2692 O O . ARG A 1 331 ? 10.081 -7.893 -2.101 1.00 89.00 331 ARG A O 1
ATOM 2699 N N . ARG A 1 332 ? 8.664 -7.077 -0.550 1.00 83.75 332 ARG A N 1
ATOM 2700 C CA . ARG A 1 332 ? 8.722 -8.247 0.340 1.00 83.75 332 ARG A CA 1
ATOM 2701 C C . ARG A 1 332 ? 7.476 -8.363 1.217 1.00 83.75 332 ARG A C 1
ATOM 2703 O O . ARG A 1 332 ? 7.210 -7.473 2.019 1.00 83.75 332 ARG A O 1
ATOM 2710 N N . GLY A 1 333 ? 6.769 -9.491 1.123 1.00 79.19 333 GLY A N 1
ATOM 2711 C CA . GLY A 1 333 ? 5.787 -9.926 2.128 1.00 79.19 333 GLY A CA 1
ATOM 2712 C C . GLY A 1 333 ? 4.672 -8.916 2.416 1.00 79.19 333 GLY A C 1
ATOM 2713 O O . GLY A 1 333 ? 4.400 -8.607 3.574 1.00 79.19 333 GLY A O 1
ATOM 2714 N N . GLY A 1 334 ? 4.051 -8.373 1.373 1.00 84.88 334 GLY A N 1
ATOM 2715 C CA . GLY A 1 334 ? 2.952 -7.414 1.482 1.00 84.88 334 GLY A CA 1
ATOM 2716 C C . GLY A 1 334 ? 3.329 -5.933 1.489 1.00 84.88 334 GLY A C 1
ATOM 2717 O O . GLY A 1 334 ? 2.416 -5.118 1.451 1.00 84.88 334 GLY A O 1
ATOM 2718 N N . ARG A 1 335 ? 4.621 -5.569 1.551 1.00 86.06 335 ARG A N 1
ATOM 2719 C CA . ARG A 1 335 ? 5.077 -4.168 1.539 1.00 86.06 335 ARG A CA 1
ATOM 2720 C C . ARG A 1 335 ? 6.268 -3.879 0.625 1.00 86.06 335 ARG A C 1
ATOM 2722 O O . ARG A 1 335 ? 7.044 -4.778 0.262 1.00 86.06 335 ARG A O 1
ATOM 2729 N N . TRP A 1 336 ? 6.432 -2.606 0.289 1.00 89.56 336 TRP A N 1
ATOM 2730 C CA . TRP A 1 336 ? 7.671 -2.031 -0.215 1.00 89.56 336 TRP A CA 1
ATOM 2731 C C . TRP A 1 336 ? 8.615 -1.715 0.955 1.00 89.56 336 TRP A C 1
ATOM 2733 O O . TRP A 1 336 ? 8.260 -1.019 1.905 1.00 89.56 336 TRP A O 1
ATOM 2743 N N . ILE A 1 337 ? 9.844 -2.219 0.876 1.00 85.19 337 ILE A N 1
ATOM 2744 C CA . ILE A 1 337 ? 10.899 -2.053 1.878 1.00 85.19 337 ILE A CA 1
ATOM 2745 C C . ILE A 1 337 ? 12.073 -1.270 1.293 1.00 85.19 337 ILE A C 1
ATOM 2747 O O . ILE A 1 337 ? 12.387 -1.387 0.106 1.00 85.19 337 ILE A O 1
ATOM 2751 N N . LEU A 1 338 ? 12.761 -0.503 2.133 1.00 87.06 338 LEU A N 1
ATOM 2752 C CA . LEU A 1 338 ? 13.990 0.191 1.759 1.00 87.06 338 LEU A CA 1
ATOM 2753 C C . LEU A 1 338 ? 15.194 -0.688 2.086 1.00 87.06 338 LEU A C 1
ATOM 2755 O O . LEU A 1 338 ? 15.305 -1.179 3.213 1.00 87.06 338 LEU A O 1
ATOM 2759 N N . ARG A 1 339 ? 16.111 -0.865 1.132 1.00 85.31 339 ARG A N 1
ATOM 2760 C CA . ARG A 1 339 ? 17.353 -1.631 1.330 1.00 85.31 339 ARG A CA 1
ATOM 2761 C C . ARG A 1 339 ? 18.562 -0.848 0.843 1.00 85.31 339 ARG A C 1
ATOM 2763 O O . ARG A 1 339 ? 18.498 -0.181 -0.187 1.00 85.31 339 ARG A O 1
ATOM 2770 N N . GLY A 1 340 ? 19.653 -0.933 1.592 1.00 86.19 340 GLY A N 1
ATOM 2771 C CA . GLY A 1 340 ? 20.942 -0.348 1.234 1.00 86.19 340 GLY A CA 1
ATOM 2772 C C . GLY A 1 340 ? 21.900 -1.410 0.710 1.00 86.19 340 GLY A C 1
ATOM 2773 O O . GLY A 1 340 ? 21.760 -2.594 1.032 1.00 86.19 340 GLY A O 1
ATOM 2774 N N . ARG A 1 341 ? 22.893 -0.991 -0.079 1.00 85.19 341 ARG A N 1
ATOM 2775 C CA . ARG A 1 341 ? 23.950 -1.870 -0.596 1.00 85.19 341 ARG A CA 1
ATOM 2776 C C . ARG A 1 341 ? 25.323 -1.301 -0.245 1.00 85.19 341 ARG A C 1
ATOM 2778 O O . ARG A 1 341 ? 25.637 -0.161 -0.564 1.00 85.19 341 ARG A O 1
ATOM 2785 N N . LYS A 1 342 ? 26.171 -2.112 0.394 1.00 82.81 342 LYS A N 1
ATOM 2786 C CA . LYS A 1 342 ? 27.558 -1.756 0.734 1.00 82.81 342 LYS A CA 1
ATOM 2787 C C . LYS A 1 342 ? 28.532 -2.693 0.034 1.00 82.81 342 LYS A C 1
ATOM 2789 O O . LYS A 1 342 ? 28.380 -3.913 0.108 1.00 82.81 342 LYS A O 1
ATOM 2794 N N . LYS A 1 343 ? 29.543 -2.126 -0.628 1.00 77.69 343 LYS A N 1
ATOM 2795 C CA . LYS A 1 343 ? 30.635 -2.906 -1.221 1.00 77.69 343 LYS A CA 1
ATOM 2796 C C . LYS A 1 343 ? 31.485 -3.527 -0.107 1.00 77.69 343 LYS A C 1
ATOM 2798 O O . LYS A 1 343 ? 31.814 -2.845 0.866 1.00 77.69 343 LYS A O 1
ATOM 2803 N N . LEU A 1 344 ? 31.806 -4.813 -0.231 1.00 76.12 344 LEU A N 1
ATOM 2804 C CA . LEU A 1 344 ? 32.724 -5.492 0.683 1.00 76.12 344 LEU A CA 1
ATOM 2805 C C . LEU A 1 344 ? 34.171 -5.105 0.341 1.00 76.12 344 LEU A C 1
ATOM 2807 O O . LEU A 1 344 ? 34.504 -4.913 -0.823 1.00 76.12 344 LEU A O 1
ATOM 2811 N N . ILE A 1 345 ? 35.015 -4.946 1.363 1.00 69.25 345 ILE A N 1
ATOM 2812 C CA . ILE A 1 345 ? 36.414 -4.514 1.188 1.00 69.25 345 ILE A CA 1
ATOM 2813 C C . ILE A 1 345 ? 37.254 -5.646 0.573 1.00 69.25 345 ILE A C 1
ATOM 2815 O O . ILE A 1 345 ? 38.084 -5.384 -0.291 1.00 69.25 345 ILE A O 1
ATOM 2819 N N . ASP A 1 346 ? 36.965 -6.896 0.949 1.00 64.06 346 ASP A N 1
ATOM 2820 C CA . ASP A 1 346 ? 37.814 -8.058 0.645 1.00 64.06 346 ASP A CA 1
ATOM 2821 C C . ASP A 1 346 ? 37.277 -8.960 -0.484 1.00 64.06 346 ASP A C 1
ATOM 2823 O O . ASP A 1 346 ? 37.827 -10.025 -0.739 1.00 64.06 346 ASP A O 1
ATOM 2827 N N . ASN A 1 347 ? 36.187 -8.569 -1.156 1.00 62.72 347 ASN A N 1
ATOM 2828 C CA . ASN A 1 347 ? 35.592 -9.314 -2.272 1.00 62.72 347 ASN A CA 1
ATOM 2829 C C . ASN A 1 347 ? 34.869 -8.363 -3.237 1.00 62.72 347 ASN A C 1
ATOM 2831 O O . ASN A 1 347 ? 34.311 -7.355 -2.811 1.00 62.72 347 ASN A O 1
ATOM 2835 N N . ASP A 1 348 ? 34.742 -8.745 -4.512 1.00 64.06 348 ASP A N 1
ATOM 2836 C CA . ASP A 1 348 ? 33.896 -8.049 -5.507 1.00 64.06 348 ASP A CA 1
ATOM 2837 C C . ASP A 1 348 ? 32.376 -8.224 -5.262 1.00 64.06 348 ASP A C 1
ATOM 2839 O O . ASP A 1 348 ? 31.542 -7.991 -6.136 1.00 64.06 348 ASP A O 1
ATOM 2843 N N . GLY A 1 349 ? 32.001 -8.626 -4.045 1.00 72.88 349 GLY A N 1
ATOM 2844 C CA . GLY A 1 349 ? 30.627 -8.822 -3.607 1.00 72.88 349 GLY A CA 1
ATOM 2845 C C . GLY A 1 349 ? 30.037 -7.606 -2.894 1.00 72.88 349 GLY A C 1
ATOM 2846 O O . GLY A 1 349 ? 30.734 -6.712 -2.402 1.00 72.88 349 GLY A O 1
ATOM 2847 N N . PHE A 1 350 ? 28.713 -7.613 -2.778 1.00 79.12 350 PHE A N 1
ATOM 2848 C CA . PHE A 1 350 ? 27.958 -6.610 -2.040 1.00 79.12 350 PHE A CA 1
ATOM 2849 C C . PHE A 1 350 ? 27.243 -7.244 -0.855 1.00 79.12 350 PHE A C 1
ATOM 2851 O O . PHE A 1 350 ? 26.768 -8.377 -0.933 1.00 79.12 350 PHE A O 1
ATOM 2858 N N . LYS A 1 351 ? 27.123 -6.484 0.233 1.00 80.31 351 LYS A N 1
ATOM 2859 C CA . LYS A 1 351 ? 26.211 -6.799 1.329 1.00 80.31 351 LYS A CA 1
ATOM 2860 C C . LYS A 1 351 ? 25.006 -5.876 1.247 1.00 80.31 351 LYS A C 1
ATOM 2862 O O . LYS A 1 351 ? 25.151 -4.656 1.321 1.00 80.31 351 LYS A O 1
ATOM 2867 N N . GLU A 1 352 ? 23.829 -6.472 1.112 1.00 83.56 352 GLU A N 1
ATOM 2868 C CA . GLU A 1 352 ? 22.556 -5.765 1.210 1.00 83.56 352 GLU A CA 1
ATOM 2869 C C . GLU A 1 352 ? 21.991 -5.881 2.623 1.00 83.56 352 GLU A C 1
ATOM 2871 O O . GLU A 1 352 ? 22.171 -6.898 3.297 1.00 83.56 352 GLU A O 1
ATOM 2876 N N . PHE A 1 353 ? 21.309 -4.839 3.077 1.00 78.06 353 PHE A N 1
ATOM 2877 C CA . PHE A 1 353 ? 20.705 -4.786 4.404 1.00 78.06 353 PHE A CA 1
ATOM 2878 C C . PHE A 1 353 ? 19.418 -3.966 4.361 1.00 78.06 353 PHE A C 1
ATOM 2880 O O . PHE A 1 353 ? 19.268 -3.061 3.539 1.00 78.06 353 PHE A O 1
ATOM 2887 N N . ASP A 1 354 ? 18.487 -4.293 5.249 1.00 77.06 354 ASP A N 1
ATOM 2888 C CA . ASP A 1 354 ? 17.214 -3.590 5.335 1.00 77.06 354 ASP A CA 1
ATOM 2889 C C . ASP A 1 354 ? 17.386 -2.283 6.115 1.00 77.06 354 ASP A C 1
ATOM 2891 O O . ASP A 1 354 ? 18.040 -2.247 7.159 1.00 77.06 354 ASP A O 1
ATOM 2895 N N . ILE A 1 355 ? 16.794 -1.212 5.592 1.00 74.19 355 ILE A N 1
ATOM 2896 C CA . ILE A 1 355 ? 16.773 0.120 6.206 1.00 74.19 355 ILE A CA 1
ATOM 2897 C C . ILE A 1 355 ? 15.429 0.336 6.900 1.00 74.19 355 ILE A C 1
ATOM 2899 O O . ILE A 1 355 ? 15.388 0.645 8.086 1.00 74.19 355 ILE A O 1
ATOM 2903 N N . ALA A 1 356 ? 14.326 0.173 6.164 1.00 68.94 356 ALA A N 1
ATOM 2904 C CA . ALA A 1 356 ? 12.973 0.384 6.668 1.00 68.94 356 ALA A CA 1
ATOM 2905 C C . ALA A 1 356 ? 12.010 -0.641 6.064 1.00 68.94 356 ALA A C 1
ATOM 2907 O O . ALA A 1 356 ? 12.069 -0.931 4.869 1.00 68.94 356 ALA A O 1
ATOM 2908 N N . TYR A 1 357 ? 11.112 -1.174 6.893 1.00 58.00 357 TYR A N 1
ATOM 2909 C CA . TYR A 1 357 ? 10.139 -2.193 6.483 1.00 58.00 357 TYR A CA 1
ATOM 2910 C C . TYR A 1 357 ? 8.888 -1.617 5.795 1.00 58.00 357 TYR A C 1
ATOM 2912 O O . TYR A 1 357 ? 8.128 -2.353 5.179 1.00 58.00 357 TYR A O 1
ATOM 2920 N N . ALA A 1 358 ? 8.657 -0.311 5.898 1.00 69.31 358 ALA A N 1
ATOM 2921 C CA . ALA A 1 358 ? 7.598 0.370 5.168 1.00 69.31 358 ALA A CA 1
ATOM 2922 C C . ALA A 1 358 ? 8.207 1.568 4.450 1.00 69.31 358 ALA A C 1
ATOM 2924 O O . ALA A 1 358 ? 8.847 2.413 5.087 1.00 69.31 358 ALA A O 1
ATOM 2925 N N . ALA A 1 359 ? 8.044 1.614 3.131 1.00 75.06 359 ALA A N 1
ATOM 2926 C CA . ALA A 1 359 ? 8.433 2.774 2.355 1.00 75.06 359 ALA A CA 1
ATOM 2927 C C . ALA A 1 359 ? 7.558 3.979 2.754 1.00 75.06 359 ALA A C 1
ATOM 2929 O O . ALA A 1 359 ? 6.358 3.822 2.994 1.00 75.06 359 ALA A O 1
ATOM 2930 N N . PRO A 1 360 ? 8.138 5.186 2.836 1.00 75.06 360 PRO A N 1
ATOM 2931 C CA . PRO A 1 360 ? 7.381 6.395 3.135 1.00 75.06 360 PRO A CA 1
ATOM 2932 C C . PRO A 1 360 ? 6.299 6.654 2.077 1.00 75.06 360 PRO A C 1
ATOM 2934 O O . PRO A 1 360 ? 6.438 6.266 0.906 1.00 75.06 360 PRO A O 1
ATOM 2937 N N . LYS A 1 361 ? 5.237 7.367 2.472 1.00 75.75 361 LYS A N 1
ATOM 2938 C CA . LYS A 1 361 ? 4.114 7.721 1.584 1.00 75.75 361 LYS A CA 1
ATOM 2939 C C . LYS A 1 361 ? 4.556 8.605 0.413 1.00 75.75 361 LYS A C 1
ATOM 2941 O O . LYS A 1 361 ? 3.899 8.648 -0.621 1.00 75.75 361 LYS A O 1
ATOM 2946 N N . SER A 1 362 ? 5.690 9.289 0.563 1.00 75.12 362 SER A N 1
ATOM 2947 C CA . SER A 1 362 ? 6.334 10.062 -0.502 1.00 75.12 362 SER A CA 1
ATOM 2948 C C . SER A 1 362 ? 6.918 9.202 -1.635 1.00 75.12 362 SER A C 1
ATOM 2950 O O . SER A 1 362 ? 7.180 9.737 -2.710 1.00 75.12 362 SER A O 1
ATOM 2952 N N . LEU A 1 363 ? 7.121 7.894 -1.425 1.00 80.56 363 LEU A N 1
ATOM 2953 C CA . LEU A 1 363 ? 7.552 6.945 -2.463 1.00 80.56 363 LEU A CA 1
ATOM 2954 C C . LEU A 1 363 ? 6.415 6.050 -2.950 1.00 80.56 363 LEU A C 1
ATOM 2956 O O . LEU A 1 363 ? 6.359 5.726 -4.136 1.00 80.56 363 LEU A O 1
ATOM 2960 N N . THR A 1 364 ? 5.546 5.614 -2.038 1.00 81.75 364 THR A N 1
ATOM 2961 C CA . THR A 1 364 ? 4.524 4.600 -2.320 1.00 81.75 364 THR A CA 1
ATOM 2962 C C . THR A 1 364 ? 3.159 5.065 -1.842 1.00 81.75 364 THR A C 1
ATOM 2964 O O . THR A 1 364 ? 3.024 5.636 -0.763 1.00 81.75 364 THR A O 1
ATOM 2967 N N . THR A 1 365 ? 2.128 4.810 -2.642 1.00 79.81 365 THR A N 1
ATOM 2968 C CA . THR A 1 365 ? 0.736 5.040 -2.247 1.00 79.81 365 THR A CA 1
ATOM 2969 C C . THR A 1 365 ? 0.025 3.699 -2.142 1.00 79.81 365 THR A C 1
ATOM 2971 O O . THR A 1 365 ? 0.260 2.810 -2.955 1.00 79.81 365 THR A O 1
ATOM 2974 N N . TYR A 1 366 ? -0.826 3.549 -1.121 1.00 83.00 366 TYR A N 1
ATOM 2975 C CA . TYR A 1 366 ? -1.606 2.330 -0.883 1.00 83.00 366 TYR A CA 1
ATOM 2976 C C . TYR A 1 366 ? -0.764 1.037 -0.753 1.00 83.00 366 TYR A C 1
ATOM 2978 O O . TYR A 1 366 ? -1.091 0.010 -1.338 1.00 83.00 366 TYR A O 1
ATOM 2986 N N . ASP A 1 367 ? 0.310 1.083 0.044 1.00 83.25 367 ASP A N 1
ATOM 2987 C CA . ASP A 1 367 ? 1.196 -0.062 0.353 1.00 83.25 367 ASP A CA 1
ATOM 2988 C C . ASP A 1 367 ? 0.805 -0.805 1.652 1.00 83.25 367 ASP A C 1
ATOM 2990 O O . ASP A 1 367 ? 1.628 -1.383 2.367 1.00 83.25 367 ASP A O 1
ATOM 2994 N N . GLU A 1 368 ? -0.467 -0.732 2.039 1.00 83.69 368 GLU A N 1
ATOM 2995 C CA . GLU A 1 368 ? -0.973 -1.442 3.210 1.00 83.69 368 GLU A CA 1
ATOM 2996 C C . GLU A 1 368 ? -1.572 -2.784 2.809 1.00 83.69 368 GLU A C 1
ATOM 2998 O O . GLU A 1 368 ? -2.454 -2.850 1.958 1.00 83.69 368 GLU A O 1
ATOM 3003 N N . LEU A 1 369 ? -1.114 -3.857 3.458 1.00 86.62 369 LEU A N 1
ATOM 3004 C CA . LEU A 1 369 ? -1.656 -5.194 3.254 1.00 86.62 369 LEU A CA 1
ATOM 3005 C C . LEU A 1 369 ? -2.829 -5.461 4.210 1.00 86.62 369 LEU A C 1
ATOM 3007 O O . LEU A 1 369 ? -2.682 -5.404 5.432 1.00 86.62 369 LEU A O 1
ATOM 3011 N N . TYR A 1 370 ? -3.968 -5.826 3.632 1.00 87.19 370 TYR A N 1
ATOM 3012 C CA . TYR A 1 370 ? -5.153 -6.337 4.311 1.00 87.19 370 TYR A CA 1
ATOM 3013 C C . TYR A 1 370 ? -5.835 -7.446 3.479 1.00 87.19 370 TYR A C 1
ATOM 3015 O O . TYR A 1 370 ? -6.047 -7.247 2.278 1.00 87.19 370 TYR A O 1
ATOM 3023 N N . PRO A 1 371 ? -6.227 -8.588 4.079 1.00 85.38 371 PRO A N 1
ATOM 3024 C CA . PRO A 1 371 ? -5.994 -8.996 5.464 1.00 85.38 371 PRO A CA 1
ATOM 3025 C C . PRO A 1 371 ? -4.510 -9.328 5.709 1.00 85.38 371 PRO A C 1
ATOM 3027 O O . PRO A 1 371 ? -3.672 -9.171 4.823 1.00 85.38 371 PRO A O 1
ATOM 3030 N N . SER A 1 372 ? -4.160 -9.751 6.926 1.00 83.75 372 SER A N 1
ATOM 3031 C CA . SER A 1 372 ? -2.767 -10.071 7.261 1.00 83.75 372 SER A CA 1
ATOM 3032 C C . SER A 1 372 ? -2.208 -11.188 6.372 1.00 83.75 372 SER A C 1
ATOM 3034 O O . SER A 1 372 ? -2.933 -12.077 5.922 1.00 83.75 372 SER A O 1
ATOM 3036 N N . PHE A 1 373 ? -0.891 -11.190 6.156 1.00 84.38 373 PHE A N 1
ATOM 3037 C CA . PHE A 1 373 ? -0.246 -12.197 5.309 1.00 84.38 373 PHE A CA 1
ATOM 3038 C C . PHE A 1 373 ? -0.458 -13.634 5.821 1.00 84.38 373 PHE A C 1
ATOM 3040 O O . PHE A 1 373 ? -0.554 -14.562 5.024 1.00 84.38 373 PHE A O 1
ATOM 3047 N N . ASN A 1 374 ? -0.623 -13.816 7.136 1.00 81.94 374 ASN A N 1
ATOM 3048 C CA . ASN A 1 374 ? -0.966 -15.110 7.731 1.00 81.94 374 ASN A CA 1
ATOM 3049 C C . ASN A 1 374 ? -2.339 -15.608 7.262 1.00 81.94 374 ASN A C 1
ATOM 3051 O O . ASN A 1 374 ? -2.468 -16.771 6.896 1.00 81.94 374 ASN A O 1
ATOM 3055 N N . ILE A 1 375 ? -3.347 -14.730 7.209 1.00 86.75 375 ILE A N 1
ATOM 3056 C CA . ILE A 1 375 ? -4.679 -15.076 6.690 1.00 86.75 375 ILE A CA 1
ATOM 3057 C C . ILE A 1 375 ? -4.584 -15.478 5.215 1.00 86.75 375 ILE A C 1
ATOM 3059 O O . ILE A 1 375 ? -5.187 -16.469 4.802 1.00 86.75 375 ILE A O 1
ATOM 3063 N N . ILE A 1 376 ? -3.782 -14.748 4.433 1.00 90.94 376 ILE A N 1
ATOM 3064 C CA . ILE A 1 376 ? -3.541 -15.066 3.021 1.00 90.94 376 ILE A CA 1
ATOM 3065 C C . ILE A 1 376 ? -2.905 -16.454 2.891 1.00 90.94 376 ILE A C 1
ATOM 3067 O O . ILE A 1 376 ? -3.416 -17.284 2.145 1.00 90.94 376 ILE A O 1
ATOM 3071 N N . LYS A 1 377 ? -1.856 -16.743 3.670 1.00 88.12 377 LYS A N 1
ATOM 3072 C CA . LYS A 1 377 ? -1.158 -18.038 3.692 1.00 88.12 377 LYS A CA 1
ATOM 3073 C C . LYS A 1 377 ? -2.034 -19.211 4.132 1.00 88.12 377 LYS A C 1
ATOM 3075 O O . LYS A 1 377 ? -1.799 -20.325 3.679 1.00 88.12 377 LYS A O 1
ATOM 3080 N N . THR A 1 378 ? -3.045 -18.983 4.970 1.00 90.12 378 THR A N 1
ATOM 3081 C CA . THR A 1 378 ? -4.005 -20.030 5.357 1.00 90.12 378 THR A CA 1
ATOM 3082 C C . THR A 1 378 ? -4.872 -20.479 4.178 1.00 90.12 378 THR A C 1
ATOM 3084 O O . THR A 1 378 ? -5.149 -21.669 4.049 1.00 90.12 378 THR A O 1
ATOM 3087 N N . LYS A 1 379 ? -5.297 -19.554 3.304 1.00 93.19 379 LYS A N 1
ATOM 3088 C CA . LYS A 1 379 ? -6.112 -19.879 2.114 1.00 93.19 379 LYS A CA 1
ATOM 3089 C C . LYS A 1 379 ? -5.250 -20.249 0.899 1.00 93.19 379 LYS A C 1
ATOM 3091 O O . LYS A 1 379 ? -5.658 -21.103 0.120 1.00 93.19 379 LYS A O 1
ATOM 3096 N N . ILE A 1 380 ? -4.094 -19.602 0.734 1.00 95.56 380 ILE A N 1
ATOM 3097 C CA . ILE A 1 380 ? -3.172 -19.742 -0.406 1.00 95.56 380 ILE A CA 1
ATOM 3098 C C . ILE A 1 380 ? -1.745 -19.950 0.143 1.00 95.56 380 ILE A C 1
ATOM 3100 O O . ILE A 1 380 ? -0.967 -18.992 0.250 1.00 95.56 380 ILE A O 1
ATOM 3104 N N . PRO A 1 381 ? -1.378 -21.182 0.543 1.00 94.75 381 PRO A N 1
ATOM 3105 C CA . PRO A 1 381 ? -0.071 -21.482 1.142 1.00 94.75 381 PRO A CA 1
ATOM 3106 C C . PRO A 1 381 ? 1.133 -21.104 0.266 1.00 94.75 381 PRO A C 1
ATOM 3108 O O . PRO A 1 381 ? 2.190 -20.721 0.781 1.00 94.7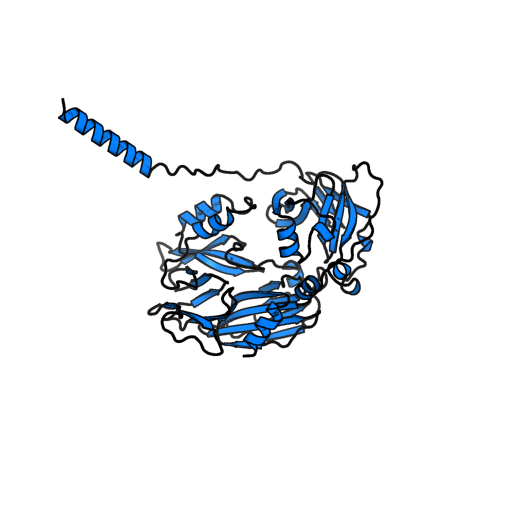5 381 PRO A O 1
ATOM 3111 N N . GLU A 1 382 ? 0.972 -21.154 -1.053 1.00 95.31 382 GLU A N 1
ATOM 3112 C CA . GLU A 1 382 ? 1.966 -20.820 -2.076 1.00 95.31 382 GLU A CA 1
ATOM 3113 C C . GLU A 1 382 ? 2.170 -19.309 -2.296 1.00 95.31 382 GLU A C 1
ATOM 3115 O O . GLU A 1 382 ? 3.006 -18.920 -3.109 1.00 95.31 382 GLU A O 1
ATOM 3120 N N . ALA A 1 383 ? 1.440 -18.443 -1.583 1.00 95.00 383 ALA A N 1
ATOM 3121 C CA . ALA A 1 383 ? 1.565 -16.993 -1.724 1.00 95.00 383 ALA A CA 1
ATOM 3122 C C . ALA A 1 383 ? 2.982 -16.509 -1.371 1.00 95.00 383 ALA A C 1
ATOM 3124 O O . ALA A 1 383 ? 3.437 -16.659 -0.239 1.00 95.00 383 ALA A O 1
ATOM 3125 N N . VAL A 1 384 ? 3.689 -15.899 -2.311 1.00 93.94 384 VAL A N 1
ATOM 3126 C CA . VAL A 1 384 ? 5.003 -15.272 -2.091 1.00 93.94 384 VAL A CA 1
ATOM 3127 C C . VAL A 1 384 ? 4.837 -13.797 -1.744 1.00 93.94 384 VAL A C 1
ATOM 3129 O O . VAL A 1 384 ? 5.577 -13.259 -0.920 1.00 93.94 384 VAL A O 1
ATOM 3132 N N . ASP A 1 385 ? 3.827 -13.154 -2.329 1.00 94.69 385 ASP A N 1
ATOM 3133 C CA . ASP A 1 385 ? 3.480 -11.768 -2.054 1.00 94.69 385 ASP A CA 1
ATOM 3134 C C . ASP A 1 385 ? 1.988 -11.494 -2.287 1.00 94.69 385 ASP A C 1
ATOM 3136 O O . ASP A 1 385 ? 1.271 -12.342 -2.814 1.00 94.69 385 ASP A O 1
ATOM 3140 N N . ALA A 1 386 ? 1.501 -10.320 -1.892 1.00 95.62 386 ALA A N 1
ATOM 3141 C CA . ALA A 1 386 ? 0.121 -9.907 -2.114 1.00 95.62 386 ALA A CA 1
ATOM 3142 C C . ALA A 1 386 ? -0.055 -8.380 -2.134 1.00 95.62 386 ALA A C 1
ATOM 3144 O O . ALA A 1 386 ? 0.681 -7.655 -1.471 1.00 95.62 386 ALA A O 1
ATOM 3145 N N . PHE A 1 387 ? -1.055 -7.901 -2.872 1.00 95.75 387 PHE A N 1
ATOM 3146 C CA . PHE A 1 387 ? -1.378 -6.485 -3.054 1.00 95.75 387 PHE A CA 1
ATOM 3147 C C . PHE A 1 387 ? -2.848 -6.258 -2.718 1.00 95.75 387 PHE A C 1
ATOM 3149 O O . PHE A 1 387 ? -3.717 -6.848 -3.361 1.00 95.75 387 PHE A O 1
ATOM 3156 N N . SER A 1 388 ? -3.126 -5.401 -1.737 1.00 93.94 388 SER A N 1
ATOM 3157 C CA . SER A 1 388 ? -4.487 -5.107 -1.283 1.00 93.94 388 SER A CA 1
ATOM 3158 C C . SER A 1 388 ? -5.025 -3.829 -1.891 1.00 93.94 388 SER A C 1
ATOM 3160 O O . SER A 1 388 ? -4.369 -2.790 -1.875 1.00 93.94 388 SER A O 1
ATOM 3162 N N . SER A 1 389 ? -6.259 -3.909 -2.370 1.00 94.50 389 SER A N 1
ATOM 3163 C CA . SER A 1 389 ? -7.019 -2.744 -2.809 1.00 94.50 389 SER A CA 1
ATOM 3164 C C . SER A 1 389 ? -7.207 -1.711 -1.686 1.00 94.50 389 SER A C 1
ATOM 3166 O O . SER A 1 389 ? -7.464 -2.084 -0.535 1.00 94.50 389 SER A O 1
ATOM 3168 N N . PRO A 1 390 ? -7.197 -0.402 -2.005 1.00 91.12 390 PRO A N 1
ATOM 3169 C CA . PRO A 1 390 ? -7.486 0.655 -1.035 1.00 91.12 390 PRO A CA 1
ATOM 3170 C C . PRO A 1 390 ? -8.871 0.537 -0.391 1.00 91.12 390 PRO A C 1
ATOM 3172 O O . PRO A 1 390 ? -9.051 0.914 0.764 1.00 91.12 390 PRO A O 1
ATOM 3175 N N . ASN A 1 391 ? -9.851 0.013 -1.133 1.00 90.62 391 ASN A N 1
ATOM 3176 C CA . ASN A 1 391 ? -11.221 -0.178 -0.655 1.00 90.62 391 ASN A CA 1
ATOM 3177 C C . ASN A 1 391 ? -11.408 -1.487 0.128 1.00 90.62 391 ASN A C 1
ATOM 3179 O O . ASN A 1 391 ? -12.523 -1.772 0.574 1.00 90.62 391 ASN A O 1
ATOM 3183 N N . LYS A 1 392 ? -10.347 -2.293 0.293 1.00 89.56 392 LYS A N 1
ATOM 3184 C CA . LYS A 1 392 ? -10.400 -3.611 0.945 1.00 89.56 392 LYS A CA 1
ATOM 3185 C C . LYS A 1 392 ? -11.496 -4.488 0.320 1.00 89.56 392 LYS A C 1
ATOM 3187 O O . LYS A 1 392 ? -12.317 -5.094 1.015 1.00 89.56 392 LYS A O 1
ATOM 3192 N N . ASP A 1 393 ? -11.567 -4.497 -1.009 1.00 90.44 393 ASP A N 1
ATOM 3193 C CA . ASP A 1 393 ? -12.565 -5.218 -1.805 1.00 90.44 393 ASP A CA 1
ATOM 3194 C C . ASP A 1 393 ? -11.973 -6.419 -2.560 1.00 90.44 393 ASP A C 1
ATOM 3196 O O . ASP A 1 393 ? -12.649 -7.442 -2.665 1.00 90.44 393 ASP A O 1
ATOM 3200 N N . PHE A 1 394 ? -10.705 -6.356 -2.973 1.00 95.06 394 PHE A N 1
ATOM 3201 C CA . PHE A 1 394 ? -9.943 -7.504 -3.470 1.00 95.06 394 PHE A CA 1
ATOM 3202 C C . PHE A 1 394 ? -8.436 -7.457 -3.181 1.00 95.06 394 PHE A C 1
ATOM 3204 O O . PHE A 1 394 ? -7.879 -6.422 -2.796 1.00 95.06 394 PHE A O 1
ATOM 3211 N N . LEU A 1 395 ? -7.788 -8.603 -3.399 1.00 95.81 395 LEU A N 1
ATOM 3212 C CA . LEU A 1 395 ? -6.340 -8.801 -3.419 1.00 95.81 395 LEU A CA 1
ATOM 3213 C C . LEU A 1 395 ? -5.880 -9.336 -4.770 1.00 95.81 395 LEU A C 1
ATOM 3215 O O . LEU A 1 395 ? -6.573 -10.134 -5.408 1.00 95.81 395 LEU A O 1
ATOM 3219 N N . VAL A 1 396 ? -4.644 -8.999 -5.119 1.00 97.88 396 VAL A N 1
ATOM 3220 C CA . VAL A 1 396 ? -3.853 -9.759 -6.088 1.00 97.88 396 VAL A CA 1
ATOM 3221 C C . VAL A 1 396 ? -2.748 -10.487 -5.336 1.00 97.88 396 VAL A C 1
ATOM 3223 O O . VAL A 1 396 ? -1.916 -9.851 -4.697 1.00 97.88 396 VAL A O 1
ATOM 3226 N N . VAL A 1 397 ? -2.746 -11.815 -5.380 1.00 97.81 397 VAL A N 1
ATOM 3227 C CA . VAL A 1 397 ? -1.773 -12.673 -4.694 1.00 97.81 397 VAL A CA 1
ATOM 3228 C C . VAL A 1 397 ? -0.763 -13.187 -5.710 1.00 97.81 397 VAL A C 1
ATOM 3230 O O . VAL A 1 397 ? -1.137 -13.769 -6.723 1.00 97.81 397 VAL A O 1
ATOM 3233 N N . LEU A 1 398 ? 0.519 -12.962 -5.441 1.00 97.12 398 LEU A N 1
ATOM 3234 C CA . LEU A 1 398 ? 1.636 -13.448 -6.241 1.00 97.12 398 LEU A CA 1
ATOM 3235 C C . LEU A 1 398 ? 2.084 -14.810 -5.718 1.00 97.12 398 LEU A C 1
ATOM 3237 O O . LEU A 1 398 ? 2.370 -14.957 -4.532 1.00 97.12 398 LEU A O 1
ATOM 3241 N N . THR A 1 399 ? 2.203 -15.777 -6.616 1.00 95.56 399 THR A N 1
ATOM 3242 C CA . THR A 1 399 ? 2.832 -17.082 -6.369 1.00 95.56 399 THR A CA 1
ATOM 3243 C C . THR A 1 399 ? 4.100 -17.203 -7.219 1.00 95.56 399 THR A C 1
ATOM 3245 O O . THR A 1 399 ? 4.416 -16.301 -7.991 1.00 95.56 399 THR A O 1
ATOM 3248 N N . ASP A 1 400 ? 4.802 -18.335 -7.153 1.00 92.00 400 ASP A N 1
ATOM 3249 C CA . ASP A 1 400 ? 5.951 -18.595 -8.036 1.00 92.00 400 ASP A CA 1
ATOM 3250 C C . ASP A 1 400 ? 5.571 -18.747 -9.525 1.00 92.00 400 ASP A C 1
ATOM 3252 O O . ASP A 1 400 ? 6.448 -18.729 -10.391 1.00 92.00 400 ASP A O 1
ATOM 3256 N N . LYS A 1 401 ? 4.283 -18.952 -9.844 1.00 94.88 401 LYS A N 1
ATOM 3257 C CA . LYS A 1 401 ? 3.823 -19.327 -11.198 1.00 94.88 401 LYS A CA 1
ATOM 3258 C C . LYS A 1 401 ? 2.789 -18.389 -11.798 1.00 94.88 401 LYS A C 1
ATOM 3260 O O . LYS A 1 401 ? 2.678 -18.306 -13.018 1.00 94.88 401 LYS A O 1
ATOM 3265 N N . GLU A 1 402 ? 1.992 -17.736 -10.969 1.00 97.62 402 GLU A N 1
ATOM 3266 C CA . GLU A 1 402 ? 0.835 -16.962 -11.406 1.00 97.62 402 GLU A CA 1
ATOM 3267 C C . GLU A 1 402 ? 0.459 -15.874 -10.395 1.00 97.62 402 GLU A C 1
ATOM 3269 O O . GLU A 1 402 ? 0.813 -15.940 -9.213 1.00 97.62 402 GLU A O 1
ATOM 3274 N N . LEU A 1 403 ? -0.293 -14.889 -10.877 1.00 98.12 403 LEU A N 1
ATOM 3275 C CA . LEU A 1 403 ? -1.062 -13.957 -10.065 1.00 98.12 403 LEU A CA 1
ATOM 3276 C C . LEU A 1 403 ? -2.494 -14.474 -9.936 1.00 98.12 403 LEU A C 1
ATOM 3278 O O . LEU A 1 403 ? -3.106 -14.877 -10.927 1.00 98.12 403 LEU A O 1
ATOM 3282 N N . LEU A 1 404 ? -3.034 -14.408 -8.726 1.00 98.38 404 LEU A N 1
ATOM 3283 C CA . LEU A 1 404 ? -4.403 -14.791 -8.401 1.00 98.38 404 LEU A CA 1
ATOM 3284 C C . LEU A 1 404 ? -5.177 -13.553 -7.967 1.00 98.38 404 LEU A C 1
ATOM 3286 O O . LEU A 1 404 ? -4.708 -12.816 -7.102 1.00 98.38 404 LEU A O 1
ATOM 3290 N N . THR A 1 405 ? -6.370 -13.339 -8.512 1.00 98.06 405 THR A N 1
ATOM 3291 C CA . THR A 1 405 ? -7.273 -12.290 -8.023 1.00 98.06 405 THR A CA 1
ATOM 3292 C C . THR A 1 405 ? -8.334 -12.914 -7.121 1.00 98.06 405 THR A C 1
ATOM 3294 O O . THR A 1 405 ? -8.973 -13.906 -7.486 1.00 98.06 405 THR A O 1
ATOM 3297 N N . VAL A 1 406 ? -8.488 -12.380 -5.907 1.00 96.56 406 VAL A N 1
ATOM 3298 C CA . VAL A 1 406 ? -9.421 -12.906 -4.896 1.00 96.56 406 VAL A CA 1
ATOM 3299 C C . VAL A 1 406 ? -10.192 -11.769 -4.224 1.00 96.56 406 VAL A C 1
ATOM 3301 O O . VAL A 1 406 ? -9.580 -10.774 -3.831 1.00 96.56 406 VAL A O 1
ATOM 3304 N N . PRO A 1 407 ? -11.521 -11.881 -4.060 1.00 94.31 407 PRO A N 1
ATOM 3305 C CA . PRO A 1 407 ? -12.304 -10.887 -3.344 1.00 94.31 407 PRO A CA 1
ATOM 3306 C C . PRO A 1 407 ? -12.045 -10.984 -1.837 1.00 94.31 407 PRO A C 1
ATOM 3308 O O . PRO A 1 407 ? -11.834 -12.072 -1.290 1.00 94.31 407 PRO A O 1
ATOM 3311 N N . ILE A 1 408 ? -12.105 -9.842 -1.156 1.00 89.88 408 ILE A N 1
ATOM 3312 C CA . ILE A 1 408 ? -12.017 -9.755 0.305 1.00 89.88 408 ILE A CA 1
ATOM 3313 C C . ILE A 1 408 ? -13.431 -9.700 0.890 1.00 89.88 408 ILE A C 1
ATOM 3315 O O . ILE A 1 408 ? -14.221 -8.807 0.571 1.00 89.88 408 ILE A O 1
ATOM 3319 N N . GLN A 1 409 ? -13.726 -10.631 1.796 1.00 82.38 409 GLN A N 1
ATOM 3320 C CA . GLN A 1 409 ? -15.006 -10.763 2.492 1.00 82.38 409 GLN A CA 1
ATOM 3321 C C . GLN A 1 409 ? -14.775 -10.613 4.000 1.00 82.38 409 GLN A C 1
ATOM 3323 O O . GLN A 1 409 ? -14.369 -11.558 4.686 1.00 82.38 409 GLN A O 1
ATOM 3328 N N . GLY A 1 410 ? -14.966 -9.397 4.520 1.00 73.56 410 GLY A N 1
ATOM 3329 C CA . GLY A 1 410 ? -14.586 -9.052 5.893 1.00 73.56 410 GLY A CA 1
ATOM 3330 C C . GLY A 1 410 ? -13.088 -9.286 6.120 1.00 73.56 410 GLY A C 1
ATOM 3331 O O . GLY A 1 410 ? -12.264 -8.753 5.384 1.00 73.56 410 GLY A O 1
ATOM 3332 N N . ASN A 1 411 ? -12.742 -10.122 7.103 1.00 71.44 411 ASN A N 1
ATOM 3333 C CA . ASN A 1 411 ? -11.357 -10.539 7.369 1.00 71.44 411 ASN A CA 1
ATOM 3334 C C . ASN A 1 411 ? -10.917 -11.791 6.576 1.00 71.44 411 ASN A C 1
ATOM 3336 O O . ASN A 1 411 ? -9.808 -12.270 6.788 1.00 71.44 411 ASN A O 1
ATOM 3340 N N . SER A 1 412 ? -11.758 -12.347 5.700 1.00 80.94 412 SER A N 1
ATOM 3341 C CA . SER A 1 412 ? -11.496 -13.600 4.975 1.00 80.94 412 SER A CA 1
ATOM 3342 C C . SER A 1 412 ? -11.353 -13.394 3.465 1.00 80.94 412 SER A C 1
ATOM 3344 O O . SER A 1 412 ? -11.665 -12.326 2.934 1.00 80.94 412 SER A O 1
ATOM 3346 N N . LEU A 1 413 ? -10.868 -14.428 2.774 1.00 90.06 413 LEU A N 1
ATOM 3347 C CA . LEU A 1 413 ? -10.720 -14.441 1.320 1.00 90.06 413 LEU A CA 1
ATOM 3348 C C . LEU A 1 413 ? -11.790 -15.325 0.689 1.00 90.06 413 LEU A C 1
ATOM 3350 O O . LEU A 1 413 ? -11.965 -16.473 1.107 1.00 90.06 413 LEU A O 1
ATOM 3354 N N . GLY A 1 414 ? -12.456 -14.802 -0.341 1.00 90.69 414 GLY A N 1
ATOM 3355 C CA . GLY A 1 414 ? -13.308 -15.611 -1.206 1.00 90.69 414 GLY A CA 1
ATOM 3356 C C . GLY A 1 414 ? -12.491 -16.496 -2.153 1.00 90.69 414 GLY A C 1
ATOM 3357 O O . GLY A 1 414 ? -11.281 -16.682 -1.991 1.00 90.69 414 GLY A O 1
ATOM 3358 N N . ASP A 1 415 ? -13.157 -17.054 -3.158 1.00 93.62 415 ASP A N 1
ATOM 3359 C CA . ASP A 1 415 ? -12.510 -17.938 -4.129 1.00 93.62 415 ASP A CA 1
ATOM 3360 C C . ASP A 1 415 ? -11.811 -17.167 -5.253 1.00 93.62 415 ASP A C 1
ATOM 3362 O O . ASP A 1 415 ? -12.183 -16.040 -5.587 1.00 93.62 415 ASP A O 1
ATOM 3366 N N . VAL A 1 416 ? -10.798 -17.801 -5.852 1.00 97.06 416 VAL A N 1
ATOM 3367 C CA . VAL A 1 416 ? -10.020 -17.254 -6.975 1.00 97.06 416 VAL A CA 1
ATOM 3368 C C . VAL A 1 416 ? -10.938 -16.952 -8.154 1.00 97.06 416 VAL A C 1
ATOM 3370 O O . VAL A 1 416 ? -11.620 -17.845 -8.651 1.00 97.06 416 VAL A O 1
ATOM 3373 N N . GLN A 1 417 ? -10.921 -15.700 -8.612 1.00 97.62 417 GLN A N 1
ATOM 3374 C CA . GLN A 1 417 ? -11.757 -15.223 -9.717 1.00 97.62 417 GLN A CA 1
ATOM 3375 C C . GLN A 1 417 ? -10.993 -15.200 -11.039 1.00 97.62 417 GLN A C 1
ATOM 3377 O O . GLN A 1 417 ? -11.556 -15.529 -12.079 1.00 97.62 417 GLN A O 1
ATOM 3382 N N . GLN A 1 418 ? -9.710 -14.830 -11.017 1.00 98.00 418 GLN A N 1
ATOM 3383 C CA . GLN A 1 418 ? -8.865 -14.798 -12.211 1.00 98.00 418 GLN A CA 1
ATOM 3384 C C . GLN A 1 418 ? -7.455 -15.305 -11.900 1.00 98.00 418 GLN A C 1
ATOM 3386 O O . GLN A 1 418 ? -6.963 -15.192 -10.774 1.00 98.00 418 GLN A O 1
ATOM 3391 N N . ARG A 1 419 ? -6.811 -15.868 -12.927 1.00 98.31 419 ARG A N 1
ATOM 3392 C CA . ARG A 1 419 ? -5.454 -16.424 -12.896 1.00 98.31 419 ARG A CA 1
ATOM 3393 C C . ARG A 1 419 ? -4.643 -15.842 -14.038 1.00 98.31 419 ARG A C 1
ATOM 3395 O O . ARG A 1 419 ? -5.117 -15.819 -15.173 1.00 98.31 419 ARG A O 1
ATOM 3402 N N . ILE A 1 420 ? -3.430 -15.386 -13.748 1.00 98.00 420 ILE A N 1
ATOM 3403 C CA . ILE A 1 420 ? -2.560 -14.739 -14.733 1.00 98.00 420 ILE A CA 1
ATOM 3404 C C . ILE A 1 420 ? -1.181 -15.372 -14.654 1.00 98.00 420 ILE A C 1
ATOM 3406 O O . ILE A 1 420 ? -0.480 -15.210 -13.660 1.00 98.00 420 ILE A O 1
ATOM 3410 N N . ALA A 1 421 ? -0.787 -16.104 -15.694 1.00 97.44 421 ALA A N 1
ATOM 3411 C CA . ALA A 1 421 ? 0.487 -16.812 -15.707 1.00 97.44 421 ALA A CA 1
ATOM 3412 C C . ALA A 1 421 ? 1.678 -15.840 -15.688 1.00 97.44 421 ALA A C 1
ATOM 3414 O O . ALA A 1 421 ? 1.730 -14.875 -16.463 1.00 97.44 421 ALA A O 1
ATOM 3415 N N . LEU A 1 422 ? 2.656 -16.132 -14.833 1.00 96.62 422 LEU A N 1
ATOM 3416 C CA . LEU A 1 422 ? 3.935 -15.436 -14.805 1.00 96.62 422 LEU A CA 1
ATOM 3417 C C . LEU A 1 422 ? 4.868 -15.987 -15.880 1.00 96.62 422 LEU A C 1
ATOM 3419 O O . LEU A 1 422 ? 4.919 -17.189 -16.159 1.00 96.62 422 LEU A O 1
ATOM 3423 N N . LYS A 1 423 ? 5.659 -15.089 -16.460 1.00 94.31 423 LYS A N 1
ATOM 3424 C CA . LYS A 1 423 ? 6.816 -15.447 -17.278 1.00 94.31 423 LYS A CA 1
ATOM 3425 C C . LYS A 1 423 ? 7.936 -15.952 -16.362 1.00 94.31 423 LYS A C 1
ATOM 3427 O O . LYS A 1 423 ? 7.949 -15.738 -15.151 1.00 94.31 423 LYS A O 1
ATOM 3432 N N . ARG A 1 424 ? 8.923 -16.633 -16.946 1.00 90.06 424 ARG A N 1
ATOM 3433 C CA . ARG A 1 424 ? 10.077 -17.137 -16.191 1.00 90.06 424 ARG A CA 1
ATOM 3434 C C . ARG A 1 424 ? 10.810 -15.981 -15.495 1.00 90.06 424 ARG A C 1
ATOM 3436 O O . ARG A 1 424 ? 11.129 -14.983 -16.143 1.00 90.06 424 ARG A O 1
ATOM 3443 N N . ASN A 1 425 ? 11.122 -16.162 -14.210 1.00 88.38 425 ASN A N 1
ATOM 3444 C CA . ASN A 1 425 ? 11.814 -15.181 -13.362 1.00 88.38 425 ASN A CA 1
ATOM 3445 C C . ASN A 1 425 ? 11.132 -13.801 -13.353 1.00 88.38 425 ASN A C 1
ATOM 3447 O O . ASN A 1 425 ? 11.813 -12.775 -13.341 1.00 88.38 425 ASN A O 1
ATOM 3451 N N . GLU A 1 426 ? 9.803 -13.772 -13.442 1.00 93.94 426 GLU A N 1
ATOM 3452 C CA . GLU A 1 426 ? 9.061 -12.522 -13.465 1.00 93.94 426 GLU A CA 1
ATOM 3453 C C . GLU A 1 426 ? 8.855 -11.969 -12.049 1.00 93.94 426 GLU A C 1
ATOM 3455 O O . GLU A 1 426 ? 8.382 -12.666 -11.156 1.00 93.94 426 GLU A O 1
ATOM 3460 N N . THR A 1 427 ? 9.232 -10.710 -11.839 1.00 94.25 427 THR A N 1
ATOM 3461 C CA . THR A 1 427 ? 9.192 -10.034 -10.535 1.00 94.25 427 THR A CA 1
ATOM 3462 C C . THR A 1 427 ? 8.411 -8.732 -10.617 1.00 94.25 427 THR A C 1
ATOM 3464 O O . THR A 1 427 ? 8.464 -8.041 -11.635 1.00 94.25 427 THR A O 1
ATOM 3467 N N . VAL A 1 428 ? 7.742 -8.352 -9.531 1.00 96.19 428 VAL A N 1
ATOM 3468 C CA . VAL A 1 428 ? 6.982 -7.098 -9.457 1.00 96.19 428 VAL A CA 1
ATOM 3469 C C . VAL A 1 428 ? 7.917 -5.904 -9.281 1.00 96.19 428 VAL A C 1
ATOM 3471 O O . VAL A 1 428 ? 8.767 -5.902 -8.395 1.00 96.19 428 VAL A O 1
ATOM 3474 N N . VAL A 1 429 ? 7.714 -4.873 -10.103 1.00 96.31 429 VAL A N 1
ATOM 3475 C CA . VAL A 1 429 ? 8.452 -3.598 -10.063 1.00 96.31 429 VAL A CA 1
ATOM 3476 C C . VAL A 1 429 ? 7.538 -2.382 -9.905 1.00 96.31 429 VAL A C 1
ATOM 3478 O O . VAL A 1 429 ? 8.022 -1.275 -9.713 1.00 96.31 429 VAL A O 1
ATOM 3481 N N . MET A 1 430 ? 6.217 -2.542 -9.981 1.00 96.31 430 MET A N 1
ATOM 3482 C CA . MET A 1 430 ? 5.267 -1.438 -9.813 1.00 96.31 430 MET A CA 1
ATOM 3483 C C . MET A 1 430 ? 3.929 -1.979 -9.321 1.00 96.31 430 MET A C 1
ATOM 3485 O O . MET A 1 430 ? 3.472 -3.005 -9.816 1.00 96.31 430 MET A O 1
ATOM 3489 N N . ALA A 1 431 ? 3.288 -1.270 -8.396 1.00 95.75 431 ALA A N 1
ATOM 3490 C CA . ALA A 1 431 ? 1.913 -1.521 -7.981 1.00 95.75 431 ALA A CA 1
ATOM 3491 C C . ALA A 1 431 ? 1.240 -0.172 -7.707 1.00 95.75 431 ALA A C 1
ATOM 3493 O O . ALA A 1 431 ? 1.567 0.481 -6.718 1.00 95.75 431 ALA A O 1
ATOM 3494 N N . ASN A 1 432 ? 0.344 0.252 -8.598 1.00 95.31 432 ASN A N 1
ATOM 3495 C CA . ASN A 1 432 ? -0.386 1.514 -8.478 1.00 95.31 432 ASN A CA 1
ATOM 3496 C C . ASN A 1 432 ? -1.890 1.275 -8.491 1.00 95.31 432 ASN A C 1
ATOM 3498 O O . ASN A 1 432 ? -2.401 0.557 -9.353 1.00 95.31 432 ASN A O 1
ATOM 3502 N N . TRP A 1 433 ? -2.591 1.912 -7.557 1.00 95.38 433 TRP A N 1
ATOM 3503 C CA . TRP A 1 433 ? -4.024 1.736 -7.362 1.00 95.38 433 TRP A CA 1
ATOM 3504 C C . TRP A 1 433 ? -4.830 2.939 -7.850 1.00 95.38 433 TRP A C 1
ATOM 3506 O O . TRP A 1 433 ? -4.475 4.086 -7.581 1.00 95.38 433 TRP A O 1
ATOM 3516 N N . ALA A 1 434 ? -5.959 2.659 -8.492 1.00 94.94 434 ALA A N 1
ATOM 3517 C CA . ALA A 1 434 ? -6.997 3.619 -8.841 1.00 94.94 434 ALA A CA 1
ATOM 3518 C C . ALA A 1 434 ? -8.289 3.311 -8.077 1.00 94.94 434 ALA A C 1
ATOM 3520 O O . ALA A 1 434 ? -8.619 2.147 -7.841 1.00 94.94 434 ALA A O 1
ATOM 3521 N N . THR A 1 435 ? -9.038 4.359 -7.732 1.00 94.56 435 THR A N 1
ATOM 3522 C CA . THR A 1 435 ? -10.381 4.260 -7.145 1.00 94.56 435 THR A CA 1
ATOM 3523 C C . THR A 1 435 ? -11.343 5.250 -7.801 1.00 94.56 435 THR A C 1
ATOM 3525 O O . THR A 1 435 ? -10.929 6.293 -8.317 1.00 94.56 435 THR A O 1
ATOM 3528 N N . GLY A 1 436 ? -12.639 4.930 -7.798 1.00 94.25 436 GLY A N 1
ATOM 3529 C CA . GLY A 1 436 ? -13.682 5.769 -8.405 1.00 94.25 436 GLY A CA 1
ATOM 3530 C C . GLY A 1 436 ? -13.432 6.074 -9.886 1.00 94.25 436 GLY A C 1
ATOM 3531 O O . GLY A 1 436 ? -13.020 5.190 -10.634 1.00 94.25 436 GLY A O 1
ATOM 3532 N N . HIS A 1 437 ? -13.653 7.327 -10.299 1.00 93.50 437 HIS A N 1
ATOM 3533 C CA . HIS A 1 437 ? -13.486 7.779 -11.691 1.00 93.50 437 HIS A CA 1
ATOM 3534 C C . HIS A 1 437 ? -12.123 7.437 -12.324 1.00 93.50 437 HIS A C 1
ATOM 3536 O O . HIS A 1 437 ? -12.062 7.166 -13.522 1.00 93.50 437 HIS A O 1
ATOM 3542 N N . TYR A 1 438 ? -11.037 7.372 -11.540 1.00 94.56 438 TYR A N 1
ATOM 3543 C CA . TYR A 1 438 ? -9.720 7.000 -12.066 1.00 94.56 438 TYR A CA 1
ATOM 3544 C C . TYR A 1 438 ? -9.687 5.570 -12.616 1.00 94.56 438 TYR A C 1
ATOM 3546 O O . TYR A 1 438 ? -8.925 5.298 -13.537 1.00 94.56 438 TYR A O 1
ATOM 3554 N N . VAL A 1 439 ? -10.523 4.656 -12.109 1.00 96.69 439 VAL A N 1
ATOM 3555 C CA . VAL A 1 439 ? -10.623 3.290 -12.652 1.00 96.69 439 VAL A CA 1
ATOM 3556 C C . VAL A 1 439 ? -11.108 3.326 -14.101 1.00 96.69 439 VAL A C 1
ATOM 3558 O O . VAL A 1 439 ? -10.564 2.616 -14.945 1.00 96.69 439 VAL A O 1
ATOM 3561 N N . ASP A 1 440 ? -12.071 4.195 -14.413 1.00 94.69 440 ASP A N 1
ATOM 3562 C CA . ASP A 1 440 ? -12.597 4.339 -15.772 1.00 94.69 440 ASP A CA 1
ATOM 3563 C C . ASP A 1 440 ? -11.591 5.039 -16.697 1.00 94.69 440 ASP A C 1
ATOM 3565 O O . ASP A 1 440 ? -11.429 4.644 -17.853 1.00 94.69 440 ASP A O 1
ATOM 3569 N N . GLU A 1 441 ? -10.895 6.068 -16.205 1.00 93.44 441 GLU A N 1
ATOM 3570 C CA . GLU A 1 441 ? -9.850 6.764 -16.966 1.00 93.44 441 GLU A CA 1
ATOM 3571 C C . GLU A 1 441 ? -8.674 5.844 -17.301 1.00 93.44 441 GLU A C 1
ATOM 3573 O O . GLU A 1 441 ? -8.197 5.821 -18.438 1.00 93.44 441 GLU A O 1
ATOM 3578 N N . TRP A 1 442 ? -8.227 5.047 -16.331 1.00 95.31 442 TRP A N 1
ATOM 3579 C CA . TRP A 1 442 ? -7.110 4.128 -16.517 1.00 95.31 442 TRP A CA 1
ATOM 3580 C C . TRP A 1 442 ? -7.503 2.976 -17.438 1.00 95.31 442 TRP A C 1
ATOM 3582 O O . TRP A 1 442 ? -6.729 2.619 -18.322 1.00 95.31 442 TRP A O 1
ATOM 3592 N N . LEU A 1 443 ? -8.729 2.455 -17.318 1.00 94.56 443 LEU A N 1
ATOM 3593 C CA . LEU A 1 443 ? -9.245 1.432 -18.228 1.00 94.56 443 LEU A CA 1
ATOM 3594 C C . LEU A 1 443 ? -9.269 1.913 -19.685 1.00 94.56 443 LEU A C 1
ATOM 3596 O O . LEU A 1 443 ? -8.920 1.141 -20.577 1.00 94.56 443 LEU A O 1
ATOM 3600 N N . LYS A 1 444 ? -9.658 3.172 -19.938 1.00 92.25 444 LYS A N 1
ATOM 3601 C CA . LYS A 1 444 ? -9.584 3.761 -21.286 1.00 92.25 444 LYS A CA 1
ATOM 3602 C C . LYS A 1 444 ? -8.148 3.745 -21.798 1.00 92.25 444 LYS A C 1
ATOM 3604 O O . LYS A 1 444 ? -7.910 3.232 -22.882 1.00 92.25 444 LYS A O 1
ATOM 3609 N N . LYS A 1 445 ? -7.196 4.210 -20.982 1.00 91.19 445 LYS A N 1
ATOM 3610 C CA . LYS A 1 445 ? -5.775 4.262 -21.352 1.00 91.19 445 LYS A CA 1
ATOM 3611 C C . LYS A 1 445 ? -5.171 2.889 -21.640 1.00 91.19 445 LYS A C 1
ATOM 3613 O O . LYS A 1 445 ? -4.313 2.768 -22.501 1.00 91.19 445 LYS A O 1
ATOM 3618 N N . VAL A 1 446 ? -5.587 1.876 -20.892 1.00 92.56 446 VAL A N 1
ATOM 3619 C CA . VAL A 1 446 ? -5.102 0.498 -21.023 1.00 92.56 446 VAL A CA 1
ATOM 3620 C C . VAL A 1 446 ? -5.641 -0.195 -22.281 1.00 92.56 446 VAL A C 1
ATOM 3622 O O . VAL A 1 446 ? -5.002 -1.111 -22.792 1.00 92.56 446 VAL A O 1
ATOM 3625 N N . LYS A 1 447 ? -6.819 0.215 -22.764 1.00 87.75 447 LYS A N 1
ATOM 3626 C CA . LYS A 1 447 ? -7.455 -0.333 -23.973 1.00 87.75 447 LYS A CA 1
ATOM 3627 C C . LYS A 1 447 ? -7.022 0.354 -25.273 1.00 87.75 447 LYS A C 1
ATOM 3629 O O . LYS A 1 447 ? -7.352 -0.158 -26.340 1.00 87.75 447 LYS A O 1
ATOM 3634 N N . GLU A 1 448 ? -6.358 1.503 -25.174 1.00 78.94 448 GLU A N 1
ATOM 3635 C CA . GLU A 1 448 ? -5.697 2.199 -26.290 1.00 78.94 448 GLU A CA 1
ATOM 3636 C C . GLU A 1 448 ? -4.402 1.493 -26.691 1.00 78.94 448 GLU A C 1
ATOM 3638 O O . GLU A 1 448 ? -4.179 1.371 -27.918 1.00 78.94 448 GLU A O 1
#

Foldseek 3Di:
DVVVVVVVVVVVVVVVVVCVVPPPPPPDDPPDQDFDQWDPLAAKKAFQAKEALDPCVLFPDRPCVRHGWIWHDTCAKTDGDNDIDGRKTKDKFKAQPQCVCCQQALDGCVLVPQPDRIWIWIFIADPPGTDAIWIHSDNFKIWGAALNMITMIGGPPDPDPSHRDYYHYVCVVDDPQSVLQLQKKKKWWWKDDQQWIKTKIWMGGNLRTDDIFIGTARFAQEPVGTKGWHDPQFKTKIFHDDPNDTPPPVQRIAMDGRQHRWDWAADFHFWTWIDSVPAIFIDGNRHNVDAGAFQLVQVVVVVPHTGPPADDPVLVVVCVVQDRGRKDWHDFAQAIWIKGWHQDPPDNDIDIDTRGPHRDCVGDGQSDDAPHSVLVCVVPVQFGYKHATSSQQWMWTDGQFWTFIWGGRRRHTDDTDDIGTDDPPMDTHYIDMDGRPVSVVVVVVSVD

Secondary structure (DSSP, 8-state):
-HHHHHHHHHHHHHHHHHHHHH-----S--------SS-TT-EEEEEEEEEESS-GGG-SS-GGGGTT-EEEE-SSEEEETTEEEES-EEEEEEEEHHHHHHHHHSS-GGGGT---SEEEEEEEEETTEEEEEEEE-SSSEEEEEETTEEEEEEETTSSS----PPPEEHHHHS-HHHHHHHHEEEEEEEEEETTEEEEEEEEEETTEEPPPEEEESEEEEETTEEEEEEE-SS-EEEEEEETTEE---TTT-EEE-S-SS-EEEEE-SSEEEEE-SS-EEEEEGGGTTSPPPPHHHHHHTTSSSS-TTSS-HHHHHHHHHT-TTSEEEEEETTEEEEEEEEE-SSSS-EEEEEEESS--TTT-SS---SS-HHHHHHH-TT-SEEEE-TTSSEEEEE-SSEEEEEEEETTEE----EEEEPPTTEEEEEEEEEETHHHHHHHHHHH-

Organism: NCBI:txid1121298